Protein AF-A0A955XPM6-F1 (afdb_monomer)

Radius of gyration: 33.9 Å; Cα contacts (8 Å, |Δi|>4): 886; chains: 1; bounding box: 72×64×111 Å

Foldseek 3Di:
DDDDDDDPPPPPPPFPKDWDKDKFFADPVDDQDADPLLRGTLLVQQLVQQQQFLLVQPPPQFRFPVSSQVRSQVRQQVVCVVDPDGGGMDMDIDMDGDDTHTPHGLQPFLQWEKEFAAFQFWKFKAAPPPRHTPHTGRHPGGRTIGTDGQHWIWIWTDDLFWIWTATDGTGRNYYHYPVPGDTDTPGDLVQQLVVHHPDQKWKKWWKKWKWKCDPDPQWHIFIKIKIKIWIDGNFKIKMKIKIWGWDWGQDPPPRWIKIKIKIKIKIWIWRWDDDDFKIKIKTKMKMKMKMWIDTPDPDDIDIWIKIKIWMKIKMWGDDDQQKIKMKMKGKMKIKTWDFDDDPNDGDDIDIDIDIIMMMMITMMGID

Solvent-accessible surface area (backbone atoms only — not comparable to full-atom values): 19295 Å² total; per-residue (Å²): 137,81,84,76,80,80,78,84,82,77,76,77,77,68,59,61,62,50,72,50,76,50,76,41,61,27,41,100,90,41,66,76,58,71,34,84,88,72,70,40,42,47,35,62,51,32,31,55,34,8,54,27,24,38,19,34,80,86,69,81,51,46,19,34,52,64,38,22,47,53,43,12,37,56,52,22,34,59,58,25,60,77,52,99,52,65,27,52,46,42,78,49,76,54,71,48,64,56,81,76,60,69,76,30,57,64,80,74,52,64,61,29,11,35,41,27,39,63,51,61,42,54,34,43,35,18,34,60,88,79,65,47,74,74,44,69,40,60,29,89,40,54,65,32,52,30,45,40,72,50,44,52,30,36,40,33,38,58,55,84,71,37,38,38,39,32,84,44,78,39,44,57,60,37,76,48,53,54,66,88,53,82,58,53,67,54,61,52,86,58,31,24,47,71,70,38,76,78,52,69,64,38,46,29,44,32,44,29,49,29,40,34,52,44,83,50,94,74,47,68,62,44,65,29,46,34,44,36,46,33,42,41,27,48,74,45,31,47,26,46,35,40,36,41,33,73,50,79,38,58,35,90,76,83,65,44,54,25,43,38,39,40,43,34,46,31,45,34,46,30,39,78,50,82,51,97,78,39,33,39,32,41,36,40,38,42,34,43,34,43,39,38,41,42,50,82,56,104,54,82,70,45,74,50,62,36,43,33,42,33,46,36,41,35,43,34,32,75,74,56,90,52,29,24,45,37,40,36,33,37,51,33,42,39,37,36,76,44,72,46,67,57,97,90,40,83,74,47,79,49,77,47,75,39,80,35,41,38,42,36,39,37,42,36,38,46,102

Sequence (367 aa):
VQMTASFEMRFVEAADVEGMAVITSSTARESSLESDRLRGSFFTHYFVAGLRGAADADSDARVTLDEAYDYAYHETVRASGRTESLQHPTFAVDMKGKGAMVLSRLDADARLAQLVLDEPALYLVSDANDGRLVAELKPPRAEAHVALPARRYTVQHRRPDAYFTYDVNLRPGSTVALKGLKAEATRYDRLVRKGGGERVAIHGLGVMAAYRDAVVDGEPAAPHLILEYGVDTRWLTPTLRVRGARYEADGEDQGLARTHTELGVGLTLQRFVDLDWISLSFGILGEAAWHQHEYAADRPTRTSWTGSFGALLAVERILYGGLSLRAEGGPLATVLETSRVEAGAEVETGVSTVANAWLAAGLRWRL

pLDDT: mean 85.22, std 13.4, range [38.09, 98.5]

Structure (mmCIF, N/CA/C/O backbone):
data_AF-A0A955XPM6-F1
#
_entry.id   AF-A0A955XPM6-F1
#
loop_
_atom_site.group_PDB
_atom_site.id
_atom_site.type_symbol
_atom_site.label_atom_id
_atom_site.label_alt_id
_atom_site.label_comp_id
_atom_site.label_asym_id
_atom_site.label_entity_id
_atom_site.label_seq_id
_atom_site.pdbx_PDB_ins_code
_atom_site.Cartn_x
_atom_site.Cartn_y
_atom_site.Cartn_z
_atom_site.occupancy
_atom_site.B_iso_or_equiv
_atom_site.auth_seq_id
_atom_site.auth_comp_id
_atom_site.auth_asym_id
_atom_site.auth_atom_id
_atom_site.pdbx_PDB_model_num
ATOM 1 N N . VAL A 1 1 ? -20.412 -40.701 59.138 1.00 43.84 1 VAL A N 1
ATOM 2 C CA . VAL A 1 1 ? -20.515 -39.230 59.003 1.00 43.84 1 VAL A CA 1
ATOM 3 C C . VAL A 1 1 ? -20.049 -38.888 57.602 1.00 43.84 1 VAL A C 1
ATOM 5 O O . VAL A 1 1 ? -18.865 -39.003 57.322 1.00 43.84 1 VAL A O 1
ATOM 8 N N . GLN A 1 2 ? -20.989 -38.653 56.691 1.00 40.66 2 GLN A N 1
ATOM 9 C CA . GLN A 1 2 ? -20.703 -38.392 55.282 1.00 40.66 2 GLN A CA 1
ATOM 10 C C . GLN A 1 2 ? -20.579 -36.873 55.128 1.00 40.66 2 GLN A C 1
ATOM 12 O O . GLN A 1 2 ? -21.518 -36.151 55.452 1.00 40.66 2 GLN A O 1
ATOM 17 N N . MET A 1 3 ? -19.388 -36.405 54.747 1.00 39.69 3 MET A N 1
ATOM 18 C CA . MET A 1 3 ? -19.087 -34.990 54.523 1.00 39.69 3 MET A CA 1
ATOM 19 C C . MET A 1 3 ? -20.009 -34.453 53.423 1.00 39.69 3 MET A C 1
ATOM 21 O O . MET A 1 3 ? -19.982 -34.933 52.291 1.00 39.69 3 MET A O 1
ATOM 25 N N . THR A 1 4 ? -20.848 -33.485 53.776 1.00 41.62 4 THR A N 1
ATOM 26 C CA . THR A 1 4 ? -21.686 -32.724 52.848 1.00 41.62 4 THR A CA 1
ATOM 27 C C . THR A 1 4 ? -20.808 -31.983 51.847 1.00 41.62 4 THR A C 1
ATOM 29 O O . THR A 1 4 ? -19.883 -31.276 52.246 1.00 41.62 4 THR A O 1
ATOM 32 N N . ALA A 1 5 ? -21.116 -32.134 50.558 1.00 47.97 5 ALA A N 1
ATOM 33 C CA . ALA A 1 5 ? -20.529 -31.337 49.491 1.00 47.97 5 ALA A CA 1
ATOM 34 C C . ALA A 1 5 ? -20.713 -29.845 49.805 1.00 47.97 5 ALA A C 1
ATOM 36 O O . ALA A 1 5 ? -21.831 -29.383 50.042 1.00 47.97 5 ALA A O 1
ATOM 37 N N . SER A 1 6 ? -19.605 -29.108 49.839 1.00 51.69 6 SER A N 1
ATOM 38 C CA . SER A 1 6 ? -19.596 -27.655 49.942 1.00 51.69 6 SER A CA 1
ATOM 39 C C . SER A 1 6 ? -20.320 -27.076 48.732 1.00 51.69 6 SER A C 1
ATOM 41 O O . SER A 1 6 ? -19.898 -27.274 47.593 1.00 51.69 6 SER A O 1
ATOM 43 N N . PHE A 1 7 ? -21.424 -26.378 48.977 1.00 54.34 7 PHE A N 1
ATOM 44 C CA . PHE A 1 7 ? -22.051 -25.547 47.965 1.00 54.34 7 PHE A CA 1
ATOM 45 C C . PHE A 1 7 ? -21.101 -24.365 47.685 1.00 54.34 7 PHE A C 1
ATOM 47 O O . PHE A 1 7 ? -20.705 -23.644 48.599 1.00 54.34 7 PHE A O 1
ATOM 54 N N . GLU A 1 8 ? -20.685 -24.167 46.434 1.00 46.53 8 GLU A N 1
ATOM 55 C CA . GLU A 1 8 ? -20.067 -22.901 46.029 1.00 46.53 8 GLU A CA 1
ATOM 56 C C . GLU A 1 8 ? -21.193 -21.884 45.811 1.00 46.53 8 GLU A C 1
ATOM 58 O O . GLU A 1 8 ? -21.876 -21.902 44.786 1.00 46.53 8 GLU A O 1
ATOM 63 N N . MET A 1 9 ? -21.405 -20.988 46.778 1.00 39.84 9 MET A N 1
ATOM 64 C CA . MET A 1 9 ? -22.163 -19.761 46.527 1.00 39.84 9 MET A CA 1
ATOM 65 C C . MET A 1 9 ? -21.296 -18.832 45.673 1.00 39.84 9 MET A C 1
ATOM 67 O O . MET A 1 9 ? -20.424 -18.135 46.188 1.00 39.84 9 MET A O 1
ATOM 71 N N . ARG A 1 10 ? -21.542 -18.799 44.359 1.00 38.09 10 ARG A N 1
ATOM 72 C CA . ARG A 1 10 ? -21.085 -17.691 43.515 1.00 38.09 10 ARG A CA 1
ATOM 73 C C . ARG A 1 10 ? -22.013 -16.508 43.753 1.00 38.09 10 ARG A C 1
ATOM 75 O O . ARG A 1 10 ? -23.074 -16.415 43.139 1.00 38.09 10 ARG A O 1
ATOM 82 N N . PHE A 1 11 ? -21.622 -15.619 44.660 1.00 43.16 11 PHE A N 1
ATOM 83 C CA . PHE A 1 11 ? -22.215 -14.290 44.724 1.00 43.16 11 PHE A CA 1
ATOM 84 C C . PHE A 1 11 ? -21.867 -13.578 43.418 1.00 43.16 11 PHE A C 1
ATOM 86 O O . PHE A 1 11 ? -20.714 -13.233 43.168 1.00 43.16 11 PHE A O 1
ATOM 93 N N . VAL A 1 12 ? -22.859 -13.403 42.548 1.00 47.12 12 VAL A N 1
ATOM 94 C CA . VAL A 1 12 ? -22.789 -12.338 41.554 1.00 47.12 12 VAL A CA 1
ATOM 95 C C . VAL A 1 12 ? -23.005 -11.071 42.369 1.00 47.12 12 VAL A C 1
ATOM 97 O O . VAL A 1 12 ? -24.142 -10.747 42.699 1.00 47.12 12 VAL A O 1
ATOM 100 N N . GLU A 1 13 ? -21.923 -10.418 42.793 1.00 49.16 13 GLU A N 1
ATOM 101 C CA . GLU A 1 13 ? -21.997 -9.027 43.239 1.00 49.16 13 GLU A CA 1
ATOM 102 C C . GLU A 1 13 ? -22.549 -8.237 42.049 1.00 49.16 13 GLU A C 1
ATOM 104 O O . GLU A 1 13 ? -21.829 -7.889 41.113 1.00 49.16 13 GLU A O 1
ATOM 109 N N . ALA A 1 14 ? -23.867 -8.031 42.028 1.00 51.09 14 ALA A N 1
ATOM 110 C CA . ALA A 1 14 ? -24.414 -6.899 41.315 1.00 51.09 14 ALA A CA 1
ATOM 111 C C . ALA A 1 14 ? -23.750 -5.686 41.964 1.00 51.09 14 ALA A C 1
ATOM 113 O O . ALA A 1 14 ? -23.827 -5.537 43.184 1.00 51.09 14 ALA A O 1
ATOM 114 N N . ALA A 1 15 ? -23.017 -4.900 41.177 1.00 56.81 15 ALA A N 1
ATOM 115 C CA . ALA A 1 15 ? -22.467 -3.649 41.664 1.00 56.81 15 ALA A CA 1
ATOM 116 C C . ALA A 1 15 ? -23.630 -2.871 42.296 1.00 56.81 15 ALA A C 1
ATOM 118 O O . ALA A 1 15 ? -24.629 -2.611 41.625 1.00 56.81 15 ALA A O 1
ATOM 119 N N . ASP A 1 16 ? -23.531 -2.592 43.595 1.00 64.56 16 ASP A N 1
ATOM 120 C CA . ASP A 1 16 ? -24.546 -1.872 44.366 1.00 64.56 16 ASP A CA 1
ATOM 121 C C . ASP A 1 16 ? -24.400 -0.383 44.027 1.00 64.56 16 ASP A C 1
ATOM 123 O O . ASP A 1 16 ? -23.892 0.412 44.817 1.00 64.56 16 ASP A O 1
ATOM 127 N N . VAL A 1 17 ? -24.661 -0.061 42.756 1.00 68.56 17 VAL A N 1
ATOM 128 C CA . VAL A 1 17 ? -24.489 1.250 42.134 1.00 68.56 17 VAL A CA 1
ATOM 129 C C . VAL A 1 17 ? -25.870 1.754 41.750 1.00 68.56 17 VAL A C 1
ATOM 131 O O . VAL A 1 17 ? -26.516 1.229 40.846 1.00 68.56 17 VAL A O 1
ATOM 134 N N . GLU A 1 18 ? -26.311 2.796 42.442 1.00 79.00 18 GLU A N 1
ATOM 135 C CA . GLU A 1 18 ? -27.569 3.486 42.187 1.00 79.00 18 GLU A CA 1
ATOM 136 C C . GLU A 1 18 ? -27.283 4.912 41.714 1.00 79.00 18 GLU A C 1
ATOM 138 O O . GLU A 1 18 ? -26.430 5.611 42.270 1.00 79.00 18 GLU A O 1
ATOM 143 N N . GLY A 1 19 ? -27.998 5.370 40.687 1.00 85.12 19 GLY A N 1
ATOM 144 C CA . GLY A 1 19 ? -27.846 6.731 40.185 1.00 85.12 19 GLY A CA 1
ATOM 145 C C . GLY A 1 19 ? -28.234 6.910 38.725 1.00 85.12 19 GLY A C 1
ATOM 146 O O . GLY A 1 19 ? -28.953 6.095 38.147 1.00 85.12 19 GLY A O 1
ATOM 147 N N . MET A 1 20 ? -27.751 8.002 38.134 1.00 88.50 20 MET A N 1
ATOM 148 C CA . MET A 1 20 ? -27.995 8.379 36.746 1.00 88.50 20 MET A CA 1
ATOM 149 C C . MET A 1 20 ? -26.684 8.744 36.051 1.00 88.50 20 MET A C 1
ATOM 151 O O . MET A 1 20 ? -25.892 9.536 36.556 1.00 88.50 20 MET A O 1
ATOM 155 N N . ALA A 1 21 ? -26.489 8.200 34.854 1.00 87.94 21 ALA A N 1
ATOM 156 C CA . ALA A 1 21 ? -25.442 8.620 33.934 1.00 87.94 21 ALA A CA 1
ATOM 157 C C . ALA A 1 21 ? -26.088 9.173 32.660 1.00 87.94 21 ALA A C 1
ATOM 159 O O . ALA A 1 21 ? -26.983 8.551 32.084 1.00 87.94 21 ALA A O 1
ATOM 160 N N . VAL A 1 22 ? -25.639 10.347 32.222 1.00 91.06 22 VAL A N 1
ATOM 161 C CA . VAL A 1 22 ? -26.062 10.993 30.978 1.00 91.06 22 VAL A CA 1
ATOM 162 C C . VAL A 1 22 ? -24.855 11.105 30.065 1.00 91.06 22 VAL A C 1
ATOM 164 O O . VAL A 1 22 ? -23.840 11.690 30.440 1.00 91.06 22 VAL A O 1
ATOM 167 N N . ILE A 1 23 ? -24.985 10.562 28.856 1.00 92.19 23 ILE A N 1
ATOM 168 C CA . ILE A 1 23 ? -23.967 10.650 27.812 1.00 92.19 23 ILE A CA 1
ATOM 169 C C . ILE A 1 23 ? -24.586 11.337 26.600 1.00 92.19 23 ILE A C 1
ATOM 171 O O . ILE A 1 23 ? -25.666 10.948 26.150 1.00 92.19 23 ILE A O 1
ATOM 175 N N . THR A 1 24 ? -23.913 12.351 26.064 1.00 91.69 24 THR A N 1
ATOM 176 C CA . THR A 1 24 ? -24.337 13.045 24.844 1.00 91.69 24 THR A CA 1
ATOM 177 C C . THR A 1 24 ? -23.292 12.882 23.754 1.00 91.69 24 THR A C 1
ATOM 179 O O . THR A 1 24 ? -22.092 12.864 24.017 1.00 91.69 24 THR A O 1
ATOM 182 N N . SER A 1 25 ? -23.743 12.796 22.504 1.00 89.62 25 SER A N 1
ATOM 183 C CA . SER A 1 25 ? -22.860 12.646 21.346 1.00 89.62 25 SER A CA 1
ATOM 184 C C . SER A 1 25 ? -22.077 13.914 21.006 1.00 89.62 25 SER A C 1
ATOM 186 O O . SER A 1 25 ? -21.060 13.818 20.331 1.00 89.62 25 SER A O 1
ATOM 188 N N . SER A 1 26 ? -22.524 15.094 21.436 1.00 89.12 26 SER A N 1
ATOM 189 C CA . SER A 1 26 ? -21.838 16.374 21.223 1.00 89.12 26 SER A CA 1
ATOM 190 C C . SER A 1 26 ? -22.099 17.345 22.376 1.00 89.12 26 SER A C 1
ATOM 192 O O . SER A 1 26 ? -22.995 17.123 23.203 1.00 89.12 26 SER A O 1
ATOM 194 N N . THR A 1 27 ? -21.333 18.437 22.429 1.00 88.50 27 THR A N 1
ATOM 195 C CA . THR A 1 27 ? -21.628 19.561 23.327 1.00 88.50 27 THR A CA 1
ATOM 196 C C . THR A 1 27 ? -22.857 20.348 22.857 1.00 88.50 27 THR A C 1
ATOM 198 O O . THR A 1 27 ? -23.278 20.259 21.705 1.00 88.50 27 THR A O 1
ATOM 201 N N . ALA A 1 28 ? -23.400 21.206 23.726 1.00 81.75 28 ALA A N 1
ATOM 202 C CA . ALA A 1 28 ? -24.553 22.056 23.403 1.00 81.75 28 ALA A CA 1
ATOM 203 C C . ALA A 1 28 ? -24.312 23.065 22.259 1.00 81.75 28 ALA A C 1
ATOM 205 O O . ALA A 1 28 ? -25.264 23.661 21.762 1.00 81.75 28 ALA A O 1
ATOM 206 N N . ARG A 1 29 ? -23.052 23.304 21.869 1.00 84.31 29 ARG A N 1
ATOM 207 C CA . ARG A 1 29 ? -22.672 24.240 20.796 1.00 84.31 29 ARG A CA 1
ATOM 208 C C . ARG A 1 29 ? -22.178 23.532 19.533 1.00 84.31 29 ARG A C 1
ATOM 210 O O . ARG A 1 29 ? -21.784 24.207 18.588 1.00 84.31 29 ARG A O 1
ATOM 217 N N . GLU A 1 30 ? -22.189 22.203 19.518 1.00 86.88 30 GLU A N 1
ATOM 218 C CA . GLU A 1 30 ? -21.674 21.386 18.423 1.00 86.88 30 GLU A CA 1
ATOM 219 C C . GLU A 1 30 ? -22.769 20.513 17.823 1.00 86.88 30 GLU A C 1
ATOM 221 O O . GLU A 1 30 ? -23.647 19.998 18.519 1.00 86.88 30 GLU A O 1
ATOM 226 N N . SER A 1 31 ? -22.678 20.305 16.512 1.00 86.06 31 SER A N 1
ATOM 227 C CA . SER A 1 31 ? -23.558 19.374 15.814 1.00 86.06 31 SER A CA 1
ATOM 228 C C . SER A 1 31 ? -23.107 17.936 16.052 1.00 86.06 31 SER A C 1
ATOM 230 O O . SER A 1 31 ? -21.913 17.640 16.084 1.00 86.06 31 SER A O 1
ATOM 232 N N . SER A 1 32 ? -24.071 17.028 16.189 1.00 89.12 32 SER A N 1
ATOM 233 C CA . SER A 1 32 ? -23.792 15.596 16.134 1.00 89.12 32 SER A CA 1
ATOM 234 C C . SER A 1 32 ? -23.674 15.162 14.677 1.00 89.12 32 SER A C 1
ATOM 236 O O . SER A 1 32 ? -24.603 15.368 13.901 1.00 89.12 32 SER A O 1
ATOM 238 N N . LEU A 1 33 ? -22.523 14.602 14.306 1.00 87.69 33 LEU A N 1
ATOM 239 C CA . LEU A 1 33 ? -22.195 14.294 12.917 1.00 87.69 33 LEU A CA 1
ATOM 240 C C . LEU A 1 33 ? -22.491 12.834 12.570 1.00 87.69 33 LEU A C 1
ATOM 242 O O . LEU A 1 33 ? -22.339 11.926 13.394 1.00 87.69 33 LEU A O 1
ATOM 246 N N . GLU A 1 34 ? -22.837 12.614 11.305 1.00 88.25 34 GLU A N 1
ATOM 247 C CA . GLU A 1 34 ? -23.035 11.294 10.715 1.00 88.25 34 GLU A CA 1
ATOM 248 C C . GLU A 1 34 ? -22.015 11.035 9.606 1.00 88.25 34 GLU A C 1
ATOM 250 O O . GLU A 1 34 ? -21.467 11.953 8.994 1.00 88.25 34 GLU A O 1
ATOM 255 N N . SER A 1 35 ? -21.745 9.757 9.353 1.00 83.94 35 SER A N 1
ATOM 256 C CA . SER A 1 35 ? -20.849 9.320 8.292 1.00 83.94 35 SER A CA 1
ATOM 257 C C . SER A 1 35 ? -21.560 8.353 7.361 1.00 83.94 35 SER A C 1
ATOM 259 O O . SER A 1 35 ? -21.975 7.279 7.794 1.00 83.94 35 SER A O 1
ATOM 261 N N . ASP A 1 36 ? -21.585 8.666 6.065 1.00 82.62 36 ASP A N 1
ATOM 262 C CA . ASP A 1 36 ? -22.072 7.748 5.024 1.00 82.62 36 ASP A CA 1
ATOM 263 C C . ASP A 1 36 ? -21.305 6.422 5.033 1.00 82.62 36 ASP A C 1
ATOM 265 O O . ASP A 1 36 ? -21.874 5.344 4.855 1.00 82.62 36 ASP A O 1
A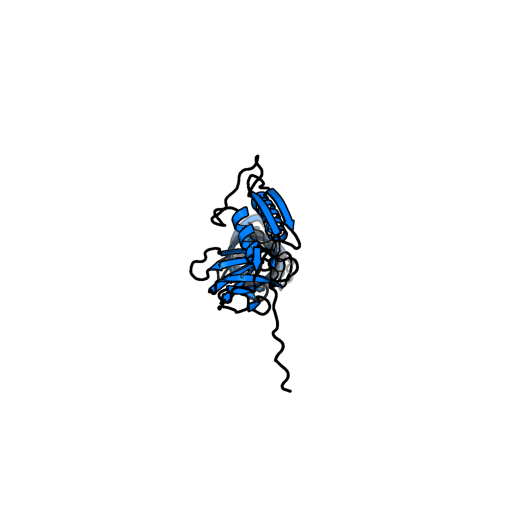TOM 269 N N . ARG A 1 37 ? -19.994 6.494 5.297 1.00 79.19 37 ARG A N 1
ATOM 270 C CA . ARG A 1 37 ? -19.108 5.329 5.367 1.00 79.19 37 ARG A CA 1
ATOM 271 C C . ARG A 1 37 ? -19.460 4.410 6.538 1.00 79.19 37 ARG A C 1
ATOM 273 O O . ARG A 1 37 ? -19.391 3.194 6.384 1.00 79.19 37 ARG A O 1
ATOM 280 N N . LEU A 1 38 ? -19.825 4.980 7.689 1.00 81.62 38 LEU A N 1
ATOM 281 C CA . LEU A 1 38 ? -20.273 4.217 8.862 1.00 81.62 38 LEU A CA 1
ATOM 282 C C . LEU A 1 38 ? -21.778 3.908 8.824 1.00 81.62 38 LEU A C 1
ATOM 284 O O . LEU A 1 38 ? -22.243 3.080 9.606 1.00 81.62 38 LEU A O 1
ATOM 288 N N . ARG A 1 39 ? -22.525 4.559 7.921 1.00 84.00 39 ARG A N 1
ATOM 289 C CA . ARG A 1 39 ? -23.994 4.573 7.849 1.00 84.00 39 ARG A CA 1
ATOM 290 C C . ARG A 1 39 ? -24.645 4.923 9.192 1.00 84.00 39 ARG A C 1
ATOM 292 O O . ARG A 1 39 ? -25.601 4.272 9.607 1.00 84.00 39 ARG A O 1
ATOM 299 N N . GLY A 1 40 ? -24.097 5.922 9.884 1.00 88.06 40 GLY A N 1
ATOM 300 C CA . GLY A 1 40 ? -24.620 6.384 11.170 1.00 88.06 40 GLY A CA 1
ATOM 301 C C . GLY A 1 40 ? -23.734 7.411 11.874 1.00 88.06 40 GLY A C 1
ATOM 302 O O . GLY A 1 40 ? -22.726 7.866 11.329 1.00 88.06 40 GLY A O 1
ATOM 303 N N . SER A 1 41 ? -24.124 7.756 13.104 1.00 91.56 41 SER A N 1
ATOM 304 C CA . SER A 1 41 ? -23.404 8.686 13.985 1.00 91.56 41 SER A CA 1
ATOM 305 C C . SER A 1 41 ? -22.035 8.146 14.400 1.00 91.56 41 SER A C 1
ATOM 307 O O . SER A 1 41 ? -21.920 6.978 14.786 1.00 91.56 41 SER A O 1
ATOM 309 N N . PHE A 1 42 ? -21.010 9.008 14.386 1.00 90.88 42 PHE A N 1
ATOM 310 C CA . PHE A 1 42 ? -19.670 8.655 14.873 1.00 90.88 42 PHE A CA 1
ATOM 311 C C . PHE A 1 42 ? -19.706 8.174 16.326 1.00 90.88 42 PHE A C 1
ATOM 313 O O . PHE A 1 42 ? -19.198 7.095 16.629 1.00 90.88 42 PHE A O 1
ATOM 320 N N . PHE A 1 43 ? -20.363 8.936 17.205 1.00 94.06 43 PHE A N 1
ATOM 321 C CA . PHE A 1 43 ? -20.436 8.613 18.628 1.00 94.06 43 PHE A CA 1
ATOM 322 C C . PHE A 1 43 ? -21.104 7.260 18.867 1.00 94.06 43 PHE A C 1
ATOM 324 O O . PHE A 1 43 ? -20.531 6.391 19.519 1.00 94.06 43 PHE A O 1
ATOM 331 N N . THR A 1 44 ? -22.294 7.046 18.299 1.00 94.06 44 THR A N 1
ATOM 332 C CA . THR A 1 44 ? -23.027 5.787 18.481 1.00 94.06 44 THR A CA 1
ATOM 333 C C . THR A 1 44 ? -22.234 4.603 17.939 1.00 94.06 44 THR A C 1
ATOM 335 O O . THR A 1 44 ? -22.210 3.544 18.564 1.00 94.06 44 THR A O 1
ATOM 338 N N . HIS A 1 45 ? -21.556 4.781 16.804 1.00 94.06 45 HIS A N 1
ATOM 339 C CA . HIS A 1 45 ? -20.710 3.747 16.229 1.00 94.06 45 HIS A CA 1
ATOM 340 C C . HIS A 1 45 ? -19.583 3.338 17.186 1.00 94.06 45 HIS A C 1
ATOM 342 O O . HIS A 1 45 ? -19.459 2.154 17.508 1.00 94.06 45 HIS A O 1
ATOM 348 N N . TYR A 1 46 ? -18.788 4.300 17.666 1.00 95.06 46 TYR A N 1
ATOM 349 C CA . TYR A 1 46 ? -17.650 3.999 18.536 1.00 95.06 46 TYR A CA 1
ATOM 350 C C . TYR A 1 46 ? -18.075 3.566 19.941 1.00 95.06 46 TYR A C 1
ATOM 352 O O . TYR A 1 46 ? -17.424 2.700 20.514 1.00 95.06 46 TYR A O 1
ATOM 360 N N . PHE A 1 47 ? -19.204 4.051 20.461 1.00 96.00 47 PHE A N 1
ATOM 361 C CA . PHE A 1 47 ? -19.761 3.559 21.722 1.00 96.00 47 PHE A CA 1
ATOM 362 C C . PHE A 1 47 ? -20.164 2.080 21.622 1.00 96.00 47 PHE A C 1
ATOM 364 O O . PHE A 1 47 ? -19.766 1.265 22.451 1.00 96.00 47 PHE A O 1
ATOM 371 N N . VAL A 1 48 ? -20.867 1.683 20.552 1.00 95.12 48 VAL A N 1
ATOM 372 C CA . VAL A 1 48 ? -21.225 0.271 20.314 1.00 95.12 48 VAL A CA 1
ATOM 373 C C . VAL A 1 48 ? -19.987 -0.593 20.052 1.00 95.12 48 VAL A C 1
ATOM 375 O O . VAL A 1 48 ? -19.931 -1.732 20.513 1.00 95.12 48 VAL A O 1
ATOM 378 N N . ALA A 1 49 ? -18.987 -0.077 19.332 1.00 94.75 49 ALA A N 1
ATOM 379 C CA . ALA A 1 49 ? -17.703 -0.756 19.157 1.00 94.75 49 ALA A CA 1
ATOM 380 C C . ALA A 1 49 ? -16.980 -0.970 20.499 1.00 94.75 49 ALA A C 1
ATOM 382 O O . ALA A 1 49 ? -16.474 -2.064 20.751 1.00 94.75 49 ALA A O 1
ATOM 383 N N . GLY A 1 50 ? -16.993 0.040 21.374 1.00 95.69 50 GLY A N 1
ATOM 384 C CA . GLY A 1 50 ? -16.453 -0.026 22.729 1.00 95.69 50 GLY A CA 1
ATOM 385 C C . GLY A 1 50 ? -17.115 -1.127 23.553 1.00 95.69 50 GLY A C 1
ATOM 386 O O . GLY A 1 50 ? -16.424 -2.008 24.054 1.00 95.69 50 GLY A O 1
ATOM 387 N N . LEU A 1 51 ? -18.452 -1.167 23.576 1.00 95.44 51 LEU A N 1
ATOM 388 C CA . LEU A 1 51 ? -19.236 -2.203 24.269 1.00 95.44 51 LEU A CA 1
ATOM 389 C C . LEU A 1 51 ? -19.016 -3.623 23.728 1.00 95.44 51 LEU A C 1
ATOM 391 O O . LEU A 1 51 ? -19.269 -4.599 24.434 1.00 95.44 51 LEU A O 1
ATOM 395 N N . ARG A 1 52 ? -18.552 -3.760 22.482 1.00 94.75 52 ARG A N 1
ATOM 396 C CA . ARG A 1 52 ? -18.136 -5.051 21.914 1.00 94.75 52 ARG A CA 1
ATOM 397 C C . ARG A 1 52 ? -16.744 -5.484 22.366 1.00 94.75 52 ARG A C 1
ATOM 399 O O . ARG A 1 52 ? -16.341 -6.575 21.993 1.00 94.75 52 ARG A O 1
ATOM 406 N N . GLY A 1 53 ? -16.023 -4.674 23.136 1.00 94.62 53 GLY A N 1
ATOM 407 C CA . GLY A 1 53 ? -14.710 -5.005 23.690 1.00 94.62 53 GLY A CA 1
ATOM 408 C C . GLY A 1 53 ? -13.563 -4.152 23.160 1.00 94.62 53 GLY A C 1
ATOM 409 O O . GLY A 1 53 ? -12.453 -4.256 23.661 1.00 94.62 53 GLY A O 1
ATOM 410 N N . ALA A 1 54 ? -13.800 -3.242 22.205 1.00 95.06 54 ALA A N 1
ATOM 411 C CA . ALA A 1 54 ? -12.745 -2.319 21.774 1.00 95.06 54 ALA A CA 1
ATOM 412 C C . ALA A 1 54 ? -12.316 -1.337 22.881 1.00 95.06 54 ALA A C 1
ATOM 414 O O . ALA A 1 54 ? -11.223 -0.783 22.802 1.00 95.06 54 ALA A O 1
ATOM 415 N N . ALA A 1 55 ? -13.175 -1.143 23.887 1.00 95.81 55 ALA A N 1
ATOM 416 C CA . ALA A 1 55 ? -12.924 -0.301 25.049 1.00 95.81 55 ALA A CA 1
ATOM 417 C C . ALA A 1 55 ? -12.327 -1.055 26.253 1.00 95.81 55 ALA A C 1
ATOM 419 O O . ALA A 1 55 ? -11.907 -0.386 27.184 1.00 95.81 55 ALA A O 1
ATOM 420 N N . ASP A 1 56 ? -12.270 -2.396 26.232 1.00 94.81 56 ASP A N 1
ATOM 421 C CA . ASP A 1 56 ? -11.718 -3.235 27.316 1.00 94.81 56 ASP A CA 1
ATOM 422 C C . ASP A 1 56 ? -10.195 -3.020 27.423 1.00 94.81 56 ASP A C 1
ATOM 424 O O . ASP A 1 56 ? -9.378 -3.683 26.758 1.00 94.81 56 ASP A O 1
ATOM 428 N N . ALA A 1 57 ? -9.809 -2.013 28.204 1.00 91.06 57 ALA A N 1
ATOM 429 C CA . ALA A 1 57 ? -8.443 -1.522 28.265 1.00 91.06 57 ALA A CA 1
ATOM 430 C C . ALA A 1 57 ? -7.573 -2.403 29.168 1.00 91.06 57 ALA A C 1
ATOM 432 O O . ALA A 1 57 ? -6.388 -2.586 28.871 1.00 91.06 57 ALA A O 1
ATOM 433 N N . ASP A 1 58 ? -8.153 -2.983 30.221 1.00 92.44 58 ASP A N 1
ATOM 434 C CA . ASP A 1 58 ? -7.448 -3.794 31.216 1.00 92.44 58 ASP A CA 1
ATOM 435 C C . ASP A 1 58 ? -7.479 -5.312 30.943 1.00 92.44 58 ASP A C 1
ATOM 437 O O . ASP A 1 58 ? -6.685 -6.055 31.523 1.00 92.44 58 ASP A O 1
ATOM 441 N N . SER A 1 59 ? -8.240 -5.763 29.942 1.00 92.00 59 SER A N 1
ATOM 442 C 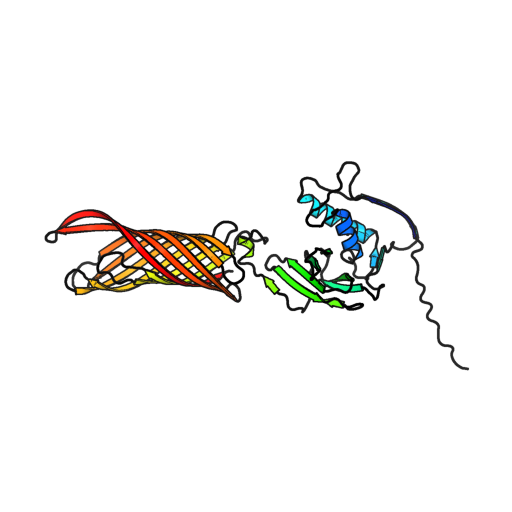CA . SER A 1 59 ? -8.380 -7.169 29.522 1.00 92.00 59 SER A CA 1
ATOM 443 C C . SER A 1 59 ? -9.151 -8.058 30.493 1.00 92.00 59 SER A C 1
ATOM 445 O O . SER A 1 59 ? -8.949 -9.277 30.482 1.00 92.00 59 SER A O 1
ATOM 447 N N . ASP A 1 60 ? -10.026 -7.498 31.324 1.00 92.88 60 ASP A N 1
ATOM 448 C CA . ASP A 1 60 ? -10.822 -8.277 32.275 1.00 92.88 60 ASP A CA 1
ATOM 449 C C . ASP A 1 60 ? -12.112 -8.880 31.664 1.00 92.88 60 ASP A C 1
ATOM 451 O O . ASP A 1 60 ? -12.880 -9.563 32.357 1.00 92.88 60 ASP A O 1
ATOM 455 N N . ALA A 1 61 ? -12.319 -8.687 30.351 1.00 92.50 61 ALA A N 1
ATOM 456 C CA . ALA A 1 61 ? -13.495 -9.086 29.573 1.00 92.50 61 ALA A CA 1
ATOM 457 C C . ALA A 1 61 ? -14.801 -8.385 29.989 1.00 92.50 61 ALA A C 1
ATOM 459 O O . ALA A 1 61 ? -15.904 -8.827 29.627 1.00 92.50 61 ALA A O 1
ATOM 460 N N . ARG A 1 62 ? -14.695 -7.279 30.723 1.00 94.38 62 ARG A N 1
ATOM 461 C CA . ARG A 1 62 ? -15.782 -6.382 31.098 1.00 94.38 62 ARG A CA 1
ATOM 462 C C . ARG A 1 62 ? -15.494 -5.026 30.471 1.00 94.38 62 ARG A C 1
ATOM 464 O O . ARG A 1 62 ? -14.362 -4.629 30.270 1.00 94.38 62 ARG A O 1
ATOM 471 N N . VAL A 1 63 ? -16.557 -4.331 30.094 1.00 95.19 63 VAL A N 1
ATOM 472 C CA . VAL A 1 63 ? -16.454 -2.953 29.615 1.00 95.19 63 VAL A CA 1
ATOM 473 C C . VAL A 1 63 ? -17.247 -2.092 30.572 1.00 95.19 63 VAL A C 1
ATOM 475 O O . VAL A 1 63 ? -18.476 -2.218 30.667 1.00 95.19 63 VAL A O 1
ATOM 478 N N . THR A 1 64 ? -16.540 -1.244 31.303 1.00 94.94 64 THR A N 1
ATOM 479 C CA . THR A 1 64 ? -17.127 -0.273 32.223 1.00 94.94 64 THR A CA 1
ATOM 480 C C . THR A 1 64 ? -17.695 0.936 31.477 1.00 94.94 64 THR A C 1
ATOM 482 O O . THR A 1 64 ? -17.414 1.165 30.298 1.00 94.94 64 THR A O 1
ATOM 485 N N . LEU A 1 65 ? -18.542 1.713 32.153 1.00 93.56 65 LEU A N 1
ATOM 486 C CA . LEU A 1 65 ? -19.068 2.968 31.616 1.00 93.56 65 LEU A CA 1
ATOM 487 C C . LEU A 1 65 ? -17.941 3.948 31.263 1.00 93.56 65 LEU A C 1
ATOM 489 O O . LEU A 1 65 ? -18.000 4.552 30.193 1.00 93.56 65 LEU A O 1
ATOM 493 N N . ASP A 1 66 ? -16.936 4.071 32.131 1.00 93.38 66 ASP A N 1
ATOM 494 C CA . ASP A 1 66 ? -15.808 4.982 31.929 1.00 93.38 66 ASP A CA 1
ATOM 495 C C . ASP A 1 66 ? -14.989 4.563 30.701 1.00 93.38 66 ASP A C 1
ATOM 497 O O . ASP A 1 66 ? -14.777 5.369 29.802 1.00 93.38 66 ASP A O 1
ATOM 501 N N . GLU A 1 67 ? -14.656 3.275 30.572 1.00 95.56 67 GLU A N 1
ATOM 502 C CA . GLU A 1 67 ? -13.963 2.746 29.391 1.00 95.56 67 GLU A CA 1
ATOM 503 C C . GLU A 1 67 ? -14.753 2.955 28.094 1.00 95.56 67 GLU A C 1
ATOM 505 O O . GLU A 1 67 ? -14.206 3.410 27.084 1.00 95.56 67 GLU A O 1
ATOM 510 N N . ALA A 1 68 ? -16.051 2.630 28.101 1.00 96.19 68 ALA A N 1
ATOM 511 C CA . ALA A 1 68 ? -16.906 2.797 26.930 1.00 96.19 68 ALA A CA 1
ATOM 512 C C . ALA A 1 68 ? -16.993 4.268 26.503 1.00 96.19 68 ALA A C 1
ATOM 514 O O . ALA A 1 68 ? -16.965 4.562 25.303 1.00 96.19 68 ALA A O 1
ATOM 515 N N . TYR A 1 69 ? -17.103 5.182 27.472 1.00 95.44 69 TYR A N 1
ATOM 516 C CA . TYR A 1 69 ? -17.131 6.615 27.215 1.00 95.44 69 TYR A CA 1
ATOM 517 C C . TYR A 1 69 ? -15.784 7.127 26.704 1.00 95.44 69 TYR A C 1
ATOM 519 O O . TYR A 1 69 ? -15.761 7.766 25.653 1.00 95.44 69 TYR A O 1
ATOM 527 N N . ASP A 1 70 ? -14.678 6.814 27.380 1.00 95.38 70 ASP A N 1
ATOM 528 C CA . ASP A 1 70 ? -13.339 7.277 27.010 1.00 95.38 70 ASP A CA 1
ATOM 529 C C . ASP A 1 70 ? -12.976 6.826 25.591 1.00 95.38 70 ASP A C 1
ATOM 531 O O . ASP A 1 70 ? -12.552 7.633 24.755 1.00 95.38 70 ASP A O 1
ATOM 535 N N . TYR A 1 71 ? -13.236 5.555 25.267 1.00 95.94 71 TYR A N 1
ATOM 536 C CA . TYR A 1 71 ? -13.051 5.028 23.916 1.00 95.94 71 TYR A CA 1
ATOM 537 C C . TYR A 1 71 ? -13.907 5.781 22.886 1.00 95.94 71 TYR A C 1
ATOM 539 O O . TYR A 1 71 ? -13.401 6.238 21.853 1.00 95.94 71 TYR A O 1
ATOM 547 N N . ALA A 1 72 ? -15.207 5.937 23.162 1.00 95.81 72 ALA A N 1
ATOM 548 C CA . ALA A 1 72 ? -16.126 6.613 22.253 1.00 95.81 72 ALA A CA 1
ATOM 549 C C . ALA A 1 72 ? -15.755 8.087 22.051 1.00 95.81 72 ALA A C 1
ATOM 551 O O . ALA A 1 72 ? -15.820 8.579 20.923 1.00 95.81 72 ALA A O 1
ATOM 552 N N . TYR A 1 73 ? -15.336 8.782 23.109 1.00 94.94 73 TYR A N 1
ATOM 553 C CA . TYR A 1 73 ? -14.884 10.168 23.068 1.00 94.94 73 TYR A CA 1
ATOM 554 C C . TYR A 1 73 ? -13.660 10.316 22.161 1.00 94.94 73 TYR A C 1
ATOM 556 O O . TYR A 1 73 ? -13.701 11.073 21.186 1.00 94.94 73 TYR A O 1
ATOM 564 N N . HIS A 1 74 ? -12.597 9.548 22.420 1.00 94.75 74 HIS A N 1
ATOM 565 C CA . HIS A 1 74 ? -11.344 9.657 21.675 1.00 94.75 74 HIS A CA 1
ATOM 566 C C . HIS A 1 74 ? -11.508 9.357 20.183 1.00 94.75 74 HIS A C 1
ATOM 568 O O . HIS A 1 74 ? -10.999 10.108 19.342 1.00 94.75 74 HIS A O 1
ATOM 574 N N . GLU A 1 75 ? -12.239 8.298 19.827 1.00 93.75 75 GLU A N 1
ATOM 575 C CA . GLU A 1 75 ? -12.429 7.957 18.417 1.00 93.75 75 GLU A CA 1
ATOM 576 C C . GLU A 1 75 ? -13.431 8.884 17.713 1.00 93.75 75 GLU A C 1
ATOM 578 O O . GLU A 1 75 ? -13.223 9.208 16.543 1.00 93.75 75 GLU A O 1
ATOM 583 N N . THR A 1 76 ? -14.437 9.424 18.414 1.00 93.56 76 THR A N 1
ATOM 584 C CA . THR A 1 76 ? -15.340 10.445 17.844 1.00 93.56 76 THR A CA 1
ATOM 585 C C . THR A 1 76 ? -14.593 11.735 17.519 1.00 93.56 76 THR A C 1
ATOM 587 O O . THR A 1 76 ? -14.712 12.242 16.401 1.00 93.56 76 THR A O 1
ATOM 590 N N . VAL A 1 77 ? -13.768 12.245 18.439 1.00 92.44 77 VAL A N 1
ATOM 591 C CA . VAL A 1 77 ? -12.948 13.448 18.206 1.00 92.44 77 VAL A CA 1
ATOM 592 C C . VAL A 1 77 ? -11.978 13.214 17.043 1.00 92.44 77 VAL A C 1
ATOM 594 O O . VAL A 1 77 ? -11.865 14.038 16.134 1.00 92.44 77 VAL A O 1
ATOM 597 N N . ARG A 1 78 ? -11.320 12.049 17.005 1.00 89.88 78 ARG A N 1
ATOM 598 C CA . ARG A 1 78 ? -10.394 11.685 15.924 1.00 89.88 78 ARG A CA 1
ATOM 599 C C . ARG A 1 78 ? -11.084 11.577 14.564 1.00 89.88 78 ARG A C 1
ATOM 601 O O . ARG A 1 78 ? -10.519 12.012 13.559 1.00 89.88 78 ARG A O 1
ATOM 608 N N . ALA A 1 79 ? -12.256 10.951 14.507 1.00 87.12 79 ALA A N 1
ATOM 609 C CA . ALA A 1 79 ? -12.981 10.740 13.260 1.00 87.12 79 ALA A CA 1
ATOM 610 C C . ALA A 1 79 ? -13.604 12.042 12.737 1.00 87.12 79 ALA A C 1
ATOM 612 O O . ALA A 1 79 ? -13.461 12.346 11.552 1.00 87.12 79 ALA A O 1
ATOM 613 N N . SER A 1 80 ? -14.214 12.837 13.622 1.00 87.25 80 SER A N 1
ATOM 614 C CA . SER A 1 80 ? -14.785 14.149 13.285 1.00 87.25 80 SER A CA 1
ATOM 615 C C . SER A 1 80 ? -13.721 15.169 12.874 1.00 87.25 80 SER A C 1
ATOM 617 O O . SER A 1 80 ? -13.969 15.963 11.974 1.00 87.25 80 SER A O 1
ATOM 619 N N . GLY A 1 81 ? -12.492 15.089 13.399 1.00 85.50 81 GLY A N 1
ATOM 620 C CA . GLY A 1 81 ? -11.380 15.961 12.990 1.00 85.50 81 GLY A CA 1
ATOM 621 C C . GLY A 1 81 ? -10.944 15.832 11.524 1.00 85.50 81 GLY A C 1
ATOM 622 O O . GLY A 1 81 ? -10.129 16.619 11.052 1.00 85.50 81 GLY A O 1
ATOM 623 N N . ARG A 1 82 ? -11.475 14.849 10.787 1.00 81.44 82 ARG A N 1
ATOM 624 C CA . ARG A 1 82 ? -11.307 14.705 9.328 1.00 81.44 82 ARG A CA 1
ATOM 625 C C . ARG A 1 82 ? -12.476 15.283 8.526 1.00 81.44 82 ARG A C 1
ATOM 627 O O . ARG A 1 82 ? -12.513 15.123 7.308 1.00 81.44 82 ARG A O 1
ATOM 634 N N . THR A 1 83 ? -13.435 15.893 9.207 1.00 83.75 83 THR A N 1
ATOM 635 C CA . THR A 1 83 ? -14.602 16.568 8.637 1.00 83.75 83 THR A CA 1
ATOM 636 C C . THR A 1 83 ? -14.484 18.079 8.856 1.00 83.75 83 THR A C 1
ATOM 638 O O . THR A 1 83 ? -13.461 18.562 9.339 1.00 83.75 83 THR A O 1
ATOM 641 N N . GLU A 1 84 ? -15.515 18.840 8.492 1.00 82.44 84 GLU A N 1
ATOM 642 C CA . GLU A 1 84 ? -15.515 20.305 8.612 1.00 82.44 84 GLU A CA 1
ATOM 643 C C . GLU A 1 84 ? -15.636 20.809 10.061 1.00 82.44 84 GLU A C 1
ATOM 645 O O . GLU A 1 84 ? -15.370 21.980 10.330 1.00 82.44 84 GLU A O 1
ATOM 650 N N . SER A 1 85 ? -16.009 19.943 11.009 1.00 83.81 85 SER A N 1
ATOM 651 C CA . SER A 1 85 ? -16.176 20.308 12.417 1.00 83.81 85 SER A CA 1
ATOM 652 C C . SER A 1 85 ? -15.775 19.175 13.355 1.00 83.81 85 SER A C 1
ATOM 654 O O . SER A 1 85 ? -16.000 18.004 13.063 1.00 83.81 85 SER A O 1
ATOM 656 N N . LEU A 1 86 ? -15.230 19.534 14.515 1.00 88.44 86 LEU A N 1
ATOM 657 C CA . LEU A 1 86 ? -14.987 18.593 15.603 1.00 88.44 86 LEU A CA 1
ATOM 658 C C . LEU A 1 86 ? -16.280 18.311 16.373 1.00 88.44 86 LEU A C 1
ATOM 660 O O . LEU A 1 86 ? -17.169 19.157 16.457 1.00 88.44 86 LEU A O 1
ATOM 664 N N . GLN A 1 87 ? -16.351 17.117 16.951 1.00 89.00 87 GLN A N 1
ATOM 665 C CA . GLN A 1 87 ? -17.441 16.686 17.812 1.00 89.00 87 GLN A CA 1
ATOM 666 C C . GLN A 1 87 ? -16.865 16.173 19.132 1.00 89.00 87 GLN A C 1
ATOM 668 O O . GLN A 1 87 ? -16.094 15.211 19.127 1.00 89.00 87 GLN A O 1
ATOM 673 N N . HIS A 1 88 ? -17.271 16.782 20.248 1.00 93.25 88 HIS A N 1
ATOM 674 C CA . HIS A 1 88 ? -16.862 16.376 21.591 1.00 93.25 88 HIS A CA 1
ATOM 675 C C . HIS A 1 88 ? -18.061 15.800 22.356 1.00 93.25 88 HIS A C 1
ATOM 677 O O . HIS A 1 88 ? -18.930 16.558 22.802 1.00 93.25 88 HIS A O 1
ATOM 683 N N . PRO A 1 89 ? -18.143 14.466 22.514 1.00 93.38 89 PRO A N 1
ATOM 684 C CA . PRO A 1 89 ? -19.116 13.850 23.408 1.00 93.38 89 PRO A CA 1
ATOM 685 C C . PRO A 1 89 ? -18.982 14.390 24.835 1.00 93.38 89 PRO A C 1
ATOM 687 O O . PRO A 1 89 ? -17.891 14.779 25.249 1.00 93.38 89 PRO A O 1
ATOM 690 N N . THR A 1 90 ? -20.083 14.423 25.587 1.00 90.38 90 THR A N 1
ATOM 691 C CA . THR A 1 90 ? -20.053 14.840 26.997 1.00 90.38 90 THR A CA 1
ATOM 692 C C . THR A 1 90 ? -20.650 13.782 27.900 1.00 90.38 90 THR A C 1
ATOM 694 O O . THR A 1 90 ? -21.480 12.975 27.475 1.00 90.38 90 THR A O 1
ATOM 697 N N . PHE A 1 91 ? -20.213 13.795 29.154 1.00 90.38 91 PHE A N 1
ATOM 698 C CA . PHE A 1 91 ? -20.561 12.796 30.144 1.00 90.38 91 PHE A CA 1
ATOM 699 C C . PHE A 1 91 ? -20.792 13.445 31.500 1.00 90.38 91 PHE A C 1
ATOM 701 O O . PHE A 1 91 ? -19.977 14.243 31.964 1.00 90.38 91 PHE A O 1
ATOM 708 N N . ALA A 1 92 ? -21.922 13.111 32.114 1.00 88.19 92 ALA A N 1
ATOM 709 C CA . ALA A 1 92 ? -22.287 13.534 33.453 1.00 88.19 92 ALA A CA 1
ATOM 710 C C . ALA A 1 92 ? -22.782 12.325 34.246 1.00 88.19 92 ALA A C 1
ATOM 712 O O . ALA A 1 92 ? -23.684 11.610 33.809 1.00 88.19 92 ALA A O 1
ATOM 713 N N . VAL A 1 93 ? -22.196 12.116 35.421 1.00 85.75 93 VAL A N 1
ATOM 714 C CA . VAL A 1 93 ? -22.489 10.986 36.303 1.00 85.75 93 VAL A CA 1
ATOM 715 C C . VAL A 1 93 ? -22.901 11.501 37.666 1.00 85.75 93 VAL A C 1
ATOM 717 O O . VAL A 1 93 ? -22.165 12.259 38.291 1.00 85.75 93 VAL A O 1
ATOM 720 N N . ASP A 1 94 ? -24.042 11.023 38.142 1.00 87.06 94 ASP A N 1
ATOM 721 C CA . ASP A 1 94 ? -24.461 11.106 39.536 1.00 87.06 94 ASP A CA 1
ATOM 722 C C . ASP A 1 94 ? -24.777 9.686 40.015 1.00 87.06 94 ASP A C 1
ATOM 724 O O . ASP A 1 94 ? -25.913 9.221 39.933 1.00 87.06 94 ASP A O 1
ATOM 728 N N . MET A 1 95 ? -23.734 8.954 40.417 1.00 82.81 95 MET A N 1
ATOM 729 C CA . MET A 1 95 ? -23.820 7.564 40.873 1.00 82.81 95 MET A CA 1
ATOM 730 C C . MET A 1 95 ? -23.245 7.417 42.281 1.00 82.81 95 MET A C 1
ATOM 732 O O . MET A 1 95 ? -22.224 8.016 42.622 1.00 82.81 95 MET A O 1
ATOM 736 N N . LYS A 1 96 ? -23.897 6.588 43.098 1.00 82.94 96 LYS A N 1
ATOM 737 C CA . LYS A 1 96 ? -23.476 6.227 44.455 1.00 82.94 96 LYS A CA 1
ATOM 738 C C . LYS A 1 96 ? -23.410 4.714 44.560 1.00 82.94 96 LYS A C 1
ATOM 740 O O . LYS A 1 96 ? -24.321 4.030 44.113 1.00 82.94 96 LYS A O 1
ATOM 745 N N . GLY A 1 97 ? -22.345 4.196 45.159 1.00 79.81 97 GLY A N 1
ATOM 746 C CA . GLY A 1 97 ? -22.164 2.756 45.270 1.00 79.81 97 GLY A CA 1
ATOM 747 C C . GLY A 1 97 ? -20.717 2.335 45.435 1.00 79.81 97 GLY A C 1
ATOM 748 O O . GLY A 1 97 ? -19.825 3.171 45.595 1.00 79.81 97 GLY A O 1
ATOM 749 N N . LYS A 1 98 ? -20.489 1.021 45.391 1.00 73.94 98 LYS A N 1
ATOM 750 C CA . LYS A 1 98 ? -19.148 0.427 45.358 1.00 73.94 98 LYS A CA 1
ATOM 751 C C . LYS A 1 98 ? -18.927 -0.304 44.036 1.00 73.94 98 LYS A C 1
ATOM 753 O O . LYS A 1 98 ? -19.746 -1.126 43.640 1.00 73.94 98 LYS A O 1
ATOM 758 N N . GLY A 1 99 ? -17.772 -0.049 43.423 1.00 78.62 99 GLY A N 1
ATOM 759 C CA . GLY A 1 99 ? -17.357 -0.667 42.164 1.00 78.62 99 GLY A CA 1
ATOM 760 C C . GLY A 1 99 ? -17.681 0.180 40.933 1.00 78.62 99 GLY A C 1
ATOM 761 O O . GLY A 1 99 ? -18.425 1.156 41.007 1.00 78.62 99 GLY A O 1
ATOM 762 N N . ALA A 1 100 ? -17.080 -0.190 39.802 1.00 84.56 100 ALA A N 1
ATOM 763 C CA . ALA A 1 100 ? -17.352 0.428 38.510 1.00 84.56 100 ALA A CA 1
ATOM 764 C C . ALA A 1 100 ? -18.664 -0.108 37.913 1.00 84.56 100 ALA A C 1
ATOM 766 O O . ALA A 1 100 ? -19.012 -1.278 38.099 1.00 84.56 100 ALA A O 1
ATOM 767 N N . MET A 1 101 ? -19.382 0.727 37.156 1.00 89.44 101 MET A N 1
ATOM 768 C CA . MET A 1 101 ? -20.575 0.281 36.436 1.00 89.44 101 MET A CA 1
ATOM 769 C C . MET A 1 101 ? -20.169 -0.462 35.160 1.00 89.44 101 MET A C 1
ATOM 771 O O . MET A 1 101 ? -19.731 0.154 34.191 1.00 89.44 101 MET A O 1
ATOM 775 N N . VAL A 1 102 ? -20.342 -1.783 35.154 1.00 92.19 102 VAL A N 1
ATOM 776 C CA . VAL A 1 102 ? -20.098 -2.635 33.981 1.00 92.19 102 VAL A CA 1
ATOM 777 C C . VAL A 1 102 ? -21.299 -2.575 33.038 1.00 92.19 102 VAL A C 1
ATOM 779 O O . VAL A 1 102 ? -22.411 -2.924 33.428 1.00 92.19 102 VAL A O 1
ATOM 782 N N . LEU A 1 103 ? -21.075 -2.165 31.789 1.00 92.44 103 LEU A N 1
ATOM 783 C CA . LEU A 1 103 ? -22.113 -2.072 30.756 1.00 92.44 103 LEU A CA 1
ATOM 784 C C . LEU A 1 103 ? -22.194 -3.320 29.875 1.00 92.44 103 LEU A C 1
ATOM 786 O O . LEU A 1 103 ? -23.267 -3.662 29.381 1.00 92.44 103 LEU A O 1
ATOM 790 N N . SER A 1 104 ? -21.061 -3.982 29.645 1.00 93.44 104 SER A N 1
ATOM 791 C CA . SER A 1 104 ? -20.975 -5.155 28.776 1.00 93.44 104 SER A CA 1
ATOM 792 C C . SER A 1 104 ? -20.000 -6.181 29.338 1.00 93.44 104 SER A C 1
ATOM 794 O O . SER A 1 104 ? -19.020 -5.836 29.994 1.00 93.44 104 SER A O 1
ATOM 796 N N . ARG A 1 105 ? -20.285 -7.456 29.073 1.00 92.19 105 ARG A N 1
ATOM 797 C CA . ARG A 1 105 ? -19.444 -8.600 29.425 1.00 92.19 105 ARG A CA 1
ATOM 798 C C . ARG A 1 105 ? -19.223 -9.446 28.182 1.00 92.19 105 ARG A C 1
ATOM 800 O O . ARG A 1 105 ? -20.180 -9.979 27.620 1.00 92.19 105 ARG A O 1
ATOM 807 N N . LEU A 1 106 ? -17.970 -9.579 27.764 1.00 89.06 106 LEU A N 1
ATOM 808 C CA . LEU A 1 106 ? -17.590 -10.256 26.520 1.00 89.06 106 LEU A CA 1
ATOM 809 C C . LEU A 1 106 ? -17.643 -11.789 26.638 1.00 89.06 106 LEU A C 1
ATOM 811 O O . LEU A 1 106 ? -17.601 -12.498 25.632 1.00 89.06 106 LEU A O 1
ATOM 815 N N . ASP A 1 107 ? -17.724 -12.298 27.868 1.00 84.56 107 ASP A N 1
ATOM 816 C CA . ASP A 1 107 ? -17.721 -13.715 28.239 1.00 84.56 107 ASP A CA 1
ATOM 817 C C . ASP A 1 107 ? -19.119 -14.278 28.563 1.00 84.56 107 ASP A C 1
ATOM 819 O O . ASP A 1 107 ? -19.269 -15.482 28.769 1.00 84.56 107 ASP A O 1
ATOM 823 N N . ALA A 1 108 ? -20.148 -13.427 28.626 1.00 78.94 108 ALA A N 1
ATOM 824 C CA . ALA A 1 108 ? -21.440 -13.793 29.206 1.00 78.94 108 ALA A CA 1
ATOM 825 C C . ALA A 1 108 ? -22.411 -14.492 28.236 1.00 78.94 108 ALA A C 1
ATOM 827 O O . ALA A 1 108 ? -23.246 -15.283 28.678 1.00 78.94 108 ALA A O 1
ATOM 828 N N . ASP A 1 109 ? -22.335 -14.214 26.929 1.00 81.94 109 ASP A N 1
ATOM 829 C CA . ASP A 1 109 ? -23.261 -14.768 25.932 1.00 81.94 109 ASP A CA 1
ATOM 830 C C . ASP A 1 109 ? -22.584 -15.834 25.058 1.00 81.94 109 ASP A C 1
ATOM 832 O O . ASP A 1 109 ? -21.805 -15.529 24.156 1.00 81.94 109 ASP A O 1
ATOM 836 N N . ALA A 1 110 ? -22.957 -17.099 25.271 1.00 79.44 110 ALA A N 1
ATOM 837 C CA . ALA A 1 110 ? -22.468 -18.241 24.495 1.00 79.44 110 ALA A CA 1
ATOM 838 C C . ALA A 1 110 ? -22.843 -18.194 22.996 1.00 79.44 110 ALA A C 1
ATOM 840 O O . ALA A 1 110 ? -22.324 -18.982 22.202 1.00 79.44 110 ALA A O 1
ATOM 841 N N . ARG A 1 111 ? -23.758 -17.305 22.582 1.00 84.88 111 ARG A N 1
ATOM 842 C CA . ARG A 1 111 ? -24.113 -17.088 21.168 1.00 84.88 111 ARG A CA 1
ATOM 843 C C . ARG A 1 111 ? -23.118 -16.181 20.453 1.00 84.88 111 ARG A C 1
ATOM 845 O O . ARG A 1 111 ? -23.047 -16.221 19.221 1.00 84.88 111 ARG A O 1
ATOM 852 N N . LEU A 1 112 ? -22.382 -15.365 21.203 1.00 89.81 112 LEU A N 1
ATOM 853 C CA . LEU A 1 112 ? -21.321 -14.530 20.666 1.00 89.81 112 LEU A CA 1
ATOM 854 C C . LEU A 1 112 ? -20.047 -15.353 20.482 1.00 89.81 112 LEU A C 1
ATOM 856 O O . LEU A 1 112 ? -19.860 -16.423 21.061 1.00 89.81 112 LEU A O 1
ATOM 860 N N . ALA A 1 113 ? -19.188 -14.847 19.616 1.00 93.69 113 ALA A N 1
ATOM 861 C CA . ALA A 1 113 ? -17.856 -15.354 19.368 1.00 93.69 113 ALA A CA 1
ATOM 862 C C . ALA A 1 113 ? -16.853 -14.234 19.633 1.00 93.69 113 ALA A C 1
ATOM 864 O O . ALA A 1 113 ? -17.173 -13.059 19.441 1.00 93.69 113 ALA A O 1
ATOM 865 N N . GLN A 1 114 ? -15.640 -14.595 20.030 1.00 94.25 114 GLN A N 1
ATOM 866 C CA . GLN A 1 114 ? -14.574 -13.636 20.277 1.00 94.25 114 GLN A CA 1
ATOM 867 C C . GLN A 1 114 ? -13.597 -13.605 19.103 1.00 94.25 114 GLN A C 1
ATOM 869 O O . GLN A 1 114 ? -13.024 -14.623 18.718 1.00 94.25 114 GLN A O 1
ATOM 874 N N . LEU A 1 115 ? -13.393 -12.420 18.543 1.00 95.62 115 LEU A N 1
ATOM 875 C CA . LEU A 1 115 ? -12.309 -12.117 17.621 1.00 95.62 115 LEU A CA 1
ATOM 876 C C . LEU A 1 115 ? -11.164 -11.486 18.418 1.00 95.62 115 LEU A C 1
ATOM 878 O O . LEU A 1 115 ? -11.373 -10.456 19.054 1.00 95.62 115 LEU A O 1
ATOM 882 N N . VAL A 1 116 ? -9.972 -12.080 18.374 1.00 96.06 116 VAL A N 1
ATOM 883 C CA . VAL A 1 116 ? -8.774 -11.527 19.027 1.00 96.06 116 VAL A CA 1
ATOM 884 C C . VAL A 1 116 ? -7.926 -10.804 17.987 1.00 96.06 116 VAL A C 1
ATOM 886 O O . VAL A 1 116 ? -7.396 -11.425 17.057 1.00 96.06 116 VAL A O 1
ATOM 889 N N . LEU A 1 117 ? -7.831 -9.485 18.136 1.00 94.81 117 LEU A N 1
ATOM 890 C CA . LEU A 1 117 ? -7.057 -8.593 17.274 1.00 94.81 117 LEU A CA 1
ATOM 891 C C . LEU A 1 117 ? -5.578 -8.653 17.663 1.00 94.81 117 LEU A C 1
ATOM 893 O O . LEU A 1 117 ? -5.255 -8.715 18.840 1.00 94.81 117 LEU A O 1
ATOM 897 N N . ASP A 1 118 ? -4.667 -8.659 16.696 1.00 91.62 118 ASP A N 1
ATOM 898 C CA . ASP A 1 118 ? -3.244 -8.908 16.942 1.00 91.62 118 ASP A CA 1
ATOM 899 C C . ASP A 1 118 ? -2.452 -7.667 17.388 1.00 91.62 118 ASP A C 1
ATOM 901 O O . ASP A 1 118 ? -1.472 -7.813 18.115 1.00 91.62 118 ASP A O 1
ATOM 905 N N . GLU A 1 119 ? -2.865 -6.457 17.006 1.00 90.31 119 GLU A N 1
ATOM 906 C CA . GLU A 1 119 ? -2.101 -5.215 17.198 1.00 90.31 119 GLU A CA 1
ATOM 907 C C . GLU A 1 119 ? -3.018 -4.014 17.525 1.00 90.31 119 GLU A C 1
ATOM 909 O O . GLU A 1 119 ? -4.209 -4.042 17.214 1.00 90.31 119 GLU A O 1
ATOM 914 N N . PRO A 1 120 ? -2.494 -2.920 18.116 1.00 89.44 120 PRO A N 1
ATOM 915 C CA . PRO A 1 120 ? -3.238 -1.672 18.317 1.00 89.44 120 PRO A CA 1
ATOM 916 C C . PRO A 1 120 ? -3.347 -0.867 17.006 1.00 89.44 120 PRO A C 1
ATOM 918 O O . PRO A 1 120 ? -2.737 0.191 16.837 1.00 89.44 120 PRO A O 1
ATOM 921 N N . ALA A 1 121 ? -4.101 -1.394 16.042 1.00 88.25 121 ALA A N 1
ATOM 922 C CA . ALA A 1 121 ? -4.283 -0.822 14.706 1.00 88.25 121 ALA A CA 1
ATOM 923 C C . ALA A 1 121 ? -5.759 -0.526 14.395 1.00 88.25 121 ALA A C 1
ATOM 925 O O . ALA A 1 121 ? -6.655 -0.858 15.163 1.00 88.25 121 ALA A O 1
ATOM 926 N N . LEU A 1 122 ? -6.032 0.120 13.257 1.00 89.56 122 LEU A N 1
ATOM 927 C CA . LEU A 1 122 ? -7.403 0.292 12.772 1.00 89.56 122 LEU A CA 1
ATOM 928 C C . LEU A 1 122 ? -7.857 -0.965 12.019 1.00 89.56 122 LEU A C 1
ATOM 930 O O . LEU A 1 122 ? -7.299 -1.283 10.965 1.00 89.56 122 LEU A O 1
ATOM 934 N N . TYR A 1 123 ? -8.909 -1.608 12.518 1.00 93.31 123 TYR A N 1
ATOM 935 C CA . TYR A 1 123 ? -9.569 -2.753 11.903 1.00 93.31 123 TYR A CA 1
ATOM 936 C C . TYR A 1 123 ? -10.935 -2.352 11.349 1.00 93.31 123 TYR A C 1
ATOM 938 O O . TYR A 1 123 ? -11.731 -1.688 12.013 1.00 93.31 123 TYR A O 1
ATOM 946 N N . LEU A 1 124 ? -11.228 -2.804 10.136 1.00 93.12 124 LEU A N 1
ATOM 947 C CA . LEU A 1 124 ? -12.550 -2.767 9.530 1.00 93.12 124 LEU A CA 1
ATOM 948 C C . LEU A 1 124 ? -13.088 -4.193 9.501 1.00 93.12 124 LEU A C 1
ATOM 950 O O . LEU A 1 124 ? -12.481 -5.083 8.909 1.00 93.12 124 LEU A O 1
ATOM 954 N N . VAL A 1 125 ? -14.221 -4.408 10.155 1.00 94.44 125 VAL A N 1
ATOM 955 C CA . VAL A 1 125 ? -14.911 -5.695 10.178 1.00 94.44 125 VAL A CA 1
ATOM 956 C C . VAL A 1 125 ? -16.163 -5.559 9.335 1.00 94.44 125 VAL A C 1
ATOM 958 O O . VAL A 1 125 ? -17.065 -4.806 9.700 1.00 94.44 125 VAL A O 1
ATOM 961 N N . SER A 1 126 ? -16.232 -6.299 8.235 1.00 93.75 126 SER A N 1
ATOM 962 C CA . SER A 1 126 ? -17.370 -6.297 7.313 1.00 93.75 126 SER A CA 1
ATOM 963 C C . SER A 1 126 ? -18.006 -7.680 7.239 1.00 93.75 126 SER A C 1
ATOM 965 O O . SER A 1 126 ? -17.320 -8.692 7.386 1.00 93.75 126 SER A O 1
ATOM 967 N N . ASP A 1 127 ? -19.321 -7.745 7.034 1.00 92.25 127 ASP A N 1
ATOM 968 C CA . ASP A 1 127 ? -20.009 -9.017 6.788 1.00 92.25 127 ASP A CA 1
ATOM 969 C C . ASP A 1 127 ? -19.542 -9.582 5.440 1.00 92.25 127 ASP A C 1
ATOM 971 O O . ASP A 1 127 ? -19.514 -8.871 4.433 1.00 92.25 127 ASP A O 1
ATOM 975 N N . ALA A 1 128 ? -19.137 -10.852 5.420 1.00 91.00 128 ALA A N 1
ATOM 976 C CA . ALA A 1 128 ? -18.549 -11.452 4.225 1.00 91.00 128 ALA A CA 1
ATOM 977 C C . ALA A 1 128 ? -19.566 -11.675 3.089 1.00 91.00 128 ALA A C 1
ATOM 979 O O . ALA A 1 128 ? -19.158 -11.917 1.956 1.00 91.00 128 ALA A O 1
ATOM 980 N N . ASN A 1 129 ? -20.876 -11.632 3.368 1.00 88.88 129 ASN A N 1
ATOM 981 C CA . ASN A 1 129 ? -21.901 -11.904 2.354 1.00 88.88 129 ASN A CA 1
ATOM 982 C C . ASN A 1 129 ? -22.279 -10.662 1.542 1.00 88.88 129 ASN A C 1
ATOM 984 O O . ASN A 1 129 ? -22.488 -10.761 0.337 1.00 88.88 129 ASN A O 1
ATOM 988 N N . ASP A 1 130 ? -22.410 -9.509 2.204 1.00 86.94 130 ASP A N 1
ATOM 989 C CA . ASP A 1 130 ? -22.901 -8.266 1.594 1.00 86.94 130 ASP A CA 1
ATOM 990 C C . ASP A 1 130 ? -21.878 -7.115 1.637 1.00 86.94 130 ASP A C 1
ATOM 992 O O . ASP A 1 130 ? -22.141 -6.031 1.114 1.00 86.94 130 ASP A O 1
ATOM 996 N N . GLY A 1 131 ? -20.706 -7.333 2.247 1.00 82.81 131 GLY A N 1
ATOM 997 C CA . GLY A 1 131 ? -19.638 -6.341 2.367 1.00 82.81 131 GLY A CA 1
ATOM 998 C C . GLY A 1 131 ? -19.976 -5.166 3.287 1.00 82.81 131 GLY A C 1
ATOM 999 O O . GLY A 1 131 ? -19.227 -4.188 3.336 1.00 82.81 131 GLY A O 1
ATOM 1000 N N . ARG A 1 132 ? -21.096 -5.216 4.018 1.00 87.81 132 ARG A N 1
ATOM 1001 C CA . ARG A 1 132 ? -21.513 -4.133 4.908 1.00 87.81 132 ARG A CA 1
ATOM 1002 C C . ARG A 1 132 ? -20.551 -4.025 6.085 1.00 87.81 132 ARG A C 1
ATOM 1004 O O . ARG A 1 132 ? -20.315 -5.008 6.785 1.00 87.81 132 ARG A O 1
ATOM 1011 N N . LEU A 1 133 ? -20.074 -2.811 6.360 1.00 88.25 133 LEU A N 1
ATOM 1012 C CA . LEU A 1 133 ? -19.259 -2.529 7.540 1.00 88.25 133 LEU A CA 1
ATOM 1013 C C . LEU A 1 133 ? -20.076 -2.794 8.817 1.00 88.25 133 LEU A C 1
ATOM 1015 O O . LEU A 1 133 ? -21.151 -2.230 9.026 1.00 88.25 133 LEU A O 1
ATOM 1019 N N . VAL A 1 134 ? -19.568 -3.685 9.661 1.00 91.38 134 VAL A N 1
ATOM 1020 C CA . VAL A 1 134 ? -20.178 -4.113 10.927 1.00 91.38 134 VAL A CA 1
ATOM 1021 C C . VAL A 1 134 ? -19.563 -3.383 12.111 1.00 91.38 134 VAL A C 1
ATOM 1023 O O . VAL A 1 134 ? -20.278 -3.095 13.076 1.00 91.38 134 VAL A O 1
ATOM 1026 N N . ALA A 1 135 ? -18.259 -3.117 12.056 1.00 90.94 135 ALA A N 1
ATOM 1027 C CA . ALA A 1 135 ? -17.553 -2.321 13.048 1.00 90.94 135 ALA A CA 1
ATOM 1028 C C . ALA A 1 135 ? -16.253 -1.745 12.480 1.00 90.94 135 ALA A C 1
ATOM 1030 O O . ALA A 1 135 ? -15.542 -2.413 11.730 1.00 90.94 135 ALA A O 1
ATOM 1031 N N . GLU A 1 136 ? -15.929 -0.528 12.897 1.00 92.69 136 GLU A N 1
ATOM 1032 C CA . GLU A 1 136 ? -14.581 0.015 12.859 1.00 92.69 136 GLU A CA 1
ATOM 1033 C C . GLU A 1 136 ? -14.016 -0.014 14.277 1.00 92.69 136 GLU A C 1
ATOM 1035 O O . GLU A 1 136 ? -14.584 0.562 15.206 1.00 92.69 136 GLU A O 1
ATOM 1040 N N . LEU A 1 137 ? -12.916 -0.735 14.448 1.00 93.50 137 LEU A N 1
ATOM 1041 C CA . LEU A 1 137 ? -12.344 -1.046 15.750 1.00 93.50 137 LEU A CA 1
ATOM 1042 C C . LEU A 1 137 ? -10.920 -0.518 15.785 1.00 93.50 137 LEU A C 1
ATOM 1044 O O . LEU A 1 137 ? -10.147 -0.761 14.859 1.00 93.50 137 LEU A O 1
ATOM 1048 N N . LYS A 1 138 ? -10.561 0.183 16.852 1.00 91.56 138 LYS A N 1
ATOM 1049 C CA . LYS A 1 138 ? -9.188 0.624 17.071 1.00 91.56 138 LYS A CA 1
ATOM 1050 C C . LYS A 1 138 ? -8.798 0.330 18.515 1.00 91.56 138 LYS A C 1
ATOM 1052 O O . LYS A 1 138 ? -8.860 1.232 19.344 1.00 91.56 138 LYS A O 1
ATOM 1057 N N . PRO A 1 139 ? -8.476 -0.933 18.836 1.00 89.88 139 PRO A N 1
ATOM 1058 C CA . PRO A 1 139 ? -8.195 -1.309 20.209 1.00 89.88 139 PRO A CA 1
ATOM 1059 C C . PRO A 1 139 ? -6.995 -0.523 20.763 1.00 89.88 139 PRO A C 1
ATOM 1061 O O . PRO A 1 139 ? -6.048 -0.243 20.019 1.00 89.88 139 PRO A O 1
ATOM 1064 N N . PRO A 1 140 ? -6.990 -0.200 22.068 1.00 85.81 140 PRO A N 1
ATOM 1065 C CA . PRO A 1 140 ? -5.889 0.527 22.699 1.00 85.81 140 PRO A CA 1
ATOM 1066 C C . PRO A 1 140 ? -4.612 -0.320 22.832 1.00 85.81 140 PRO A C 1
ATOM 1068 O O . PRO A 1 140 ? -3.538 0.216 23.100 1.00 85.81 140 PRO A O 1
ATOM 1071 N N . ARG A 1 141 ? -4.714 -1.643 22.645 1.00 89.44 141 ARG A N 1
ATOM 1072 C CA . ARG A 1 141 ? -3.651 -2.626 22.883 1.00 89.44 141 ARG A CA 1
ATOM 1073 C C . ARG A 1 141 ? -3.696 -3.780 21.879 1.00 89.44 141 ARG A C 1
ATOM 1075 O O . ARG A 1 141 ? -4.688 -3.980 21.181 1.00 89.44 141 ARG A O 1
ATOM 1082 N N . ALA A 1 142 ? -2.609 -4.545 21.841 1.00 91.50 142 ALA A N 1
ATOM 1083 C CA . ALA A 1 142 ? -2.556 -5.837 21.163 1.00 91.50 142 ALA A CA 1
ATOM 1084 C C . ALA A 1 142 ? -3.399 -6.891 21.903 1.00 91.50 142 ALA A C 1
ATOM 1086 O O . ALA A 1 142 ? -3.691 -6.742 23.091 1.00 91.50 142 ALA A O 1
ATOM 1087 N N . GLU A 1 143 ? -3.758 -7.964 21.197 1.00 92.75 143 GLU A N 1
ATOM 1088 C CA . GLU A 1 143 ? -4.535 -9.093 21.735 1.00 92.75 143 GLU A CA 1
ATOM 1089 C C . GLU A 1 143 ? -5.877 -8.644 22.349 1.00 92.75 143 GLU A C 1
ATOM 1091 O O . GLU A 1 143 ? -6.346 -9.171 23.354 1.00 92.75 143 GLU A O 1
ATOM 1096 N N . ALA A 1 144 ? -6.505 -7.629 21.746 1.00 93.88 144 ALA A N 1
ATOM 1097 C CA . ALA A 1 144 ? -7.801 -7.124 22.183 1.00 93.88 144 ALA A CA 1
ATOM 1098 C C . ALA A 1 144 ? -8.931 -8.071 21.766 1.00 93.88 144 ALA A C 1
ATOM 1100 O O . ALA A 1 144 ? -8.982 -8.529 20.621 1.00 93.88 144 ALA A O 1
ATOM 1101 N N . HIS A 1 145 ? -9.848 -8.340 22.695 1.00 94.69 145 HIS A N 1
ATOM 1102 C CA . HIS A 1 145 ? -10.974 -9.243 22.491 1.00 94.69 145 HIS A CA 1
ATOM 1103 C C . HIS A 1 145 ? -12.202 -8.463 22.038 1.00 94.69 145 HIS A C 1
ATOM 1105 O O . HIS A 1 145 ? -12.591 -7.478 22.656 1.00 94.69 145 HIS A O 1
ATOM 1111 N N . VAL A 1 146 ? -12.837 -8.925 20.963 1.00 94.88 146 VAL A N 1
ATOM 1112 C CA . VAL A 1 146 ? -14.045 -8.299 20.427 1.00 94.88 146 VAL A CA 1
ATOM 1113 C C . VAL A 1 146 ? -15.142 -9.339 20.273 1.00 94.88 146 VAL A C 1
ATOM 1115 O O . VAL A 1 146 ? -14.997 -10.306 19.527 1.00 94.88 146 VAL A O 1
ATOM 1118 N N . ALA A 1 147 ? -16.259 -9.127 20.959 1.00 95.25 147 ALA A N 1
ATOM 1119 C CA . ALA A 1 147 ? -17.443 -9.960 20.878 1.00 95.25 147 ALA A CA 1
ATOM 1120 C C . ALA A 1 147 ? -18.282 -9.595 19.643 1.00 95.25 147 ALA A C 1
ATOM 1122 O O . ALA A 1 147 ? -18.763 -8.468 19.482 1.00 95.25 147 ALA A O 1
ATOM 1123 N N . LEU A 1 148 ? -18.476 -10.572 18.761 1.00 94.38 148 LEU A N 1
ATOM 1124 C CA . LEU A 1 148 ? -19.254 -10.442 17.533 1.00 94.38 148 LEU A CA 1
ATOM 1125 C C . LEU A 1 148 ? -20.257 -11.598 17.411 1.00 94.38 148 LEU A C 1
ATOM 1127 O O . LEU A 1 148 ? -20.007 -12.695 17.914 1.00 94.38 148 LEU A O 1
ATOM 1131 N N . PRO A 1 149 ? -21.397 -11.393 16.729 1.00 93.25 149 PRO A N 1
ATOM 1132 C CA . PRO A 1 149 ? -22.299 -12.487 16.391 1.00 93.25 149 PRO A CA 1
ATOM 1133 C C . PRO A 1 149 ? -21.591 -13.598 15.605 1.00 93.25 149 PRO A C 1
ATOM 1135 O O . PRO A 1 149 ? -20.698 -13.337 14.804 1.00 93.25 149 PRO A O 1
ATOM 1138 N N . ALA A 1 150 ? -22.034 -14.842 15.774 1.00 93.25 150 ALA A N 1
ATOM 1139 C CA . ALA A 1 150 ? -21.500 -15.969 15.015 1.00 93.25 150 ALA A CA 1
ATOM 1140 C C . ALA A 1 150 ? -21.866 -15.882 13.521 1.00 93.25 150 ALA A C 1
ATOM 1142 O O . ALA A 1 150 ? -22.988 -16.219 13.129 1.00 93.25 150 ALA A O 1
ATOM 1143 N N . ARG A 1 151 ? -20.932 -15.395 12.695 1.00 94.69 151 ARG A N 1
ATOM 1144 C CA . ARG A 1 151 ? -21.049 -15.226 11.236 1.00 94.69 151 ARG A CA 1
ATOM 1145 C C . ARG A 1 151 ? -19.674 -15.263 10.565 1.00 94.69 151 ARG A C 1
ATOM 1147 O O . ARG A 1 151 ? -18.638 -15.334 11.224 1.00 94.69 151 ARG A O 1
ATOM 1154 N N . ARG A 1 152 ? -19.669 -15.188 9.232 1.00 95.94 152 ARG A N 1
ATOM 1155 C CA . ARG A 1 152 ? -18.453 -14.980 8.444 1.00 95.94 152 ARG A CA 1
ATOM 1156 C C . ARG A 1 152 ? -18.202 -13.487 8.246 1.00 95.94 152 ARG A C 1
ATOM 1158 O O . ARG A 1 152 ? -19.107 -12.756 7.849 1.00 95.94 152 ARG A O 1
ATOM 1165 N N . TYR A 1 153 ? -16.970 -13.073 8.488 1.00 95.88 153 TYR A N 1
ATOM 1166 C CA . TYR A 1 153 ? -16.516 -11.699 8.378 1.00 95.88 153 TYR A CA 1
ATOM 1167 C C . TYR A 1 153 ? -15.280 -11.614 7.501 1.00 95.88 153 TYR A C 1
ATOM 1169 O O . TYR A 1 153 ? -14.431 -12.505 7.522 1.00 95.88 153 TYR A O 1
ATOM 1177 N N . THR A 1 154 ? -15.164 -10.498 6.799 1.00 95.12 154 THR A N 1
ATOM 1178 C CA . THR A 1 154 ? -13.906 -10.046 6.222 1.00 95.12 154 THR A CA 1
ATOM 1179 C C . THR A 1 154 ? -13.334 -9.002 7.173 1.00 95.12 154 THR A C 1
ATOM 1181 O O . THR A 1 154 ? -13.953 -7.964 7.417 1.00 95.12 154 THR A O 1
ATOM 1184 N N . VAL A 1 155 ? -12.178 -9.304 7.759 1.00 95.00 155 VAL A N 1
ATOM 1185 C CA . VAL A 1 155 ? -11.476 -8.420 8.692 1.00 95.00 155 VAL A CA 1
ATOM 1186 C C . VAL A 1 155 ? -10.284 -7.826 7.976 1.00 95.00 155 VAL A C 1
ATOM 1188 O O . VAL A 1 155 ? -9.406 -8.540 7.501 1.00 95.00 155 VAL A O 1
ATOM 1191 N N . GLN A 1 156 ? -10.257 -6.508 7.900 1.00 91.88 156 GLN A N 1
ATOM 1192 C CA . GLN A 1 156 ? -9.219 -5.767 7.212 1.00 91.88 156 GLN A CA 1
ATOM 1193 C C . GLN A 1 156 ? -8.480 -4.909 8.219 1.00 91.88 156 GLN A C 1
ATOM 1195 O O . GLN A 1 156 ? -9.113 -4.203 8.998 1.00 91.88 156 GLN A O 1
ATOM 1200 N N . HIS A 1 157 ? -7.155 -4.915 8.190 1.00 88.56 157 HIS A N 1
ATOM 1201 C CA . HIS A 1 157 ? -6.375 -3.931 8.937 1.00 88.56 157 HIS A CA 1
ATOM 1202 C C . HIS A 1 157 ? -5.240 -3.385 8.106 1.00 88.56 157 HIS A C 1
ATOM 1204 O O . HIS A 1 157 ? -4.717 -4.023 7.187 1.00 88.56 157 HIS A O 1
ATOM 1210 N N . ARG A 1 158 ? -4.904 -2.141 8.420 1.00 75.38 158 ARG A N 1
ATOM 1211 C CA . ARG A 1 158 ? -3.913 -1.375 7.687 1.00 75.38 158 ARG A CA 1
ATOM 1212 C C . ARG A 1 158 ? -2.707 -1.133 8.577 1.00 75.38 158 ARG A C 1
ATOM 1214 O O . ARG A 1 158 ? -2.810 -0.405 9.561 1.00 75.38 158 ARG A O 1
ATOM 1221 N N . ARG A 1 159 ? -1.561 -1.661 8.153 1.00 71.25 159 ARG A N 1
ATOM 1222 C CA . ARG A 1 159 ? -0.241 -1.255 8.642 1.00 71.25 159 ARG A CA 1
ATOM 1223 C C . ARG A 1 159 ? 0.355 -0.167 7.740 1.00 71.25 159 ARG A C 1
ATOM 1225 O O . ARG A 1 159 ? -0.132 0.003 6.617 1.00 71.25 159 ARG A O 1
ATOM 1232 N N . PRO A 1 160 ? 1.412 0.543 8.178 1.00 61.22 160 PRO A N 1
ATOM 1233 C CA . PRO A 1 160 ? 2.181 1.475 7.347 1.00 61.22 160 PRO A CA 1
ATOM 1234 C C . PRO A 1 160 ? 2.959 0.837 6.189 1.00 61.22 160 PRO A C 1
ATOM 1236 O O . PRO A 1 160 ? 3.541 1.578 5.401 1.00 61.22 160 PRO A O 1
ATOM 1239 N N . ASP A 1 161 ? 2.969 -0.497 6.066 1.00 58.41 161 ASP A N 1
ATOM 1240 C CA . ASP A 1 161 ? 3.711 -1.270 5.053 1.00 58.41 161 ASP A CA 1
ATOM 1241 C C . ASP A 1 161 ? 2.963 -2.487 4.446 1.00 58.41 161 ASP A C 1
ATOM 1243 O O . ASP A 1 161 ? 3.447 -3.085 3.480 1.00 58.41 161 ASP A O 1
ATOM 1247 N N . ALA A 1 162 ? 1.755 -2.823 4.926 1.00 66.06 162 ALA A N 1
ATOM 1248 C CA . ALA A 1 162 ? 0.831 -3.719 4.218 1.00 66.06 162 ALA A CA 1
ATOM 1249 C C . ALA A 1 162 ? -0.655 -3.459 4.540 1.00 66.06 162 ALA A C 1
ATOM 1251 O O . ALA A 1 162 ? -1.008 -2.892 5.576 1.00 66.06 162 ALA A O 1
ATOM 1252 N N . TYR A 1 163 ? -1.533 -3.877 3.627 1.00 74.88 163 TYR A N 1
ATOM 1253 C CA . TYR A 1 163 ? -2.959 -4.034 3.896 1.00 74.88 163 TYR A CA 1
ATOM 1254 C C . TYR A 1 163 ? -3.272 -5.522 3.986 1.00 74.88 163 TYR A C 1
ATOM 1256 O O . TYR A 1 163 ? -3.006 -6.266 3.038 1.00 74.88 163 TYR A O 1
ATOM 1264 N N . PHE A 1 164 ? -3.807 -5.953 5.121 1.00 85.50 164 PHE A N 1
ATOM 1265 C CA . PHE A 1 164 ? -4.106 -7.353 5.384 1.00 85.50 164 PHE A CA 1
ATOM 1266 C C . PHE A 1 164 ? -5.609 -7.566 5.374 1.00 85.50 164 PHE A C 1
ATOM 1268 O O . PHE A 1 164 ? -6.348 -6.819 6.013 1.00 85.50 164 PHE A O 1
ATOM 1275 N N . THR A 1 165 ? -6.040 -8.605 4.667 1.00 90.69 165 THR A N 1
ATOM 1276 C CA . THR A 1 165 ? -7.421 -9.084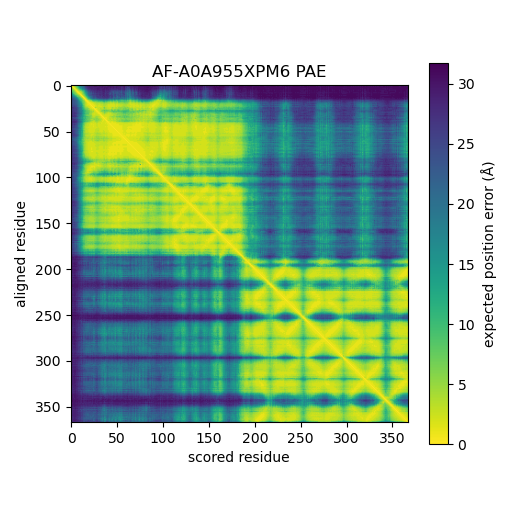 4.674 1.00 90.69 165 THR A CA 1
ATOM 1277 C C . THR A 1 165 ? -7.453 -10.511 5.214 1.00 90.69 165 THR A C 1
ATOM 1279 O O . THR A 1 165 ? -6.681 -11.362 4.771 1.00 90.69 165 THR A O 1
ATOM 1282 N N . TYR A 1 166 ? -8.331 -10.765 6.181 1.00 93.50 166 TYR A N 1
ATOM 1283 C CA . TYR A 1 166 ? -8.600 -12.086 6.739 1.00 93.50 166 TYR A CA 1
ATOM 1284 C C . TYR A 1 166 ? -10.055 -12.462 6.503 1.00 93.50 166 TYR A C 1
ATOM 1286 O O . TYR A 1 166 ? -10.957 -11.691 6.833 1.00 93.50 166 TYR A O 1
ATOM 1294 N N . ASP A 1 167 ? -10.277 -13.689 6.047 1.00 93.81 167 ASP A N 1
ATOM 1295 C CA . ASP A 1 167 ? -11.595 -14.307 6.085 1.00 93.81 167 ASP A CA 1
ATOM 1296 C C . ASP A 1 167 ? -11.753 -15.075 7.394 1.00 93.81 167 ASP A C 1
ATOM 1298 O O . ASP A 1 167 ? -11.111 -16.101 7.636 1.00 93.81 167 ASP A O 1
ATOM 1302 N N . VAL A 1 168 ? -12.618 -14.562 8.261 1.00 95.50 168 VAL A N 1
ATOM 1303 C CA . VAL A 1 168 ? -12.836 -15.086 9.606 1.00 95.50 168 VAL A CA 1
ATOM 1304 C C . VAL A 1 168 ? -14.219 -15.712 9.681 1.00 95.50 168 VAL A C 1
ATOM 1306 O O . VAL A 1 168 ? -15.228 -15.072 9.398 1.00 95.50 168 VAL A O 1
ATOM 1309 N N . ASN A 1 169 ? -14.291 -16.974 10.097 1.00 95.69 169 ASN A N 1
ATOM 1310 C CA . ASN A 1 169 ? -15.558 -17.654 10.351 1.00 95.69 169 ASN A CA 1
ATOM 1311 C C . ASN A 1 169 ? -15.770 -17.826 11.857 1.00 95.69 169 ASN A C 1
ATOM 1313 O O . ASN A 1 169 ? -15.170 -18.710 12.468 1.00 95.69 169 ASN A O 1
ATOM 1317 N N . LEU A 1 170 ? -16.627 -16.991 12.438 1.00 94.94 170 LEU A N 1
ATOM 1318 C CA . LEU A 1 170 ? -16.944 -17.015 13.858 1.00 94.94 170 LEU A CA 1
ATOM 1319 C C . LEU A 1 170 ? -18.113 -17.966 14.135 1.00 94.94 170 LEU A C 1
ATOM 1321 O O . LEU A 1 170 ? -19.211 -17.803 13.603 1.00 94.94 170 LEU A O 1
ATOM 1325 N N . ARG A 1 171 ? -17.883 -18.962 14.994 1.00 94.75 171 ARG A N 1
ATOM 1326 C CA . ARG A 1 171 ? -18.908 -19.903 15.478 1.00 94.75 171 ARG A CA 1
ATOM 1327 C C . ARG A 1 171 ? -19.344 -19.528 16.902 1.00 94.75 171 ARG A C 1
ATOM 1329 O O . ARG A 1 171 ? -18.533 -18.947 17.623 1.00 94.75 171 ARG A O 1
ATOM 1336 N N . PRO A 1 172 ? -20.566 -19.873 17.342 1.00 93.56 172 PRO A N 1
ATOM 1337 C CA . PRO A 1 172 ? -21.010 -19.579 18.707 1.00 93.56 172 PRO A CA 1
ATOM 1338 C C . PRO A 1 172 ? -20.023 -20.118 19.751 1.00 93.56 172 PRO A C 1
ATOM 1340 O O . PRO A 1 172 ? -19.576 -21.261 19.632 1.00 93.56 172 PRO A O 1
ATOM 1343 N N . GLY A 1 173 ? -19.641 -19.283 20.719 1.00 90.19 173 GLY A N 1
ATOM 1344 C CA . GLY A 1 173 ? -18.701 -19.618 21.792 1.00 90.19 173 GLY A CA 1
ATOM 1345 C C . GLY A 1 173 ? -17.251 -19.840 21.350 1.00 90.19 173 GLY A C 1
ATOM 1346 O O . GLY A 1 173 ? -16.425 -20.242 22.164 1.00 90.19 173 GLY A O 1
ATOM 1347 N N . SER A 1 174 ? -16.922 -19.621 20.072 1.00 93.31 174 SER A N 1
ATOM 1348 C CA . SER A 1 174 ? -15.547 -19.762 19.584 1.00 93.31 174 SER A CA 1
ATOM 1349 C C . SER A 1 174 ? -14.730 -18.497 19.819 1.00 93.31 174 SER A C 1
ATOM 1351 O O . SER A 1 174 ? -15.255 -17.386 19.741 1.00 93.31 174 SER A O 1
ATOM 1353 N N . THR A 1 175 ? -13.429 -18.685 20.023 1.00 94.06 175 THR A N 1
ATOM 1354 C CA . THR A 1 175 ? -12.434 -17.613 20.019 1.00 94.06 175 THR A CA 1
ATOM 1355 C C . THR A 1 175 ? -11.512 -17.815 18.827 1.00 94.06 175 THR A C 1
ATOM 1357 O O . THR A 1 175 ? -10.925 -18.886 18.667 1.00 94.06 175 THR A O 1
ATOM 1360 N N . VAL A 1 176 ? -11.394 -16.800 17.975 1.00 95.38 176 VAL A N 1
ATOM 1361 C CA . VAL A 1 176 ? -10.543 -16.820 16.784 1.00 95.38 176 VAL A CA 1
ATOM 1362 C C . VAL A 1 176 ? -9.560 -15.663 16.864 1.00 95.38 176 VAL A C 1
ATOM 1364 O O . VAL A 1 176 ? -9.961 -14.502 16.847 1.00 95.38 176 VAL A O 1
ATOM 1367 N N . ALA A 1 177 ? -8.269 -15.976 16.933 1.00 95.62 177 ALA A N 1
ATOM 1368 C CA . ALA A 1 177 ? -7.212 -14.977 16.895 1.00 95.62 177 ALA A CA 1
ATOM 1369 C C . ALA A 1 177 ? -6.759 -14.715 15.461 1.00 95.62 177 ALA A C 1
ATOM 1371 O O . ALA A 1 177 ? -6.547 -15.656 14.700 1.00 95.62 177 ALA A O 1
ATOM 1372 N N . LEU A 1 178 ? -6.566 -13.443 15.103 1.00 93.88 178 LEU A N 1
ATOM 1373 C CA . LEU A 1 178 ? -5.958 -13.073 13.818 1.00 93.88 178 LEU A CA 1
ATOM 1374 C C . LEU A 1 178 ? -4.495 -13.519 13.735 1.00 93.88 178 LEU A C 1
ATOM 1376 O O . LEU A 1 178 ? -3.995 -13.872 12.665 1.00 93.88 178 LEU A O 1
ATOM 1380 N N . LYS A 1 179 ? -3.822 -13.558 14.888 1.00 91.75 179 LYS A N 1
ATOM 1381 C CA . LYS A 1 179 ? -2.463 -14.070 15.033 1.00 91.75 179 LYS A CA 1
ATOM 1382 C C . LYS A 1 179 ? -2.406 -15.531 14.579 1.00 91.75 179 LYS A C 1
ATOM 1384 O O . LYS A 1 179 ? -3.025 -16.406 15.176 1.00 91.75 179 LYS A O 1
ATOM 1389 N N . GLY A 1 180 ? -1.644 -15.791 13.519 1.00 84.69 180 GLY A N 1
ATOM 1390 C CA . GLY A 1 180 ? -1.484 -17.128 12.940 1.00 84.69 180 GLY A CA 1
ATOM 1391 C C . GLY A 1 180 ? -2.505 -17.496 11.858 1.00 84.69 180 GLY A C 1
ATOM 1392 O O . GLY A 1 180 ? -2.336 -18.532 11.215 1.00 84.69 180 GLY A O 1
ATOM 1393 N N . LEU A 1 181 ? -3.514 -16.658 11.589 1.00 89.50 181 LEU A N 1
ATOM 1394 C CA . LEU A 1 181 ? -4.343 -16.823 10.395 1.00 89.50 181 LEU A CA 1
ATOM 1395 C C . LEU A 1 181 ? -3.568 -16.405 9.146 1.00 89.50 181 LEU A C 1
ATOM 1397 O O . LEU A 1 181 ? -2.803 -15.438 9.142 1.00 89.50 181 LEU A O 1
ATOM 1401 N N . LYS A 1 182 ? -3.799 -17.130 8.050 1.00 85.19 182 LYS A N 1
ATOM 1402 C CA . LYS A 1 182 ? -3.261 -16.757 6.745 1.00 85.19 182 LYS A CA 1
ATOM 1403 C C . LYS A 1 182 ? -3.984 -15.501 6.260 1.00 85.19 182 LYS A C 1
ATOM 1405 O O . LYS A 1 182 ? -5.173 -15.553 5.965 1.00 85.19 182 LYS A O 1
ATOM 1410 N N . ALA A 1 183 ? -3.255 -14.396 6.180 1.00 83.19 183 ALA A N 1
ATOM 1411 C CA . ALA A 1 183 ? -3.754 -13.145 5.632 1.00 83.19 183 ALA A CA 1
ATOM 1412 C C . ALA A 1 183 ? -3.495 -13.063 4.125 1.00 83.19 183 ALA A C 1
ATOM 1414 O O . ALA A 1 183 ? -2.410 -13.422 3.654 1.00 83.19 183 ALA A O 1
ATOM 1415 N N . GLU A 1 184 ? -4.440 -12.496 3.385 1.00 77.56 184 GLU A N 1
ATOM 1416 C CA . GLU A 1 184 ? -4.164 -11.949 2.063 1.00 77.56 184 GLU A CA 1
ATOM 1417 C C . GLU A 1 184 ? -3.542 -10.561 2.238 1.00 77.56 184 GLU A C 1
ATOM 1419 O O . GLU A 1 184 ? -4.207 -9.590 2.605 1.00 77.56 184 GLU A O 1
ATOM 1424 N N . ALA A 1 185 ? -2.228 -10.477 2.034 1.00 68.69 185 ALA A N 1
ATOM 1425 C CA . ALA A 1 185 ? -1.495 -9.222 2.108 1.00 68.69 185 ALA A CA 1
ATOM 1426 C C . ALA A 1 185 ? -1.458 -8.561 0.726 1.00 68.69 185 ALA A C 1
ATOM 1428 O O . ALA A 1 185 ? -0.734 -9.010 -0.166 1.00 68.69 185 ALA A O 1
ATOM 1429 N N . THR A 1 186 ? -2.185 -7.457 0.557 1.00 62.25 186 THR A N 1
ATOM 1430 C CA . THR A 1 186 ? -1.974 -6.569 -0.592 1.00 62.25 186 THR A CA 1
ATOM 1431 C C . THR A 1 186 ? -0.777 -5.675 -0.269 1.00 62.25 186 THR A C 1
ATOM 1433 O O . THR A 1 186 ? -0.861 -4.780 0.577 1.00 62.25 186 THR A O 1
ATOM 1436 N N . ARG A 1 187 ? 0.378 -5.980 -0.875 1.00 60.44 187 ARG A N 1
ATOM 1437 C CA . ARG A 1 187 ? 1.641 -5.259 -0.643 1.00 60.44 187 ARG A CA 1
ATOM 1438 C C . ARG A 1 187 ? 1.691 -3.909 -1.381 1.00 60.44 187 ARG A C 1
ATOM 1440 O O . ARG A 1 187 ? 0.864 -3.601 -2.232 1.00 60.44 187 ARG A O 1
ATOM 1447 N N . TYR A 1 188 ? 2.640 -3.080 -0.954 1.00 55.66 188 TYR A N 1
ATOM 1448 C CA . TYR A 1 188 ? 2.621 -1.615 -1.013 1.00 55.66 188 TYR A CA 1
ATOM 1449 C C . TYR A 1 188 ? 2.819 -0.929 -2.358 1.00 55.66 188 TYR A C 1
ATOM 1451 O O . TYR A 1 188 ? 2.433 0.233 -2.492 1.00 55.66 188 TYR A O 1
ATOM 1459 N N . ASP A 1 189 ? 3.391 -1.606 -3.347 1.00 57.69 189 ASP A N 1
ATOM 1460 C CA . ASP A 1 189 ? 3.760 -0.995 -4.626 1.00 57.69 189 ASP A CA 1
ATOM 1461 C C . ASP A 1 189 ? 2.591 -0.338 -5.370 1.00 57.69 189 ASP A C 1
ATOM 1463 O O . ASP A 1 189 ? 2.766 0.689 -6.026 1.00 57.69 189 ASP A O 1
ATOM 1467 N N . ARG A 1 190 ? 1.378 -0.870 -5.205 1.00 68.75 190 ARG A N 1
ATOM 1468 C CA . ARG A 1 190 ? 0.150 -0.296 -5.779 1.00 68.75 190 ARG A CA 1
ATOM 1469 C C . ARG A 1 190 ? -0.535 0.731 -4.880 1.00 68.75 190 ARG A C 1
ATOM 1471 O O . ARG A 1 190 ? -1.348 1.522 -5.354 1.00 68.75 190 ARG A O 1
ATOM 1478 N N . LEU A 1 191 ? -0.249 0.726 -3.579 1.00 68.56 191 LEU A N 1
ATOM 1479 C CA . LEU A 1 191 ? -1.000 1.514 -2.603 1.00 68.56 191 LEU A CA 1
ATOM 1480 C C . LEU A 1 191 ? -0.735 3.016 -2.788 1.00 68.56 191 LEU A C 1
ATOM 1482 O O . LEU A 1 191 ? -1.690 3.785 -2.895 1.00 68.56 191 LEU A O 1
ATOM 1486 N N . VAL A 1 192 ? 0.539 3.407 -2.946 1.00 75.81 192 VAL A N 1
ATOM 1487 C CA . VAL A 1 192 ? 0.935 4.811 -3.175 1.00 75.81 192 VAL A CA 1
ATOM 1488 C C . VAL A 1 192 ? 0.277 5.365 -4.440 1.00 75.81 192 VAL A C 1
ATOM 1490 O O . VAL A 1 192 ? -0.328 6.437 -4.406 1.00 75.81 192 VAL A O 1
ATOM 1493 N N . ARG A 1 193 ? 0.298 4.600 -5.539 1.00 79.12 193 ARG A N 1
ATOM 1494 C CA . ARG A 1 193 ? -0.334 4.965 -6.822 1.00 79.12 193 ARG A CA 1
ATOM 1495 C C . ARG A 1 193 ? -1.856 5.087 -6.728 1.00 79.12 193 ARG A C 1
ATOM 1497 O O . ARG A 1 193 ? -2.445 5.951 -7.376 1.00 79.12 193 ARG A O 1
ATOM 1504 N N . LYS A 1 194 ? -2.497 4.278 -5.880 1.00 71.81 194 LYS A N 1
ATOM 1505 C CA . LYS A 1 194 ? -3.937 4.358 -5.575 1.00 71.81 194 LYS A CA 1
ATOM 1506 C C . LYS A 1 194 ? -4.284 5.428 -4.528 1.00 71.81 194 LYS A C 1
ATOM 1508 O O . LYS A 1 194 ? -5.455 5.600 -4.204 1.00 71.81 194 LYS A O 1
ATOM 1513 N N . GLY A 1 195 ? -3.300 6.174 -4.018 1.00 60.19 195 GLY A N 1
ATOM 1514 C CA . GLY A 1 195 ? -3.506 7.208 -2.999 1.00 60.19 195 GLY A CA 1
ATOM 1515 C C . GLY A 1 195 ? -3.805 6.657 -1.600 1.00 60.19 195 GLY A C 1
ATOM 1516 O O . GLY A 1 195 ? -4.326 7.386 -0.759 1.00 60.19 195 GLY A O 1
ATOM 1517 N N . GLY A 1 196 ? -3.499 5.383 -1.355 1.00 57.59 196 GLY A N 1
ATOM 1518 C CA . GLY A 1 196 ? -3.497 4.778 -0.027 1.00 57.59 196 GLY A CA 1
ATOM 1519 C C . GLY A 1 196 ? -2.080 4.706 0.554 1.00 57.59 196 GLY A C 1
ATOM 1520 O O . GLY A 1 196 ? -1.090 4.865 -0.152 1.00 57.59 196 GLY A O 1
ATOM 1521 N N . GLY A 1 197 ? -1.976 4.389 1.842 1.00 61.34 197 GLY A N 1
ATOM 1522 C CA . GLY A 1 197 ? -0.689 4.300 2.550 1.00 61.34 197 GLY A CA 1
ATOM 1523 C C . GLY A 1 197 ? -0.284 5.602 3.235 1.00 61.34 197 GLY A C 1
ATOM 1524 O O . GLY A 1 197 ? -0.903 6.642 3.026 1.00 61.34 197 GLY A O 1
ATOM 1525 N N . GLU A 1 198 ? 0.681 5.513 4.147 1.00 59.72 198 GLU A N 1
ATOM 1526 C CA . GLU A 1 198 ? 1.344 6.693 4.733 1.00 59.72 198 GLU A CA 1
ATOM 1527 C C . GLU A 1 198 ? 2.566 7.119 3.907 1.00 59.72 198 GLU A C 1
ATOM 1529 O O . GLU A 1 198 ? 2.994 8.270 3.963 1.00 59.72 198 GLU A O 1
ATOM 1534 N N . ARG A 1 199 ? 3.114 6.201 3.098 1.00 66.88 199 ARG A N 1
ATOM 1535 C CA . ARG A 1 199 ? 4.230 6.485 2.196 1.00 66.88 199 ARG A CA 1
ATOM 1536 C C . ARG A 1 199 ? 3.764 7.356 1.029 1.00 66.88 199 ARG A C 1
ATOM 1538 O O . ARG A 1 199 ? 2.756 7.070 0.391 1.00 66.88 199 ARG A O 1
ATOM 1545 N N . VAL A 1 200 ? 4.545 8.388 0.725 1.00 81.88 200 VAL A N 1
ATOM 1546 C CA . VAL A 1 200 ? 4.299 9.303 -0.406 1.00 81.88 200 VAL A CA 1
ATOM 1547 C C . VAL A 1 200 ? 5.042 8.848 -1.670 1.00 81.88 200 VAL A C 1
ATOM 1549 O O . VAL A 1 200 ? 4.647 9.206 -2.781 1.00 81.88 200 VAL A O 1
ATOM 1552 N N . ALA A 1 201 ? 6.088 8.030 -1.504 1.00 87.75 201 ALA A N 1
ATOM 1553 C CA . ALA A 1 201 ? 6.907 7.499 -2.585 1.00 87.75 201 ALA A CA 1
ATOM 1554 C C . ALA A 1 201 ? 7.412 6.072 -2.293 1.00 87.75 201 ALA A C 1
ATOM 1556 O O . ALA A 1 201 ? 7.620 5.711 -1.132 1.00 87.75 201 ALA A O 1
ATOM 1557 N N . ILE A 1 202 ? 7.624 5.280 -3.348 1.00 89.50 202 ILE A N 1
ATOM 1558 C CA . ILE A 1 202 ? 8.296 3.969 -3.315 1.00 89.50 202 ILE A CA 1
ATOM 1559 C C . ILE A 1 202 ? 9.443 3.983 -4.321 1.00 89.50 202 ILE A C 1
ATOM 1561 O O . ILE A 1 202 ? 9.272 4.434 -5.450 1.00 89.50 202 ILE A O 1
ATOM 1565 N N . HIS A 1 203 ? 10.606 3.477 -3.928 1.00 93.38 203 HIS A N 1
ATOM 1566 C CA . HIS A 1 203 ? 11.782 3.447 -4.792 1.00 93.38 203 HIS A CA 1
ATOM 1567 C C . HIS A 1 203 ? 11.895 2.084 -5.469 1.00 93.38 203 HIS A C 1
ATOM 1569 O O . HIS A 1 203 ? 11.619 1.054 -4.857 1.00 93.38 203 HIS A O 1
ATOM 1575 N N . GLY A 1 204 ? 12.292 2.067 -6.737 1.00 93.88 204 GLY A N 1
ATOM 1576 C CA . GLY A 1 204 ? 12.473 0.840 -7.495 1.00 93.88 204 GLY A CA 1
ATOM 1577 C C . GLY A 1 204 ? 13.778 0.835 -8.268 1.00 93.88 204 GLY A C 1
ATOM 1578 O O . GLY A 1 204 ? 14.157 1.848 -8.847 1.00 93.88 204 GLY A O 1
ATOM 1579 N N . LEU A 1 205 ? 14.436 -0.317 -8.292 1.00 97.31 205 LEU A N 1
ATOM 1580 C CA . LEU A 1 205 ? 15.602 -0.591 -9.124 1.00 97.31 205 LEU A CA 1
ATOM 1581 C C . LEU A 1 205 ? 15.223 -1.623 -10.178 1.00 97.31 205 LEU A C 1
ATOM 1583 O O . LEU A 1 205 ? 14.481 -2.557 -9.880 1.00 97.31 205 LEU A O 1
ATOM 1587 N N . GLY A 1 206 ? 15.737 -1.487 -11.391 1.00 97.00 206 GLY A N 1
ATOM 1588 C CA . GLY A 1 206 ? 15.461 -2.444 -12.453 1.00 97.00 206 GLY A CA 1
ATOM 1589 C C . GLY A 1 206 ? 16.644 -2.676 -13.373 1.00 97.00 206 GLY A C 1
ATOM 1590 O O . GLY A 1 206 ? 17.552 -1.8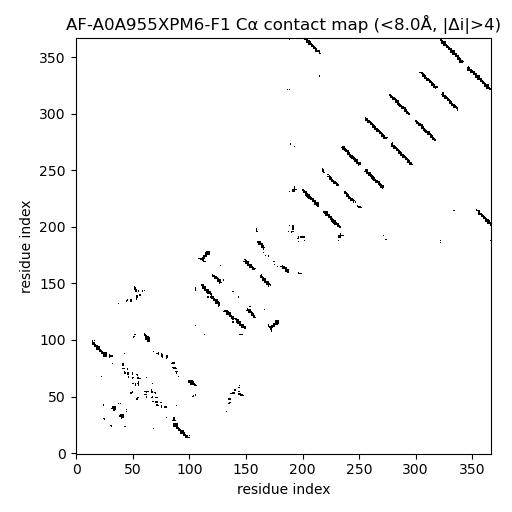53 -13.485 1.00 97.00 206 GLY A O 1
ATOM 1591 N N . VAL A 1 207 ? 16.612 -3.836 -14.019 1.00 97.88 207 VAL A N 1
ATOM 1592 C CA . VAL A 1 207 ? 17.558 -4.247 -15.049 1.00 97.88 207 VAL A CA 1
ATOM 1593 C C . VAL A 1 207 ? 16.786 -4.865 -16.205 1.00 97.88 207 VAL A C 1
ATOM 1595 O O . VAL A 1 207 ? 15.942 -5.741 -16.000 1.00 97.88 207 VAL A O 1
ATOM 1598 N N . MET A 1 208 ? 17.052 -4.399 -17.422 1.00 97.38 208 MET A N 1
ATOM 1599 C CA . MET A 1 208 ? 16.356 -4.852 -18.624 1.00 97.38 208 MET A CA 1
ATOM 1600 C C . MET A 1 208 ? 17.330 -5.082 -19.769 1.00 97.38 208 MET A C 1
ATOM 1602 O O . MET A 1 208 ? 18.279 -4.324 -19.953 1.00 97.38 208 MET A O 1
ATOM 1606 N N . ALA A 1 209 ? 17.057 -6.115 -20.558 1.00 96.00 209 ALA A N 1
ATOM 1607 C CA . ALA A 1 209 ? 17.6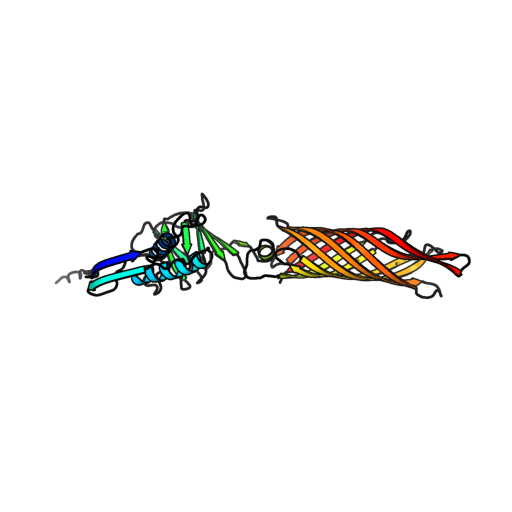20 -6.249 -21.889 1.00 96.00 209 ALA A CA 1
ATOM 1608 C C . ALA A 1 209 ? 16.711 -5.496 -22.860 1.00 96.00 209 ALA A C 1
ATOM 1610 O O . ALA A 1 209 ? 15.486 -5.594 -22.772 1.00 96.00 209 ALA A O 1
ATOM 1611 N N . ALA A 1 210 ? 17.307 -4.737 -23.766 1.00 92.50 210 ALA A N 1
ATOM 1612 C CA . ALA A 1 210 ? 16.603 -3.912 -24.723 1.00 92.50 210 ALA A CA 1
ATOM 1613 C C . ALA A 1 210 ? 17.135 -4.121 -26.132 1.00 92.50 210 ALA A C 1
ATOM 1615 O O . ALA A 1 210 ? 18.273 -4.536 -26.331 1.00 92.50 210 ALA A O 1
ATOM 1616 N N . TYR A 1 211 ? 16.291 -3.792 -27.092 1.00 88.25 211 TYR A N 1
ATOM 1617 C CA . TYR A 1 211 ? 16.576 -3.793 -28.508 1.00 88.25 211 TYR A CA 1
ATOM 1618 C C . TYR A 1 211 ? 16.034 -2.497 -29.101 1.00 88.25 211 TYR A C 1
ATOM 1620 O O . TYR A 1 211 ? 14.881 -2.137 -28.840 1.00 88.25 211 TYR A O 1
ATOM 1628 N N . ARG A 1 212 ? 16.858 -1.785 -29.866 1.00 85.06 212 ARG A N 1
ATOM 1629 C CA . ARG A 1 212 ? 16.458 -0.572 -30.589 1.00 85.06 212 ARG A CA 1
ATOM 1630 C C . ARG A 1 212 ? 16.658 -0.789 -32.078 1.00 85.06 212 ARG A C 1
ATOM 1632 O O . ARG A 1 212 ? 17.664 -1.371 -32.475 1.00 85.06 212 ARG A O 1
ATOM 1639 N N . ASP A 1 213 ? 15.717 -0.285 -32.864 1.00 80.88 213 ASP A N 1
ATOM 1640 C CA . ASP A 1 213 ? 15.823 -0.249 -34.318 1.00 80.88 213 ASP A CA 1
ATOM 1641 C C . ASP A 1 213 ? 17.006 0.620 -34.797 1.00 80.88 213 ASP A C 1
ATOM 1643 O O . ASP A 1 213 ? 17.582 1.398 -34.020 1.00 80.88 213 ASP A O 1
ATOM 1647 N N . ALA A 1 214 ? 17.364 0.475 -36.071 1.00 73.50 214 ALA A N 1
ATOM 1648 C CA . ALA A 1 214 ? 18.441 1.221 -36.711 1.00 73.50 214 ALA A CA 1
ATOM 1649 C C . ALA A 1 214 ? 18.229 2.742 -36.572 1.00 73.50 214 ALA A C 1
ATOM 1651 O O . ALA A 1 214 ? 17.117 3.249 -36.736 1.00 73.50 214 ALA A O 1
ATOM 1652 N N . VAL A 1 215 ? 19.293 3.480 -36.240 1.00 66.94 215 VAL A N 1
ATOM 1653 C CA . VAL A 1 215 ? 19.265 4.956 -36.166 1.00 66.94 215 VAL A CA 1
ATOM 1654 C C . VAL A 1 215 ? 19.725 5.584 -37.480 1.00 66.94 215 VAL A C 1
ATOM 1656 O O . VAL A 1 215 ? 19.350 6.714 -37.782 1.00 66.94 215 VAL A O 1
ATOM 1659 N N . VAL A 1 216 ? 20.502 4.846 -38.270 1.00 67.69 216 VAL A N 1
ATOM 1660 C CA . VAL A 1 216 ? 20.983 5.225 -39.601 1.00 67.69 216 VAL A CA 1
ATOM 1661 C C . VAL A 1 216 ? 20.803 4.028 -40.536 1.00 67.69 216 VAL A C 1
ATOM 1663 O O . VAL A 1 216 ? 20.921 2.881 -40.097 1.00 67.69 216 VAL A O 1
ATOM 1666 N N . ASP A 1 217 ? 20.519 4.282 -41.813 1.00 57.56 217 ASP A N 1
ATOM 1667 C CA . ASP A 1 217 ? 20.421 3.231 -42.829 1.00 57.56 217 ASP A CA 1
ATOM 1668 C C . ASP A 1 217 ? 21.706 2.380 -42.863 1.00 57.56 217 ASP A C 1
ATOM 1670 O O . ASP A 1 217 ? 22.822 2.896 -42.831 1.00 57.56 217 ASP A O 1
ATOM 1674 N N . GLY A 1 218 ? 21.545 1.053 -42.867 1.00 56.50 218 GLY A N 1
ATOM 1675 C CA . GLY A 1 218 ? 22.655 0.092 -42.845 1.00 56.50 218 GLY A CA 1
ATOM 1676 C C . GLY A 1 218 ? 23.159 -0.313 -41.453 1.00 56.50 218 GLY A C 1
ATOM 1677 O O . GLY A 1 218 ? 23.948 -1.250 -41.350 1.00 56.50 218 GLY A O 1
ATOM 1678 N N . GLU A 1 219 ? 22.691 0.316 -40.371 1.00 66.25 219 GLU A N 1
ATOM 1679 C CA . GLU A 1 219 ? 23.060 -0.074 -39.007 1.00 66.25 219 GLU A CA 1
ATOM 1680 C C . GLU A 1 219 ? 22.191 -1.239 -38.490 1.00 66.25 219 GLU A C 1
ATOM 1682 O O . GLU A 1 219 ? 20.964 -1.177 -38.590 1.00 66.25 219 GLU A O 1
ATOM 1687 N N . PRO A 1 220 ? 22.774 -2.315 -37.922 1.00 67.00 220 PRO A N 1
ATOM 1688 C CA . PRO A 1 220 ? 21.980 -3.381 -37.335 1.00 67.00 220 PRO A CA 1
ATOM 1689 C C . PRO A 1 220 ? 21.292 -2.876 -36.070 1.00 67.00 220 PRO A C 1
ATOM 1691 O O . PRO A 1 220 ? 21.856 -2.122 -35.275 1.00 67.00 220 PRO A O 1
ATOM 1694 N N . ALA A 1 221 ? 20.074 -3.349 -35.846 1.00 72.44 221 ALA A N 1
ATOM 1695 C CA . ALA A 1 221 ? 19.382 -3.062 -34.610 1.00 72.44 221 ALA A CA 1
ATOM 1696 C C . ALA A 1 221 ? 20.128 -3.691 -33.413 1.00 72.44 221 ALA A C 1
ATOM 1698 O O . ALA A 1 221 ? 20.636 -4.818 -33.471 1.00 72.44 221 ALA A O 1
ATOM 1699 N N . ALA A 1 222 ? 20.254 -2.905 -32.345 1.00 76.50 222 ALA A N 1
ATOM 1700 C CA . ALA A 1 222 ? 21.309 -3.067 -31.353 1.00 76.50 222 ALA A CA 1
ATOM 1701 C C . ALA A 1 222 ? 20.766 -3.583 -30.011 1.00 76.50 222 ALA A C 1
ATOM 1703 O O . ALA A 1 222 ? 19.770 -3.055 -29.504 1.00 76.50 222 ALA A O 1
ATOM 1704 N N . PRO A 1 223 ? 21.407 -4.595 -29.394 1.00 85.69 223 PRO A N 1
ATOM 1705 C CA . PRO A 1 223 ? 21.074 -5.010 -28.042 1.00 85.69 223 PRO A CA 1
ATOM 1706 C C . PRO A 1 223 ? 21.710 -4.060 -27.022 1.00 85.69 223 PRO A C 1
ATOM 1708 O O . PRO A 1 223 ? 22.906 -3.779 -27.086 1.00 85.69 223 PRO A O 1
ATOM 1711 N N . HIS A 1 224 ? 20.941 -3.619 -26.029 1.00 89.19 224 HIS A N 1
ATOM 1712 C CA . HIS A 1 224 ? 21.435 -2.792 -24.928 1.00 89.19 224 HIS A CA 1
ATOM 1713 C C . HIS A 1 224 ? 21.035 -3.384 -23.577 1.00 89.19 224 HIS A C 1
ATOM 1715 O O . HIS A 1 224 ? 19.966 -3.979 -23.434 1.00 89.19 224 HIS A O 1
ATOM 1721 N N . LEU A 1 225 ? 21.865 -3.164 -22.560 1.00 95.62 225 LEU A N 1
ATOM 1722 C CA . LEU A 1 225 ? 21.476 -3.362 -21.166 1.00 95.62 225 LEU A CA 1
ATOM 1723 C C . LEU A 1 225 ? 21.009 -2.025 -20.594 1.00 95.62 225 LEU A C 1
ATOM 1725 O O . LEU A 1 225 ? 21.664 -1.009 -20.815 1.00 95.62 225 LEU A O 1
ATOM 1729 N N . ILE A 1 226 ? 19.911 -2.032 -19.845 1.00 96.75 226 ILE A N 1
ATOM 1730 C CA . ILE A 1 226 ? 19.352 -0.854 -19.183 1.00 96.75 226 ILE A CA 1
ATOM 1731 C C . ILE A 1 226 ? 19.342 -1.086 -17.678 1.00 96.75 226 ILE A C 1
ATOM 1733 O O . ILE A 1 226 ? 18.799 -2.085 -17.210 1.00 96.75 226 ILE A O 1
ATOM 1737 N N . LEU A 1 227 ? 19.907 -0.142 -16.933 1.00 98.12 227 LEU A N 1
ATOM 1738 C CA . LEU A 1 227 ? 19.751 -0.017 -15.488 1.00 98.12 227 LEU A CA 1
ATOM 1739 C C . LEU A 1 227 ? 18.807 1.145 -15.201 1.00 98.12 227 LEU A C 1
ATOM 1741 O O . LEU A 1 227 ? 18.974 2.230 -15.761 1.00 98.12 227 LEU A O 1
ATOM 1745 N N . GLU A 1 228 ? 17.825 0.931 -14.333 1.00 97.19 228 GLU A N 1
ATOM 1746 C CA . GLU A 1 228 ? 16.828 1.945 -13.999 1.00 97.19 228 GLU A CA 1
ATOM 1747 C C . GLU A 1 228 ? 16.681 2.166 -12.493 1.00 97.19 228 GLU A C 1
ATOM 1749 O O . GLU A 1 228 ? 16.772 1.236 -11.689 1.00 97.19 228 GLU A O 1
ATOM 1754 N N . TYR A 1 229 ? 16.414 3.418 -12.128 1.00 98.12 229 TYR A N 1
ATOM 1755 C CA . TYR A 1 229 ? 16.016 3.836 -10.793 1.00 98.12 229 TYR A CA 1
ATOM 1756 C C . TYR A 1 229 ? 14.759 4.698 -10.892 1.00 98.12 229 TYR A C 1
ATOM 1758 O O . TYR A 1 229 ? 14.784 5.797 -11.450 1.00 98.12 229 TYR A O 1
ATOM 1766 N N . GLY A 1 230 ? 13.649 4.185 -10.371 1.00 96.62 230 GLY A N 1
ATOM 1767 C CA . GLY A 1 230 ? 12.336 4.818 -10.431 1.00 96.62 230 GLY A CA 1
ATOM 1768 C C . GLY A 1 230 ? 11.809 5.208 -9.061 1.00 96.62 230 GLY A C 1
ATOM 1769 O O . GLY A 1 230 ? 12.078 4.535 -8.066 1.00 96.62 230 GLY A O 1
ATOM 1770 N N . VAL A 1 231 ? 11.008 6.268 -9.021 1.00 96.25 231 VAL A N 1
ATOM 1771 C CA . VAL A 1 231 ? 10.302 6.705 -7.812 1.00 96.25 231 VAL A CA 1
ATOM 1772 C C . VAL A 1 231 ? 8.809 6.722 -8.101 1.00 96.25 231 VAL A C 1
ATOM 1774 O O . VAL A 1 231 ? 8.320 7.561 -8.845 1.00 96.25 231 VAL A O 1
ATOM 1777 N N . ASP A 1 232 ? 8.070 5.784 -7.526 1.00 93.00 232 ASP A N 1
ATOM 1778 C CA . ASP A 1 232 ? 6.625 5.685 -7.676 1.00 93.00 232 ASP A CA 1
ATOM 1779 C C . ASP A 1 232 ? 5.922 6.645 -6.726 1.00 93.00 232 ASP A C 1
ATOM 1781 O O . ASP A 1 232 ? 6.006 6.486 -5.511 1.00 93.00 232 ASP A O 1
ATOM 1785 N N . THR A 1 233 ? 5.193 7.615 -7.279 1.00 92.19 233 THR A N 1
ATOM 1786 C CA . THR A 1 233 ? 4.334 8.527 -6.511 1.00 92.19 233 THR A CA 1
ATOM 1787 C C . THR A 1 233 ? 2.855 8.250 -6.793 1.00 92.19 233 THR A C 1
ATOM 1789 O O . THR A 1 233 ? 2.500 7.406 -7.620 1.00 92.19 233 THR A O 1
ATOM 1792 N N . ARG A 1 234 ? 1.958 8.994 -6.134 1.00 87.62 234 ARG A N 1
ATOM 1793 C CA . ARG A 1 234 ? 0.508 8.918 -6.384 1.00 87.62 234 ARG A CA 1
ATOM 1794 C C . ARG A 1 234 ? 0.126 9.228 -7.832 1.00 87.62 234 ARG A C 1
ATOM 1796 O O 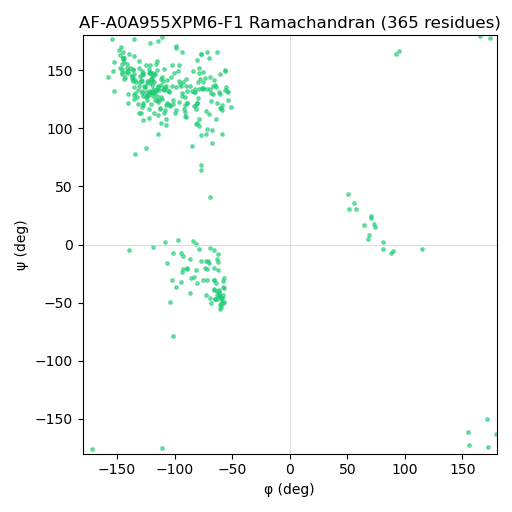. ARG A 1 234 ? -0.830 8.658 -8.360 1.00 87.62 234 ARG A O 1
ATOM 1803 N N . TRP A 1 235 ? 0.827 10.170 -8.458 1.00 87.31 235 TRP A N 1
ATOM 1804 C CA . TRP A 1 235 ? 0.437 10.714 -9.758 1.00 87.31 235 TRP A CA 1
ATOM 1805 C C . TRP A 1 235 ? 1.306 10.166 -10.881 1.00 87.31 235 TRP A C 1
ATOM 1807 O O . TRP A 1 235 ? 0.773 9.682 -11.878 1.00 87.31 235 TRP A O 1
ATOM 1817 N N . LEU A 1 236 ? 2.623 10.204 -10.714 1.00 95.06 236 LEU A N 1
ATOM 1818 C CA . LEU A 1 236 ? 3.577 9.870 -11.765 1.00 95.06 236 LEU A CA 1
ATOM 1819 C C . LEU A 1 236 ? 4.772 9.094 -11.207 1.00 95.06 236 LEU A C 1
ATOM 1821 O O . LEU A 1 236 ? 5.122 9.224 -10.035 1.00 95.06 236 LEU A O 1
ATOM 1825 N N . THR A 1 237 ? 5.421 8.327 -12.070 1.00 96.44 237 THR A N 1
ATOM 1826 C CA . THR A 1 237 ? 6.662 7.616 -11.777 1.00 96.44 237 THR A CA 1
ATOM 1827 C C . THR A 1 237 ? 7.774 8.195 -12.649 1.00 96.44 237 THR A C 1
ATOM 1829 O O . THR A 1 237 ? 7.890 7.790 -13.811 1.00 96.44 237 THR A O 1
ATOM 1832 N N . PRO A 1 238 ? 8.570 9.161 -12.154 1.00 97.94 238 PRO A N 1
ATOM 1833 C CA . PRO A 1 238 ? 9.841 9.501 -12.779 1.00 97.94 238 PRO A CA 1
ATOM 1834 C C . PRO A 1 238 ? 10.833 8.339 -12.643 1.00 97.94 238 PRO A C 1
ATOM 1836 O O . PRO A 1 238 ? 10.956 7.748 -11.567 1.00 97.94 238 PRO A O 1
ATOM 1839 N N . THR A 1 239 ? 11.553 8.025 -13.719 1.00 98.25 239 THR A N 1
ATOM 1840 C CA . THR A 1 239 ? 12.594 6.985 -13.722 1.00 98.25 239 THR A CA 1
ATOM 1841 C C . THR A 1 239 ? 13.836 7.484 -14.441 1.00 98.25 239 THR A C 1
ATOM 1843 O O . THR A 1 239 ? 13.761 7.895 -15.596 1.00 98.25 239 THR A O 1
ATOM 1846 N N . LEU A 1 240 ? 14.980 7.429 -13.764 1.00 98.50 240 LEU A N 1
ATOM 1847 C CA . LEU A 1 240 ? 16.292 7.589 -14.378 1.00 98.50 240 LEU A CA 1
ATOM 1848 C C . LEU A 1 240 ? 16.712 6.257 -14.988 1.00 98.50 240 LEU A C 1
ATOM 1850 O O . LEU A 1 240 ? 16.615 5.224 -14.327 1.00 98.50 240 LEU A O 1
ATOM 1854 N N . ARG A 1 241 ? 17.204 6.284 -16.224 1.00 97.00 241 ARG A N 1
ATOM 1855 C CA . ARG A 1 241 ? 17.730 5.103 -16.904 1.00 97.00 241 ARG A CA 1
ATOM 1856 C C . ARG A 1 241 ? 19.114 5.370 -17.471 1.00 97.00 241 ARG A C 1
ATOM 1858 O O . ARG A 1 241 ? 19.371 6.444 -18.010 1.00 97.00 241 ARG A O 1
ATOM 1865 N N . VAL A 1 242 ? 19.978 4.371 -17.380 1.00 97.62 242 VAL A N 1
ATOM 1866 C CA . VAL A 1 242 ? 21.287 4.347 -18.030 1.00 97.62 242 VAL A CA 1
ATOM 1867 C C . VAL A 1 242 ? 21.326 3.111 -18.908 1.00 97.62 242 VAL A C 1
ATOM 1869 O O . VAL A 1 242 ? 21.018 2.018 -18.430 1.00 97.62 242 VAL A O 1
ATOM 1872 N N . ARG A 1 243 ? 21.684 3.272 -20.181 1.00 94.75 243 ARG A N 1
ATOM 1873 C CA . ARG A 1 243 ? 21.838 2.155 -21.112 1.00 94.75 243 ARG A CA 1
ATOM 1874 C C . ARG A 1 243 ? 23.236 2.088 -21.694 1.00 94.75 243 ARG A C 1
ATOM 1876 O O . ARG A 1 243 ? 23.873 3.118 -21.899 1.00 94.75 243 ARG A O 1
ATOM 1883 N N . GLY A 1 244 ? 23.682 0.877 -21.993 1.00 93.44 244 GLY A N 1
ATOM 1884 C CA . GLY A 1 244 ? 24.967 0.637 -22.635 1.00 93.44 244 GLY A CA 1
ATOM 1885 C C . GLY A 1 244 ? 24.899 -0.509 -23.631 1.00 93.44 244 GLY A C 1
ATOM 1886 O O . GLY A 1 244 ? 24.197 -1.497 -23.398 1.00 93.44 244 GLY A O 1
ATOM 1887 N N . ALA A 1 245 ? 25.635 -0.374 -24.729 1.00 90.12 245 ALA A N 1
ATOM 1888 C CA . ALA A 1 245 ? 25.834 -1.433 -25.707 1.00 90.12 245 ALA A CA 1
ATOM 1889 C C . ALA A 1 245 ? 27.215 -1.357 -26.347 1.00 90.12 245 ALA A C 1
ATOM 1891 O O . ALA A 1 245 ? 27.797 -0.281 -26.480 1.00 90.12 245 ALA A O 1
ATOM 1892 N N . ARG A 1 246 ? 27.706 -2.518 -26.776 1.00 89.56 246 ARG A N 1
ATOM 1893 C CA . ARG A 1 246 ? 28.858 -2.648 -27.661 1.00 89.56 246 ARG A CA 1
ATOM 1894 C C . ARG A 1 246 ? 28.562 -3.766 -28.651 1.00 89.56 246 ARG A C 1
ATOM 1896 O O . ARG A 1 246 ? 28.285 -4.883 -28.220 1.00 89.56 246 ARG A O 1
ATOM 1903 N N . TYR A 1 247 ? 28.586 -3.459 -29.939 1.00 84.56 247 TYR A N 1
ATOM 1904 C CA . TYR A 1 247 ? 28.288 -4.414 -31.004 1.00 84.56 247 TYR A CA 1
ATOM 1905 C C . TYR A 1 247 ? 29.158 -4.161 -32.235 1.00 84.56 247 TYR A C 1
ATOM 1907 O O . TYR A 1 247 ? 29.732 -3.084 -32.399 1.00 84.56 247 TYR A O 1
ATOM 1915 N N . GLU A 1 248 ? 29.274 -5.179 -33.081 1.00 83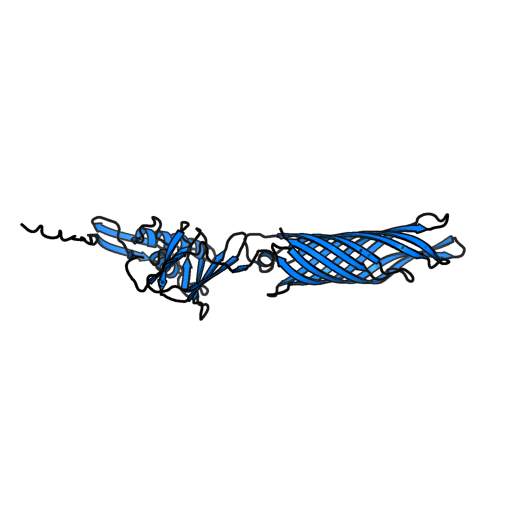.75 248 GLU A N 1
ATOM 1916 C CA . GLU A 1 248 ? 29.940 -5.094 -34.378 1.00 83.75 248 GLU A CA 1
ATOM 1917 C C . GLU A 1 248 ? 28.891 -4.831 -35.464 1.00 83.75 248 GLU A C 1
ATOM 1919 O O . GLU A 1 248 ? 27.796 -5.395 -35.432 1.00 83.75 248 GLU A O 1
ATOM 1924 N N . ALA A 1 249 ? 29.213 -3.941 -36.396 1.00 72.44 249 ALA A N 1
ATOM 1925 C CA . ALA A 1 249 ? 28.373 -3.572 -37.525 1.00 72.44 249 ALA A CA 1
ATOM 1926 C C . ALA A 1 249 ? 29.226 -3.482 -38.794 1.00 72.44 249 ALA A C 1
ATOM 1928 O O . ALA A 1 249 ? 30.378 -3.044 -38.739 1.00 72.44 249 ALA A O 1
ATOM 1929 N N . ASP A 1 250 ? 28.657 -3.853 -39.936 1.00 70.19 250 ASP A N 1
ATOM 1930 C CA . ASP A 1 250 ? 29.309 -3.669 -41.231 1.00 70.19 250 ASP A CA 1
ATOM 1931 C C . ASP A 1 250 ? 29.092 -2.229 -41.713 1.00 70.19 250 ASP A C 1
ATOM 1933 O O . ASP A 1 250 ? 27.982 -1.700 -41.664 1.00 70.19 250 ASP A O 1
ATOM 1937 N N . GLY A 1 251 ? 30.162 -1.552 -42.135 1.00 59.16 251 GLY A N 1
ATOM 1938 C CA . GLY A 1 251 ? 30.068 -0.184 -42.642 1.00 59.16 251 GLY A CA 1
ATOM 1939 C C . GLY A 1 251 ? 29.483 -0.108 -44.057 1.00 59.16 251 GLY A C 1
ATOM 1940 O O . GLY A 1 251 ? 29.870 -0.880 -44.934 1.00 59.16 251 GLY A O 1
ATOM 1941 N N . GLU A 1 252 ? 28.635 0.897 -44.303 1.00 58.22 252 GLU A N 1
ATOM 1942 C CA . GLU A 1 252 ? 28.125 1.272 -45.638 1.00 58.22 252 GLU A CA 1
ATOM 1943 C C . GLU A 1 252 ? 29.277 1.595 -46.625 1.00 58.22 252 GLU A C 1
ATOM 1945 O O . GLU A 1 252 ? 29.206 1.325 -47.824 1.00 58.22 252 GLU A O 1
ATOM 1950 N N . ASP A 1 253 ? 30.405 2.070 -46.085 1.00 53.44 253 ASP A N 1
ATOM 1951 C CA . ASP A 1 253 ? 31.661 2.361 -46.780 1.00 53.44 253 ASP A CA 1
ATOM 1952 C C . ASP A 1 253 ? 32.538 1.091 -46.917 1.00 53.44 253 ASP A C 1
ATOM 1954 O O . ASP A 1 253 ? 33.471 0.858 -46.144 1.00 53.44 253 ASP A O 1
ATOM 1958 N N . GLN A 1 254 ? 32.284 0.284 -47.953 1.00 54.12 254 GLN A N 1
ATOM 1959 C CA . GLN A 1 254 ? 33.146 -0.832 -48.408 1.00 54.12 254 GLN A CA 1
ATOM 1960 C C . GLN A 1 254 ? 33.150 -2.114 -47.545 1.00 54.12 254 GLN A C 1
ATOM 1962 O O . GLN A 1 254 ? 34.025 -2.960 -47.736 1.00 54.12 254 GLN A O 1
ATOM 1967 N N . GLY A 1 255 ? 32.187 -2.308 -46.635 1.00 59.56 255 GLY A N 1
ATOM 1968 C CA . GLY A 1 255 ? 32.034 -3.574 -45.896 1.00 59.56 255 GLY A CA 1
ATOM 1969 C C . GLY A 1 255 ? 33.127 -3.843 -44.854 1.00 59.56 255 GLY A C 1
ATOM 1970 O O . GLY A 1 255 ? 33.392 -4.992 -44.508 1.00 59.56 255 GLY A O 1
ATOM 1971 N N . LEU A 1 256 ? 33.798 -2.795 -44.369 1.00 66.81 256 LEU A N 1
ATOM 1972 C CA . LEU A 1 256 ? 34.739 -2.915 -43.258 1.00 66.81 256 LEU A CA 1
ATOM 1973 C C . LEU A 1 256 ? 33.978 -3.079 -41.939 1.00 66.81 256 LEU A C 1
ATOM 1975 O O . LEU A 1 256 ? 33.067 -2.302 -41.644 1.00 66.81 256 LEU A O 1
ATOM 1979 N N . ALA A 1 257 ? 34.408 -4.043 -41.124 1.00 72.81 257 ALA A N 1
ATOM 1980 C CA . ALA A 1 257 ? 33.882 -4.237 -39.779 1.00 72.81 257 ALA A CA 1
ATOM 1981 C C . ALA A 1 257 ? 34.143 -2.993 -38.908 1.00 72.81 257 ALA A C 1
ATOM 1983 O O . ALA A 1 257 ? 35.264 -2.466 -38.845 1.00 72.81 257 ALA A O 1
ATOM 1984 N N . ARG A 1 258 ? 33.094 -2.529 -38.225 1.00 79.69 258 ARG A N 1
ATOM 1985 C CA . ARG A 1 258 ? 33.092 -1.387 -37.306 1.00 79.69 258 ARG A CA 1
ATOM 1986 C C . ARG A 1 258 ? 32.631 -1.853 -35.932 1.00 79.69 258 ARG A C 1
ATOM 1988 O O . ARG A 1 258 ? 31.589 -2.486 -35.809 1.00 79.69 258 ARG A O 1
ATOM 1995 N N . THR A 1 259 ? 33.365 -1.498 -34.882 1.00 86.12 259 THR A N 1
ATOM 1996 C CA . THR A 1 259 ? 32.873 -1.650 -33.507 1.00 86.12 259 THR A CA 1
ATOM 1997 C C . THR A 1 259 ? 32.159 -0.376 -33.088 1.00 86.12 259 THR A C 1
ATOM 1999 O O . THR A 1 259 ? 32.715 0.721 -33.172 1.00 86.12 259 THR A O 1
ATOM 2002 N N . HIS A 1 260 ? 30.929 -0.519 -32.610 1.00 87.38 260 HIS A N 1
ATOM 2003 C CA . HIS A 1 260 ? 30.108 0.578 -32.126 1.00 87.38 260 HIS A CA 1
ATOM 2004 C C . HIS A 1 260 ? 29.859 0.427 -30.633 1.00 87.38 260 HIS A C 1
ATOM 2006 O O . HIS A 1 260 ? 29.355 -0.595 -30.174 1.00 87.38 260 HIS A O 1
ATOM 2012 N N . THR A 1 261 ? 30.236 1.448 -29.868 1.00 90.00 261 THR A N 1
ATOM 2013 C CA . THR A 1 261 ? 29.891 1.577 -28.449 1.00 90.00 261 THR A CA 1
ATOM 2014 C C . THR A 1 261 ? 28.873 2.692 -28.255 1.00 90.00 261 THR A C 1
ATOM 2016 O O . THR A 1 261 ? 29.057 3.794 -28.771 1.00 90.00 261 THR A O 1
ATOM 2019 N N . GLU A 1 262 ? 27.829 2.419 -27.476 1.00 90.25 262 GLU A N 1
ATOM 2020 C CA . GLU A 1 262 ? 26.798 3.390 -27.121 1.00 90.25 262 GLU A CA 1
ATOM 2021 C C . GLU A 1 262 ? 26.616 3.481 -25.611 1.00 90.25 262 GLU A C 1
ATOM 2023 O O . GLU A 1 262 ? 26.522 2.457 -24.929 1.00 90.25 262 GLU A O 1
ATOM 2028 N N . LEU A 1 263 ? 26.492 4.708 -25.105 1.00 94.62 263 LEU A N 1
ATOM 2029 C CA . LEU A 1 263 ? 26.127 4.998 -23.721 1.00 94.62 263 LEU A CA 1
ATOM 2030 C C . LEU A 1 263 ? 25.021 6.048 -23.700 1.00 94.62 263 LEU A C 1
ATOM 2032 O O . LEU A 1 263 ? 25.205 7.153 -24.201 1.00 94.62 263 LEU A O 1
ATOM 2036 N N . GLY A 1 264 ? 23.876 5.707 -23.116 1.00 94.62 264 GLY A N 1
ATOM 2037 C CA . GLY A 1 264 ? 22.708 6.580 -23.036 1.00 94.62 264 GLY A CA 1
ATOM 2038 C C . GLY A 1 264 ? 22.296 6.866 -21.600 1.00 94.62 264 GLY A C 1
ATOM 2039 O O . GLY A 1 264 ? 22.336 5.979 -20.747 1.00 94.62 264 GLY A O 1
ATOM 2040 N N . VAL A 1 265 ? 21.853 8.095 -21.344 1.00 98.00 265 VAL A N 1
ATOM 2041 C CA . VAL A 1 265 ? 21.192 8.494 -20.098 1.00 98.00 265 VAL A CA 1
ATOM 2042 C C . VAL A 1 265 ? 19.844 9.097 -20.450 1.00 98.00 265 VAL A C 1
ATOM 2044 O O . VAL A 1 265 ? 19.753 9.997 -21.285 1.00 98.00 265 VAL A O 1
ATOM 2047 N N . GLY A 1 266 ? 18.790 8.610 -19.805 1.00 97.06 266 GLY A N 1
ATOM 2048 C CA . GLY A 1 266 ? 17.434 9.059 -20.075 1.00 97.06 266 GLY A CA 1
ATOM 2049 C C . GLY A 1 266 ? 16.581 9.210 -18.829 1.00 97.06 266 GLY A C 1
ATOM 2050 O O . GLY A 1 266 ? 16.883 8.689 -17.755 1.00 97.06 266 GLY A O 1
ATOM 2051 N N . LEU A 1 267 ? 15.477 9.921 -19.006 1.00 98.31 267 LEU A N 1
ATOM 2052 C CA . LEU A 1 267 ? 14.432 10.102 -18.015 1.00 98.31 267 LEU A CA 1
ATOM 2053 C C . LEU A 1 267 ? 13.103 9.673 -18.624 1.00 98.31 267 LEU A C 1
ATOM 2055 O O . LEU A 1 267 ? 12.745 10.101 -19.722 1.00 98.31 267 LEU A O 1
ATOM 2059 N N . THR A 1 268 ? 12.356 8.851 -17.893 1.00 98.06 268 THR A N 1
ATOM 2060 C CA . THR A 1 268 ? 10.955 8.573 -18.207 1.00 98.06 268 THR A CA 1
ATOM 2061 C C . THR A 1 268 ? 10.044 9.217 -17.184 1.00 98.06 268 THR A C 1
ATOM 2063 O O . THR A 1 268 ? 10.402 9.380 -16.016 1.00 98.06 268 THR A O 1
ATOM 2066 N N . LEU A 1 269 ? 8.841 9.565 -17.627 1.00 98.12 269 LEU A N 1
ATOM 2067 C CA . LEU A 1 269 ? 7.756 9.992 -16.758 1.00 98.12 269 LEU A CA 1
ATOM 2068 C C . LEU A 1 269 ? 6.509 9.202 -17.133 1.00 98.12 269 LEU A C 1
ATOM 2070 O O . LEU A 1 269 ? 5.990 9.348 -18.240 1.00 98.12 269 LEU A O 1
ATOM 2074 N N . GLN A 1 270 ? 6.055 8.337 -16.226 1.00 97.31 270 GLN A N 1
ATOM 2075 C CA . GLN A 1 270 ? 4.989 7.377 -16.509 1.00 97.31 270 GLN A CA 1
ATOM 2076 C C . GLN A 1 270 ? 3.786 7.540 -15.586 1.00 97.31 270 GLN A C 1
ATOM 2078 O O . GLN A 1 270 ? 3.929 7.829 -14.398 1.00 97.31 270 GLN A O 1
ATOM 2083 N N . ARG A 1 271 ? 2.597 7.259 -16.114 1.00 96.06 271 ARG A N 1
ATOM 2084 C CA . ARG A 1 271 ? 1.369 7.043 -15.349 1.00 96.06 271 ARG A CA 1
ATOM 2085 C C . ARG A 1 271 ? 1.055 5.552 -15.333 1.00 96.06 271 ARG A C 1
ATOM 2087 O O . ARG A 1 271 ? 1.046 4.923 -16.387 1.00 96.06 271 ARG A O 1
ATOM 2094 N N . PHE A 1 272 ? 0.778 5.003 -14.154 1.00 93.56 272 PHE A N 1
ATOM 2095 C CA . PHE A 1 272 ? 0.388 3.603 -13.981 1.00 93.56 272 PHE A CA 1
ATOM 2096 C C . PHE A 1 272 ? -1.123 3.445 -13.796 1.00 93.56 272 PHE A C 1
ATOM 2098 O O . PHE A 1 272 ? -1.786 4.290 -13.192 1.00 93.56 272 PHE A O 1
ATOM 2105 N N . VAL A 1 273 ? -1.634 2.323 -14.292 1.00 91.75 273 VAL A N 1
ATOM 2106 C CA . VAL A 1 273 ? -2.992 1.817 -14.115 1.00 91.75 273 VAL A CA 1
ATOM 2107 C C . VAL A 1 273 ? -2.872 0.382 -13.605 1.00 91.75 273 VAL A C 1
ATOM 2109 O O . VAL A 1 273 ? -2.477 -0.525 -14.338 1.00 91.75 273 VAL A O 1
ATOM 2112 N N . ASP A 1 274 ? -3.171 0.186 -12.322 1.00 87.81 274 ASP A N 1
ATOM 2113 C CA . ASP A 1 274 ? -3.011 -1.101 -11.646 1.00 87.81 274 ASP A CA 1
ATOM 2114 C C . ASP A 1 274 ? -4.297 -1.939 -11.729 1.00 87.81 274 ASP A C 1
ATOM 2116 O O . ASP A 1 274 ? -5.312 -1.587 -11.119 1.00 87.81 274 ASP A O 1
ATOM 2120 N N . LEU A 1 275 ? -4.225 -3.069 -12.437 1.00 84.88 275 LEU A N 1
ATOM 2121 C CA . LEU A 1 275 ? -5.249 -4.118 -12.491 1.00 84.88 275 LEU A CA 1
ATOM 2122 C C . LEU A 1 275 ? -4.871 -5.260 -11.530 1.00 84.88 275 LEU A C 1
ATOM 2124 O O . LEU A 1 275 ? -3.763 -5.294 -10.995 1.00 84.88 275 LEU A O 1
ATOM 2128 N N . ASP A 1 276 ? -5.764 -6.224 -11.304 1.00 74.25 276 ASP A N 1
ATOM 2129 C CA . ASP A 1 276 ? -5.550 -7.256 -10.275 1.00 74.25 276 ASP A CA 1
ATOM 2130 C C . ASP A 1 276 ? -4.288 -8.101 -10.521 1.00 74.25 276 ASP A C 1
ATOM 2132 O O . ASP A 1 276 ? -3.476 -8.292 -9.615 1.00 74.25 276 ASP A O 1
ATOM 2136 N N . TRP A 1 277 ? -4.049 -8.522 -11.765 1.00 78.38 277 TRP A N 1
ATOM 2137 C CA . TRP A 1 277 ? -2.973 -9.451 -12.139 1.00 78.38 277 TRP A CA 1
ATOM 2138 C C . TRP A 1 277 ? -1.794 -8.795 -12.875 1.00 78.38 277 TRP A C 1
ATOM 2140 O O . TRP A 1 277 ? -0.714 -9.382 -12.938 1.00 78.38 277 TRP A O 1
ATOM 2150 N N . ILE A 1 278 ? -1.973 -7.575 -13.391 1.00 90.06 278 ILE A N 1
ATOM 2151 C CA . ILE A 1 278 ? -0.959 -6.806 -14.130 1.00 90.06 278 ILE A CA 1
ATOM 2152 C C . ILE A 1 278 ? -1.089 -5.311 -13.843 1.00 90.06 278 ILE A C 1
ATOM 2154 O O . ILE A 1 278 ? -2.147 -4.831 -13.450 1.00 90.06 278 ILE A O 1
ATOM 2158 N N . SER A 1 279 ? -0.024 -4.567 -14.086 1.00 92.31 279 SER A N 1
ATOM 2159 C CA . SER A 1 279 ? -0.018 -3.109 -14.084 1.00 92.31 279 SER A CA 1
ATOM 2160 C C . SER A 1 279 ? 0.369 -2.622 -15.475 1.00 92.31 279 SER A C 1
ATOM 2162 O O . SER A 1 279 ? 1.342 -3.098 -16.056 1.00 92.31 279 SER A O 1
ATOM 2164 N N . LEU A 1 280 ? -0.402 -1.688 -16.021 1.00 96.19 280 LEU A N 1
ATOM 2165 C CA . LEU A 1 280 ? -0.112 -1.041 -17.298 1.00 96.19 280 LEU A CA 1
ATOM 2166 C C . LEU A 1 280 ? 0.443 0.351 -17.026 1.00 96.19 280 LEU A C 1
ATOM 2168 O O . LEU A 1 280 ? -0.010 1.020 -16.099 1.00 96.19 280 LEU A O 1
ATOM 2172 N N . SER A 1 281 ? 1.391 0.819 -17.828 1.00 96.81 281 SER A N 1
ATOM 2173 C CA . SER A 1 281 ? 1.809 2.214 -17.776 1.00 96.81 281 SER A CA 1
ATOM 2174 C C . SER A 1 281 ? 2.044 2.808 -19.148 1.00 96.81 281 SER A C 1
ATOM 2176 O O . SER A 1 281 ? 2.385 2.123 -20.108 1.00 96.81 281 SER A O 1
ATOM 2178 N N . PHE A 1 282 ? 1.850 4.116 -19.222 1.00 97.94 282 PHE A N 1
ATOM 2179 C CA . PHE A 1 282 ? 2.090 4.915 -20.412 1.00 97.94 282 PHE A CA 1
ATOM 2180 C C . PHE A 1 282 ? 2.809 6.198 -20.016 1.00 97.94 282 PHE A C 1
ATOM 2182 O O . PHE A 1 282 ? 2.670 6.673 -18.885 1.00 97.94 282 PHE A O 1
ATOM 2189 N N 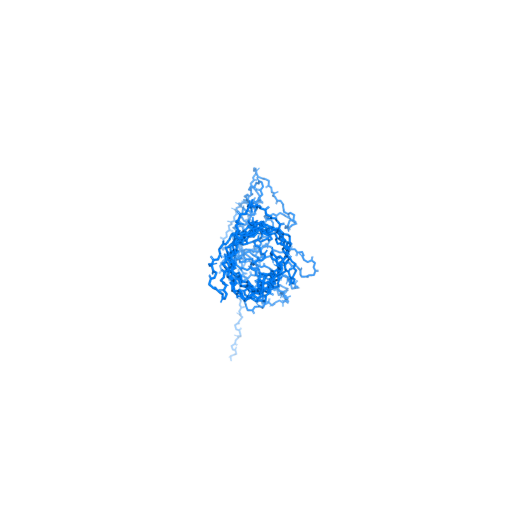. GLY A 1 283 ? 3.613 6.749 -20.913 1.00 97.69 283 GLY A N 1
ATOM 2190 C CA . GLY A 1 283 ? 4.409 7.919 -20.585 1.00 97.69 283 GLY A CA 1
ATOM 2191 C C . GLY A 1 283 ? 5.278 8.408 -21.722 1.00 97.69 283 GLY A C 1
ATOM 2192 O O . GLY A 1 283 ? 5.082 8.049 -22.881 1.00 97.69 283 GLY A O 1
ATOM 2193 N N . ILE A 1 284 ? 6.249 9.227 -21.343 1.00 98.06 284 ILE A N 1
ATOM 2194 C CA . ILE A 1 284 ? 7.240 9.808 -22.243 1.00 98.06 284 ILE A CA 1
ATOM 2195 C C . ILE A 1 284 ? 8.647 9.414 -21.810 1.00 98.06 284 ILE A C 1
ATOM 2197 O O . ILE A 1 284 ? 8.891 9.142 -20.631 1.00 98.06 284 ILE A O 1
ATOM 2201 N N . LEU A 1 285 ? 9.556 9.402 -22.776 1.00 96.88 285 LEU A N 1
ATOM 2202 C CA . LEU A 1 285 ? 10.981 9.147 -22.617 1.00 96.88 285 LEU A CA 1
ATOM 2203 C C . LEU A 1 285 ? 11.749 10.277 -23.302 1.00 96.88 285 LEU A C 1
ATOM 2205 O O . LEU A 1 285 ? 11.475 10.584 -24.457 1.00 96.88 285 LEU A O 1
ATOM 2209 N N . GLY A 1 286 ? 12.713 10.861 -22.596 1.00 97.31 286 GLY A N 1
ATOM 2210 C CA . GLY A 1 286 ? 13.771 11.687 -23.175 1.00 97.31 286 GLY A CA 1
ATOM 2211 C C . GLY A 1 286 ? 15.130 11.066 -22.869 1.00 97.31 286 GLY A C 1
ATOM 2212 O O . GLY A 1 286 ? 15.349 10.601 -21.751 1.00 97.31 286 GLY A O 1
ATOM 2213 N N . GLU A 1 287 ? 16.035 11.037 -23.838 1.00 95.44 287 GLU A N 1
ATOM 2214 C CA . GLU A 1 287 ? 17.349 10.407 -23.714 1.00 95.44 287 GLU A CA 1
ATOM 2215 C C . GLU A 1 287 ? 18.415 11.203 -24.469 1.00 95.44 287 GLU A C 1
ATOM 2217 O O . GLU A 1 287 ? 18.160 11.712 -25.556 1.00 95.44 287 GLU A O 1
ATOM 2222 N N . ALA A 1 288 ? 19.617 11.279 -23.908 1.00 95.56 288 ALA A N 1
ATOM 2223 C CA . ALA A 1 288 ? 20.823 11.676 -24.621 1.00 95.56 288 ALA A CA 1
ATOM 2224 C C . ALA A 1 288 ? 21.774 10.481 -24.678 1.00 95.56 288 ALA A C 1
ATOM 2226 O O . ALA A 1 288 ? 21.974 9.802 -23.666 1.00 95.56 288 ALA A O 1
ATOM 2227 N N . ALA A 1 289 ? 22.365 10.231 -25.842 1.00 92.69 289 ALA A N 1
ATOM 2228 C CA . ALA A 1 289 ? 23.303 9.139 -26.031 1.00 92.69 289 ALA A CA 1
ATOM 2229 C C . ALA A 1 289 ? 24.586 9.602 -26.712 1.00 92.69 289 ALA A C 1
ATOM 2231 O O . ALA A 1 289 ? 24.577 10.418 -27.631 1.00 92.69 289 ALA A O 1
ATOM 2232 N N . TRP A 1 290 ? 25.692 9.055 -26.229 1.00 92.88 290 TRP A N 1
ATOM 2233 C CA . TRP A 1 290 ? 27.009 9.180 -26.816 1.00 92.88 290 TRP A CA 1
ATOM 2234 C C . TRP A 1 290 ? 27.346 7.900 -27.574 1.00 92.88 290 TRP A C 1
ATOM 2236 O O . TRP A 1 290 ? 27.114 6.792 -27.081 1.00 92.88 290 TRP A O 1
ATOM 2246 N N . HIS A 1 291 ? 27.909 8.070 -28.764 1.00 89.69 291 HIS A N 1
ATOM 2247 C CA . HIS A 1 291 ? 28.262 6.992 -29.677 1.00 89.69 291 HIS A CA 1
ATOM 2248 C C . HIS A 1 291 ? 29.747 7.085 -30.028 1.00 89.69 291 HIS A C 1
ATOM 2250 O O . HIS A 1 291 ? 30.252 8.175 -30.304 1.00 89.69 291 HIS A O 1
ATOM 2256 N N . GLN A 1 292 ? 30.428 5.942 -30.078 1.00 89.81 292 GLN A N 1
ATOM 2257 C CA . GLN A 1 292 ? 31.809 5.811 -30.540 1.00 89.81 292 GLN A CA 1
ATOM 2258 C C . GLN A 1 292 ? 31.913 4.725 -31.610 1.00 89.81 292 GLN A C 1
ATOM 2260 O O . GLN A 1 292 ? 31.490 3.590 -31.390 1.00 89.81 292 GLN A O 1
ATOM 2265 N N . HIS A 1 293 ? 32.513 5.079 -32.746 1.00 86.69 293 HIS A N 1
ATOM 2266 C CA . HIS A 1 293 ? 32.759 4.197 -33.884 1.00 86.69 293 HIS A CA 1
ATOM 2267 C C . HIS A 1 293 ? 34.261 3.957 -34.063 1.00 86.69 293 HIS A C 1
ATOM 2269 O O . HIS A 1 293 ? 35.006 4.892 -34.368 1.00 86.69 293 HIS A O 1
ATOM 2275 N N . GLU A 1 294 ? 34.683 2.702 -33.913 1.00 86.38 294 GLU A N 1
ATOM 2276 C CA . GLU A 1 294 ? 36.041 2.210 -34.175 1.00 86.38 294 GLU A CA 1
ATOM 2277 C C . GLU A 1 294 ? 36.039 1.388 -35.469 1.00 86.38 294 GLU A C 1
ATOM 2279 O O . GLU A 1 294 ? 35.175 0.532 -35.657 1.00 86.38 294 GLU A O 1
ATOM 2284 N N . TYR A 1 295 ? 36.991 1.634 -36.366 1.00 81.94 295 TYR A N 1
ATOM 2285 C CA . TYR A 1 295 ? 37.048 1.004 -37.689 1.00 81.94 295 TYR A CA 1
ATOM 2286 C C . TYR A 1 295 ? 38.236 0.038 -37.772 1.00 81.94 295 TYR A C 1
ATOM 2288 O O . TYR A 1 295 ? 39.301 0.333 -37.240 1.00 81.94 295 TYR A O 1
ATOM 2296 N N . ALA A 1 296 ? 38.086 -1.090 -38.475 1.00 74.00 296 ALA A N 1
ATOM 2297 C CA . ALA A 1 296 ? 39.143 -2.102 -38.624 1.00 74.00 296 ALA A CA 1
ATOM 2298 C C . ALA A 1 296 ? 40.362 -1.671 -39.486 1.00 74.00 296 ALA A C 1
ATOM 2300 O O . ALA A 1 296 ? 41.318 -2.431 -39.621 1.00 74.00 296 ALA A O 1
ATOM 2301 N N . ALA A 1 297 ? 40.346 -0.465 -40.067 1.00 69.12 297 ALA A N 1
ATOM 2302 C CA . ALA A 1 297 ? 41.442 0.132 -40.843 1.00 69.12 297 ALA A CA 1
ATOM 2303 C C . ALA A 1 297 ? 42.008 1.377 -40.125 1.00 69.12 297 ALA A C 1
ATOM 2305 O O . ALA A 1 297 ? 41.429 1.812 -39.136 1.00 69.12 297 ALA A O 1
ATOM 2306 N N . ASP A 1 298 ? 43.084 1.992 -40.637 1.00 69.56 298 ASP A N 1
ATOM 2307 C CA . ASP A 1 298 ? 43.737 3.211 -40.091 1.00 69.56 298 ASP A CA 1
ATOM 2308 C C . ASP A 1 298 ? 42.880 4.497 -40.247 1.00 69.56 298 ASP A C 1
ATOM 2310 O O . ASP A 1 298 ? 43.337 5.567 -40.646 1.00 69.56 298 ASP A O 1
ATOM 2314 N N . ARG A 1 299 ? 41.569 4.375 -40.015 1.00 73.25 299 ARG A N 1
ATOM 2315 C CA . ARG A 1 299 ? 40.594 5.464 -40.003 1.00 73.25 299 ARG A CA 1
ATOM 2316 C C . ARG A 1 299 ? 40.464 5.969 -38.561 1.00 73.25 299 ARG A C 1
ATOM 2318 O O . ARG A 1 299 ? 40.397 5.161 -37.636 1.00 73.25 299 ARG A O 1
ATOM 2325 N N . PRO A 1 300 ? 40.362 7.290 -38.348 1.00 80.06 300 PRO A N 1
ATOM 2326 C CA . PRO A 1 300 ? 40.214 7.839 -37.009 1.00 80.06 300 PRO A CA 1
ATOM 2327 C C . PRO A 1 300 ? 38.881 7.418 -36.378 1.00 80.06 300 PRO A C 1
ATOM 2329 O O . PRO A 1 300 ? 37.839 7.403 -37.042 1.00 80.06 300 PRO A O 1
ATOM 2332 N N . THR A 1 301 ? 38.913 7.132 -35.076 1.00 85.12 301 THR A N 1
ATOM 2333 C CA . THR A 1 301 ? 37.715 6.926 -34.255 1.00 85.12 301 THR A CA 1
ATOM 2334 C C . THR A 1 301 ? 36.809 8.149 -34.343 1.00 85.12 301 THR A C 1
ATOM 2336 O O . THR A 1 301 ? 37.268 9.284 -34.199 1.00 85.12 301 THR A O 1
ATOM 2339 N N . ARG A 1 302 ? 35.509 7.927 -34.558 1.00 84.31 302 ARG A N 1
ATOM 2340 C CA . ARG A 1 302 ? 34.508 9.003 -34.600 1.00 84.31 302 ARG A CA 1
ATOM 2341 C C . ARG A 1 302 ? 33.607 8.928 -33.381 1.00 84.31 302 ARG A C 1
ATOM 2343 O O . ARG A 1 302 ? 33.219 7.837 -32.972 1.00 84.31 302 ARG A O 1
ATOM 2350 N N 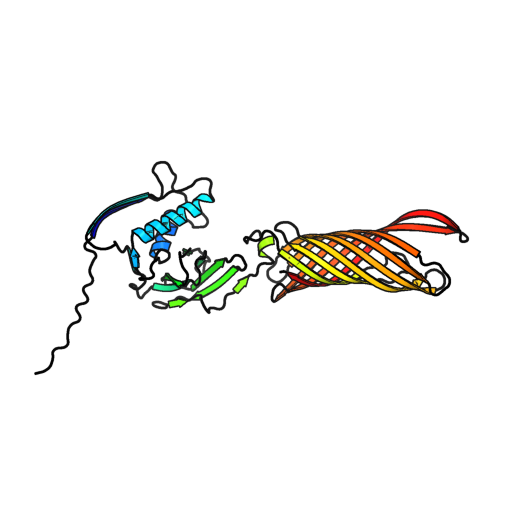. THR A 1 303 ? 33.259 10.086 -32.832 1.00 88.50 303 THR A N 1
ATOM 2351 C CA . THR A 1 303 ? 32.274 10.191 -31.752 1.00 88.50 303 THR A CA 1
ATOM 2352 C C . THR A 1 303 ? 31.136 11.100 -32.174 1.00 88.50 303 THR A C 1
ATOM 2354 O O . THR A 1 303 ? 31.349 12.028 -32.952 1.00 88.50 303 THR A O 1
ATOM 2357 N N . SER A 1 304 ? 29.930 10.812 -31.697 1.00 88.06 304 SER A N 1
ATOM 2358 C CA . SER A 1 304 ? 28.748 11.630 -31.963 1.00 88.06 304 SER A CA 1
ATOM 2359 C C . SER A 1 304 ? 27.788 11.605 -30.779 1.00 88.06 304 SER A C 1
ATOM 2361 O O . SER A 1 304 ? 27.886 10.750 -29.892 1.00 88.06 304 SER A O 1
ATOM 2363 N N . TRP A 1 305 ? 26.870 12.567 -30.772 1.00 90.31 305 TRP A N 1
ATOM 2364 C CA . TRP A 1 305 ? 25.806 12.678 -29.786 1.00 90.31 305 TRP A CA 1
ATOM 2365 C C . TRP A 1 305 ? 24.451 12.606 -30.471 1.00 90.31 305 TRP A C 1
ATOM 2367 O O . TRP A 1 305 ? 24.257 13.183 -31.540 1.00 90.31 305 TRP A O 1
ATOM 2377 N N . THR A 1 306 ? 23.506 11.936 -29.822 1.00 91.19 306 THR A N 1
ATOM 2378 C CA . THR A 1 306 ? 22.109 11.924 -30.244 1.00 91.19 306 THR A CA 1
ATOM 2379 C C . THR A 1 306 ? 21.195 12.310 -29.092 1.00 91.19 306 THR A C 1
ATOM 2381 O O . THR A 1 306 ? 21.473 12.032 -27.922 1.00 91.19 306 THR A O 1
ATOM 2384 N N . GLY A 1 307 ? 20.096 12.977 -29.431 1.00 93.25 307 GLY A N 1
ATOM 2385 C CA . GLY A 1 307 ? 18.998 13.264 -28.514 1.00 93.25 307 GLY A CA 1
ATOM 2386 C C . GLY A 1 307 ? 17.753 12.533 -28.984 1.00 93.25 307 GLY A C 1
ATOM 2387 O O . GLY A 1 307 ? 17.377 12.662 -30.141 1.00 93.25 307 GLY A O 1
ATOM 2388 N N . SER A 1 308 ? 17.106 11.763 -28.117 1.00 93.81 308 SER A N 1
ATOM 2389 C CA . SER A 1 308 ? 15.892 11.020 -28.452 1.00 93.81 308 SER A CA 1
ATOM 2390 C C . SER A 1 308 ? 14.731 11.427 -27.558 1.00 93.81 308 SER A C 1
ATOM 2392 O O . SER A 1 308 ? 14.895 11.596 -26.350 1.00 93.81 308 SER A O 1
ATOM 2394 N N . PHE A 1 309 ? 13.543 11.552 -28.139 1.00 96.12 309 PHE A N 1
ATOM 2395 C CA . PHE A 1 309 ? 12.303 11.764 -27.398 1.00 96.12 309 PHE A CA 1
ATOM 2396 C C . PHE A 1 309 ? 11.191 10.888 -27.963 1.00 96.12 309 PHE A C 1
ATOM 2398 O O . PHE A 1 309 ? 11.094 10.708 -29.174 1.00 96.12 309 PHE A O 1
ATOM 2405 N N . GLY A 1 310 ? 10.327 10.349 -27.109 1.00 95.75 310 GLY A N 1
ATOM 2406 C CA . GLY A 1 310 ? 9.220 9.533 -27.584 1.00 95.75 310 GLY A CA 1
ATOM 2407 C C . GLY A 1 310 ? 8.214 9.140 -26.522 1.00 95.75 310 GLY A C 1
ATOM 2408 O O . GLY A 1 310 ? 8.285 9.557 -25.363 1.00 95.75 310 GLY A O 1
ATOM 2409 N N . ALA A 1 311 ? 7.257 8.328 -26.953 1.00 96.62 311 ALA A N 1
ATOM 2410 C CA . ALA A 1 311 ? 6.237 7.758 -26.092 1.00 96.62 311 ALA A CA 1
ATOM 2411 C C . ALA A 1 311 ? 6.649 6.353 -25.653 1.00 96.62 311 ALA A C 1
ATOM 2413 O O . ALA A 1 311 ? 7.388 5.650 -26.340 1.00 96.62 311 ALA A O 1
ATOM 2414 N N . LEU A 1 312 ? 6.134 5.931 -24.507 1.00 96.44 312 LEU A N 1
ATOM 2415 C CA . LEU A 1 312 ? 6.374 4.606 -23.967 1.00 96.44 312 LEU A CA 1
ATOM 2416 C C . LEU A 1 312 ? 5.067 3.989 -23.481 1.00 96.44 312 LEU A C 1
ATOM 2418 O O . LEU A 1 312 ? 4.248 4.657 -22.846 1.00 96.44 312 LEU A O 1
ATOM 2422 N N . LEU A 1 313 ? 4.933 2.689 -23.723 1.00 98.12 313 LEU A N 1
ATOM 2423 C CA . LEU A 1 313 ? 3.978 1.799 -23.083 1.00 98.12 313 LEU A CA 1
ATOM 2424 C C . LEU A 1 313 ? 4.738 0.697 -22.349 1.00 98.12 313 LEU A C 1
ATOM 2426 O O . LEU A 1 313 ? 5.764 0.219 -22.829 1.00 98.12 313 LEU A O 1
ATOM 2430 N N . ALA A 1 314 ? 4.232 0.280 -21.193 1.00 97.69 314 ALA A N 1
ATOM 2431 C CA . ALA A 1 314 ? 4.768 -0.859 -20.470 1.00 97.69 314 ALA A CA 1
ATOM 2432 C C . ALA A 1 314 ? 3.669 -1.699 -19.825 1.00 97.69 314 ALA A C 1
ATOM 2434 O O . ALA A 1 314 ? 2.605 -1.205 -19.443 1.00 97.69 314 ALA A O 1
ATOM 2435 N N . VAL A 1 315 ? 3.973 -2.980 -19.668 1.00 97.50 315 VAL A N 1
ATOM 2436 C CA . VAL A 1 315 ? 3.205 -3.935 -18.880 1.00 97.50 315 VAL A CA 1
ATOM 2437 C C . VAL A 1 315 ? 4.115 -4.538 -17.826 1.00 97.50 315 VAL A C 1
ATOM 2439 O O . VAL A 1 315 ? 5.287 -4.832 -18.066 1.00 97.50 315 VAL A O 1
ATOM 2442 N N . GLU A 1 316 ? 3.565 -4.720 -16.637 1.00 95.19 316 GLU A N 1
ATOM 2443 C CA . GLU A 1 316 ? 4.285 -5.252 -15.502 1.00 95.19 316 GLU A CA 1
ATOM 2444 C C . GLU A 1 316 ? 3.446 -6.300 -14.777 1.00 95.19 316 GLU A C 1
ATOM 2446 O O . GLU A 1 316 ? 2.255 -6.112 -14.526 1.00 95.19 316 GLU A O 1
ATOM 2451 N N . ARG A 1 317 ? 4.080 -7.413 -14.418 1.00 92.94 317 ARG A N 1
ATOM 2452 C CA . ARG A 1 317 ? 3.486 -8.469 -13.606 1.00 92.94 317 ARG A CA 1
ATOM 2453 C C . ARG A 1 317 ? 4.301 -8.649 -12.337 1.00 92.94 317 ARG A C 1
ATOM 2455 O O . ARG A 1 317 ? 5.479 -8.993 -12.391 1.00 92.94 317 ARG A O 1
ATOM 2462 N N . ILE A 1 318 ? 3.655 -8.462 -11.193 1.00 87.31 318 ILE A N 1
ATOM 2463 C CA . ILE A 1 318 ? 4.270 -8.700 -9.886 1.00 87.31 318 ILE A CA 1
ATOM 2464 C C . ILE A 1 318 ? 4.488 -10.207 -9.711 1.00 87.31 318 ILE A C 1
ATOM 2466 O O . ILE A 1 318 ? 3.602 -11.011 -10.004 1.00 87.31 318 ILE A O 1
ATOM 2470 N N . LEU A 1 319 ? 5.680 -10.577 -9.247 1.00 85.88 319 LEU A N 1
ATOM 2471 C CA . LEU A 1 319 ? 6.065 -11.953 -8.955 1.00 85.88 319 LEU A CA 1
ATOM 2472 C C . LEU A 1 319 ? 5.981 -12.205 -7.446 1.00 85.88 319 LEU A C 1
ATOM 2474 O O . LEU A 1 319 ? 5.010 -12.780 -6.962 1.00 85.88 319 LEU A O 1
ATOM 2478 N N . TYR A 1 320 ? 6.978 -11.752 -6.686 1.00 77.94 320 TYR A N 1
ATOM 2479 C CA . TYR A 1 320 ? 7.050 -11.922 -5.235 1.00 77.94 320 TYR A CA 1
ATOM 2480 C C . TYR A 1 320 ? 7.882 -10.803 -4.606 1.00 77.94 320 TYR A C 1
ATOM 2482 O O . TYR A 1 320 ? 8.810 -10.297 -5.222 1.00 77.94 320 TYR A O 1
ATOM 2490 N N . GLY A 1 321 ? 7.579 -10.411 -3.364 1.00 74.50 321 GLY A N 1
ATOM 2491 C CA . GLY A 1 321 ? 8.461 -9.524 -2.589 1.00 74.50 321 GLY A CA 1
ATOM 2492 C C . GLY A 1 321 ? 8.788 -8.167 -3.236 1.00 74.50 321 GLY A C 1
ATOM 2493 O O . GLY A 1 321 ? 9.881 -7.658 -3.018 1.00 74.50 321 GLY A O 1
ATOM 2494 N N . GLY A 1 322 ? 7.879 -7.608 -4.046 1.00 81.50 322 GLY A N 1
ATOM 2495 C CA . GLY A 1 322 ? 8.098 -6.362 -4.798 1.00 81.50 322 GLY A CA 1
ATOM 2496 C C . GLY A 1 322 ? 8.886 -6.539 -6.102 1.00 81.50 322 GLY A C 1
ATOM 2497 O O . GLY A 1 322 ? 9.070 -5.566 -6.834 1.00 81.50 322 GLY A O 1
ATOM 2498 N N . LEU A 1 323 ? 9.362 -7.754 -6.400 1.00 90.25 323 LEU A N 1
ATOM 2499 C CA . LEU A 1 323 ? 9.964 -8.114 -7.679 1.00 90.25 323 LEU A CA 1
ATOM 2500 C C . LEU A 1 323 ? 8.865 -8.291 -8.724 1.00 90.25 323 LEU A C 1
ATOM 2502 O O . LEU A 1 323 ? 7.858 -8.963 -8.486 1.00 90.25 323 LEU A O 1
ATOM 2506 N N . SER A 1 324 ? 9.080 -7.719 -9.897 1.00 93.25 324 SER A N 1
ATOM 2507 C CA . SER A 1 324 ? 8.143 -7.735 -11.008 1.00 93.25 324 SER A CA 1
ATOM 2508 C C . SER A 1 324 ? 8.858 -8.004 -12.324 1.00 93.25 324 SER A C 1
ATOM 2510 O O . SER A 1 324 ? 9.995 -7.574 -12.523 1.00 93.25 324 SER A O 1
ATOM 2512 N N . LEU A 1 325 ? 8.179 -8.727 -13.211 1.00 96.75 325 LEU A N 1
ATOM 2513 C CA . LEU A 1 325 ? 8.554 -8.851 -14.611 1.00 96.75 325 LEU A CA 1
ATOM 2514 C C . LEU A 1 325 ? 7.974 -7.659 -15.367 1.00 96.75 325 LEU A C 1
ATOM 2516 O O . LEU A 1 325 ? 6.785 -7.368 -15.226 1.00 96.75 325 LEU A O 1
ATOM 2520 N N . ARG A 1 326 ? 8.790 -7.002 -16.184 1.00 96.50 326 ARG A N 1
ATOM 2521 C CA . ARG A 1 326 ? 8.407 -5.815 -16.944 1.00 96.50 326 ARG A CA 1
ATOM 2522 C C . ARG A 1 326 ? 8.757 -5.988 -18.414 1.00 96.50 326 ARG A C 1
ATOM 2524 O O . ARG A 1 326 ? 9.824 -6.506 -18.730 1.00 96.50 326 ARG A O 1
ATOM 2531 N N . ALA A 1 327 ? 7.873 -5.519 -19.286 1.00 97.81 327 ALA A N 1
ATOM 2532 C CA . ALA A 1 327 ? 8.144 -5.313 -20.701 1.00 97.81 327 ALA A CA 1
ATOM 2533 C C . ALA A 1 327 ? 7.676 -3.911 -21.101 1.00 97.81 327 ALA A C 1
ATOM 2535 O O . ALA A 1 327 ? 6.596 -3.481 -20.693 1.00 97.81 327 ALA A O 1
ATOM 2536 N N . GLU A 1 328 ? 8.483 -3.196 -21.874 1.00 97.06 328 GLU A N 1
ATOM 2537 C CA . GLU A 1 328 ? 8.218 -1.825 -22.296 1.00 97.06 328 GLU A CA 1
ATOM 2538 C C . GLU A 1 328 ? 8.719 -1.550 -23.710 1.00 97.06 328 GLU A C 1
ATOM 2540 O O . GLU A 1 328 ? 9.567 -2.264 -24.235 1.00 97.06 328 GLU A O 1
ATOM 2545 N N . GLY A 1 329 ? 8.185 -0.507 -24.332 1.00 96.25 329 GLY A N 1
ATOM 2546 C CA . GLY A 1 329 ? 8.645 -0.050 -25.631 1.00 96.25 329 GLY A CA 1
ATOM 2547 C C . GLY A 1 329 ? 7.784 1.059 -26.200 1.00 96.25 329 GLY A C 1
ATOM 2548 O O . GLY A 1 329 ? 6.782 1.470 -25.606 1.00 96.25 329 GLY A O 1
ATOM 2549 N N . GLY A 1 330 ? 8.184 1.553 -27.363 1.00 95.69 330 GLY A N 1
ATOM 2550 C CA . GLY A 1 330 ? 7.452 2.605 -28.047 1.00 95.69 330 GLY A CA 1
ATOM 2551 C C . GLY A 1 330 ? 8.245 3.275 -29.163 1.00 95.69 330 GLY A C 1
ATOM 2552 O O . GLY A 1 330 ? 9.391 2.900 -29.424 1.00 95.69 330 GLY A O 1
ATOM 2553 N N . PRO A 1 331 ? 7.620 4.253 -29.836 1.00 95.50 331 PRO A N 1
ATOM 2554 C CA . PRO A 1 331 ? 8.273 5.048 -30.861 1.00 95.50 331 PRO A CA 1
ATOM 2555 C C . PRO A 1 331 ? 9.228 6.070 -30.238 1.00 95.50 331 PRO A C 1
ATOM 2557 O O . PRO A 1 331 ? 8.968 6.618 -29.163 1.00 95.50 331 PRO A O 1
ATOM 2560 N N . LEU A 1 332 ? 10.298 6.366 -30.959 1.00 92.56 332 LEU A N 1
ATOM 2561 C CA . LEU A 1 332 ? 11.299 7.374 -30.656 1.00 92.56 332 LEU A CA 1
ATOM 2562 C C . LEU A 1 332 ? 11.519 8.252 -31.893 1.00 92.56 332 LEU A C 1
ATOM 2564 O O . LEU A 1 332 ? 11.445 7.797 -33.031 1.00 92.56 332 LEU A O 1
ATOM 2568 N N . ALA A 1 333 ? 11.768 9.531 -31.647 1.00 93.81 333 ALA A N 1
ATOM 2569 C CA . ALA A 1 333 ? 12.335 10.454 -32.612 1.00 93.81 333 ALA A CA 1
ATOM 2570 C C . ALA A 1 333 ? 13.758 10.766 -32.150 1.00 93.81 333 ALA A C 1
ATOM 2572 O O . ALA A 1 333 ? 13.941 11.376 -31.093 1.00 93.81 333 ALA A O 1
ATOM 2573 N N . THR A 1 334 ? 14.749 10.323 -32.918 1.00 91.12 334 THR A N 1
ATOM 2574 C CA . THR A 1 334 ? 16.169 10.537 -32.640 1.00 91.12 334 THR A CA 1
ATOM 2575 C C . THR A 1 334 ? 16.697 11.658 -33.522 1.00 91.12 334 THR A C 1
ATOM 2577 O O . THR A 1 334 ? 16.648 11.582 -34.746 1.00 91.12 334 THR A O 1
ATOM 2580 N N . VAL A 1 335 ? 17.209 12.704 -32.886 1.00 91.38 335 VAL A N 1
ATOM 2581 C CA . VAL A 1 335 ? 17.884 13.837 -33.508 1.00 91.38 335 VAL A CA 1
ATOM 2582 C C . VAL A 1 335 ? 19.381 13.561 -33.518 1.00 91.38 335 VAL A C 1
ATOM 2584 O O . VAL A 1 335 ? 19.963 13.253 -32.472 1.00 91.38 335 VAL A O 1
ATOM 2587 N N . LEU A 1 336 ? 19.992 13.680 -34.694 1.00 87.06 336 LEU A N 1
ATOM 2588 C CA . LEU A 1 336 ? 21.410 13.413 -34.905 1.00 87.06 336 LEU A CA 1
ATOM 2589 C C . LEU A 1 336 ? 22.028 14.427 -35.869 1.00 87.06 336 LEU A C 1
ATOM 2591 O O . LEU A 1 336 ? 21.371 14.928 -36.787 1.00 87.06 336 LEU A O 1
ATOM 2595 N N . GLU A 1 337 ? 23.302 14.728 -35.641 1.00 81.44 337 GLU A N 1
ATOM 2596 C CA . GLU A 1 337 ? 24.100 15.562 -36.534 1.00 81.44 337 GLU A CA 1
ATOM 2597 C C . GLU A 1 337 ? 24.578 14.719 -37.719 1.00 81.44 337 GLU A C 1
ATOM 2599 O O . GLU A 1 337 ? 25.158 13.645 -37.551 1.00 81.44 337 GLU A O 1
ATOM 2604 N N . THR A 1 338 ? 24.296 15.193 -38.927 1.00 74.50 338 THR A N 1
ATOM 2605 C CA . THR A 1 338 ? 24.711 14.562 -40.180 1.00 74.50 338 THR A CA 1
ATOM 2606 C C . THR A 1 338 ? 25.739 15.435 -40.864 1.00 74.50 338 THR A C 1
ATOM 2608 O O . THR A 1 338 ? 25.527 16.643 -40.983 1.00 74.50 338 THR A O 1
ATOM 2611 N N . SER A 1 339 ? 26.793 14.826 -41.395 1.00 67.12 339 SER A N 1
ATOM 2612 C CA . SER A 1 339 ? 27.722 15.508 -42.285 1.00 67.12 339 SER A CA 1
ATOM 2613 C C . SER A 1 339 ? 27.769 14.841 -43.651 1.00 67.12 339 SER A C 1
ATOM 2615 O O . SER A 1 339 ? 27.891 13.620 -43.775 1.00 67.12 339 SER A O 1
ATOM 2617 N N . ARG A 1 340 ? 27.645 15.656 -44.701 1.00 65.75 340 ARG A N 1
ATOM 2618 C CA . ARG A 1 340 ? 27.784 15.211 -46.085 1.00 65.75 340 ARG A CA 1
ATOM 2619 C C . ARG A 1 340 ? 29.240 15.368 -46.500 1.00 65.75 340 ARG A C 1
ATOM 2621 O O . ARG A 1 340 ? 29.784 16.472 -46.492 1.00 65.75 340 ARG A O 1
ATOM 2628 N N . VAL A 1 341 ? 29.864 14.254 -46.871 1.00 61.84 341 VAL A N 1
ATOM 2629 C CA . VAL A 1 341 ? 31.250 14.222 -47.348 1.00 61.84 341 VAL A CA 1
ATOM 2630 C C . VAL A 1 341 ? 31.244 14.041 -48.862 1.00 61.84 341 VAL A C 1
ATOM 2632 O O . VAL A 1 341 ? 30.769 13.023 -49.358 1.00 61.84 341 VAL A O 1
ATOM 2635 N N . GLU A 1 342 ? 31.799 15.000 -49.602 1.00 57.81 342 GLU A N 1
ATOM 2636 C CA . GLU A 1 342 ? 32.060 14.860 -51.040 1.00 57.81 342 GLU A CA 1
ATOM 2637 C C . GLU A 1 342 ? 33.569 14.924 -51.287 1.00 57.81 342 GLU A C 1
ATOM 2639 O O . GLU A 1 342 ? 34.273 15.771 -50.740 1.00 57.81 342 GLU A O 1
ATOM 2644 N N . ALA A 1 343 ? 34.091 13.988 -52.086 1.00 56.88 343 ALA A N 1
ATOM 2645 C CA . ALA A 1 343 ? 35.519 13.891 -52.416 1.00 56.88 343 ALA A CA 1
ATOM 2646 C C . ALA A 1 343 ? 36.475 13.888 -51.195 1.00 56.88 343 ALA A C 1
ATOM 2648 O O . ALA A 1 343 ? 37.612 14.345 -51.286 1.00 56.88 343 ALA A O 1
ATOM 2649 N N . GLY A 1 344 ? 36.027 13.355 -50.051 1.00 59.25 344 GLY A N 1
ATOM 2650 C CA . GLY A 1 344 ? 36.829 13.262 -48.825 1.00 59.25 344 GLY A CA 1
ATOM 2651 C C . GLY A 1 344 ? 36.888 14.546 -47.989 1.00 59.25 344 GLY A C 1
ATOM 2652 O O . GLY A 1 344 ? 37.544 14.541 -46.949 1.00 59.25 344 GLY A O 1
ATOM 2653 N N . ALA A 1 345 ? 36.191 15.610 -48.400 1.00 51.91 345 ALA A N 1
ATOM 2654 C CA . ALA A 1 345 ? 36.008 16.830 -47.622 1.00 51.91 345 ALA A CA 1
ATOM 2655 C C . ALA A 1 345 ? 34.572 16.913 -47.083 1.00 51.91 345 ALA A C 1
ATOM 2657 O O . ALA A 1 345 ? 33.617 16.536 -47.760 1.00 51.91 345 ALA A O 1
ATOM 2658 N N . GLU A 1 346 ? 34.422 17.394 -45.852 1.00 65.69 346 GLU A N 1
ATOM 2659 C CA . GLU A 1 346 ? 33.119 17.699 -45.260 1.00 65.69 346 GLU A CA 1
ATOM 2660 C C . GLU A 1 346 ? 32.562 18.967 -45.920 1.00 65.69 346 GLU A C 1
ATOM 2662 O O . GLU A 1 346 ? 33.177 20.031 -45.841 1.00 65.69 346 GLU A O 1
ATOM 2667 N N . VAL A 1 347 ? 31.445 18.834 -46.639 1.00 65.69 347 VAL A N 1
ATOM 2668 C CA . VAL A 1 347 ? 30.882 19.906 -47.479 1.00 65.69 347 VAL A CA 1
ATOM 2669 C C . VAL A 1 347 ? 29.690 20.587 -46.810 1.00 65.69 347 VAL A C 1
ATOM 2671 O O . VAL A 1 347 ? 29.483 21.781 -47.009 1.00 65.69 347 VAL A O 1
ATOM 2674 N N . GLU A 1 348 ? 28.925 19.862 -45.991 1.00 71.88 348 GLU A N 1
ATOM 2675 C CA . GLU A 1 348 ? 27.719 20.387 -45.346 1.00 71.88 348 GLU A CA 1
ATOM 2676 C C . GLU A 1 348 ? 27.440 19.654 -44.026 1.00 71.88 348 GLU A C 1
ATOM 2678 O O . GLU A 1 348 ? 27.460 18.421 -43.987 1.00 71.88 348 GLU A O 1
ATOM 2683 N N . THR A 1 349 ? 27.167 20.407 -42.957 1.00 73.62 349 THR A N 1
ATOM 2684 C CA . THR A 1 349 ? 26.688 19.886 -41.669 1.00 73.62 349 THR A CA 1
ATOM 2685 C C . THR A 1 349 ? 25.219 20.247 -41.480 1.00 73.62 349 THR A C 1
ATOM 2687 O O . THR A 1 349 ? 24.786 21.365 -41.762 1.00 73.62 349 THR A O 1
ATOM 2690 N N . GLY A 1 350 ? 24.432 19.284 -41.014 1.00 80.19 350 GLY A N 1
ATOM 2691 C CA . GLY A 1 350 ? 22.994 19.428 -40.829 1.00 80.19 350 GLY A CA 1
ATOM 2692 C C . GLY A 1 350 ? 22.488 18.626 -39.638 1.00 80.19 350 GLY A C 1
ATOM 2693 O O . GLY A 1 350 ? 23.200 17.805 -39.064 1.00 80.19 350 GLY A O 1
ATOM 2694 N N . VAL A 1 351 ? 21.234 18.863 -39.269 1.00 83.44 351 VAL A N 1
ATOM 2695 C CA . VAL A 1 351 ? 20.531 18.087 -38.245 1.00 83.44 351 VAL A CA 1
ATOM 2696 C C . VAL A 1 351 ? 19.436 17.293 -38.935 1.00 83.44 351 VAL A C 1
ATOM 2698 O O . VAL A 1 351 ? 18.610 17.865 -39.646 1.00 83.44 351 VAL A O 1
ATOM 2701 N N . SER A 1 352 ? 19.413 15.985 -38.705 1.00 85.31 352 SER A N 1
ATOM 2702 C CA . SER A 1 352 ? 18.345 15.110 -39.184 1.00 85.31 352 SER A CA 1
ATOM 2703 C C . SER A 1 352 ? 17.574 14.511 -38.011 1.00 85.31 352 SER A C 1
ATOM 2705 O O . SER A 1 352 ? 18.047 14.481 -36.872 1.00 85.31 352 SER A O 1
ATOM 2707 N N . THR A 1 353 ? 16.339 14.085 -38.272 1.00 88.62 353 THR A N 1
ATOM 2708 C CA . THR A 1 353 ? 15.505 13.371 -37.303 1.00 88.62 353 THR A CA 1
ATOM 2709 C C . THR A 1 353 ? 15.061 12.057 -37.917 1.00 88.62 353 THR A C 1
ATOM 2711 O O . THR A 1 353 ? 14.478 12.052 -39.000 1.00 88.62 353 THR A O 1
ATOM 2714 N N . VAL A 1 354 ? 15.310 10.961 -37.209 1.00 88.06 354 VAL A N 1
ATOM 2715 C CA . VAL A 1 354 ? 14.939 9.607 -37.619 1.00 88.06 354 VAL A CA 1
ATOM 2716 C C . VAL A 1 354 ? 13.883 9.078 -36.659 1.00 88.06 354 VAL A C 1
ATOM 2718 O O . VAL A 1 354 ? 14.010 9.216 -35.442 1.00 88.06 354 VAL A O 1
ATOM 2721 N N . ALA A 1 355 ? 12.817 8.502 -37.211 1.00 88.81 355 ALA A N 1
ATOM 2722 C CA . ALA A 1 355 ? 11.804 7.809 -36.430 1.00 88.81 355 ALA A CA 1
ATOM 2723 C C . ALA A 1 355 ? 12.206 6.340 -36.281 1.00 88.81 355 ALA A C 1
ATOM 2725 O O . ALA A 1 355 ? 12.369 5.641 -37.276 1.00 88.81 355 ALA A O 1
ATOM 2726 N N . ASN A 1 356 ? 12.340 5.876 -35.046 1.00 88.44 356 ASN A N 1
ATOM 2727 C CA . ASN A 1 356 ? 12.706 4.506 -34.706 1.00 88.44 356 ASN A CA 1
ATOM 2728 C C . ASN A 1 356 ? 11.808 3.970 -33.583 1.00 88.44 356 ASN A C 1
ATOM 2730 O O . ASN A 1 356 ? 10.927 4.657 -33.061 1.00 88.44 356 ASN A O 1
ATOM 2734 N N . ALA A 1 357 ? 12.000 2.707 -33.220 1.00 90.69 357 ALA A N 1
ATOM 2735 C CA . ALA A 1 357 ? 11.288 2.075 -32.121 1.00 90.69 357 ALA A CA 1
ATOM 2736 C C . ALA A 1 357 ? 12.243 1.270 -31.246 1.00 90.69 357 ALA A C 1
ATOM 2738 O O . ALA A 1 357 ? 13.363 0.932 -31.635 1.00 90.69 357 ALA A O 1
ATOM 2739 N N . TRP A 1 358 ? 11.787 0.956 -30.042 1.00 91.69 358 TRP A N 1
ATOM 2740 C CA . TRP A 1 358 ? 12.542 0.131 -29.114 1.00 91.69 358 TRP A CA 1
ATOM 2741 C C . TRP A 1 358 ? 11.620 -0.750 -28.284 1.00 91.69 358 TRP A C 1
ATOM 2743 O O . TRP A 1 358 ? 10.446 -0.434 -28.066 1.00 91.69 358 TRP A O 1
ATOM 2753 N N . LEU A 1 359 ? 12.186 -1.853 -27.810 1.00 94.88 359 LEU A N 1
ATOM 2754 C CA . LEU A 1 359 ? 11.556 -2.809 -26.913 1.00 94.88 359 LEU A CA 1
ATOM 2755 C C . LEU A 1 359 ? 12.554 -3.187 -25.823 1.00 94.88 359 LEU A C 1
ATOM 2757 O O . LEU A 1 359 ? 13.735 -3.373 -26.097 1.00 94.88 359 LEU A O 1
ATOM 2761 N N . ALA A 1 360 ? 12.092 -3.331 -24.590 1.00 95.75 360 ALA A N 1
ATOM 2762 C CA . ALA A 1 360 ? 12.886 -3.827 -23.481 1.00 95.75 360 ALA A CA 1
ATOM 2763 C C . ALA A 1 360 ? 12.064 -4.749 -22.590 1.00 95.75 360 ALA A C 1
ATOM 2765 O O . ALA A 1 360 ? 10.853 -4.586 -22.446 1.00 95.75 360 ALA A O 1
ATOM 2766 N N . ALA A 1 361 ? 12.728 -5.714 -21.967 1.00 97.56 361 ALA A N 1
ATOM 2767 C CA . ALA A 1 361 ? 12.124 -6.570 -20.963 1.00 97.56 361 ALA A CA 1
ATOM 2768 C C . ALA A 1 361 ? 13.135 -6.948 -19.883 1.00 97.56 361 ALA A C 1
ATOM 2770 O O . ALA A 1 361 ? 14.335 -7.079 -20.133 1.00 97.56 361 ALA A O 1
ATOM 2771 N N . GLY A 1 362 ? 12.648 -7.139 -18.663 1.00 97.38 362 GLY A N 1
ATOM 2772 C CA . GLY A 1 362 ? 13.494 -7.521 -17.545 1.00 97.38 362 GLY A CA 1
ATOM 2773 C C . GLY A 1 362 ? 12.775 -7.487 -16.212 1.00 97.38 362 GLY A C 1
ATOM 2774 O O . GLY A 1 362 ? 11.572 -7.742 -16.124 1.00 97.38 362 GLY A O 1
ATOM 2775 N N . LEU A 1 363 ? 13.540 -7.209 -15.163 1.00 97.56 363 LEU A N 1
ATOM 2776 C CA . LEU A 1 363 ? 13.078 -7.272 -13.787 1.00 97.56 363 LEU A CA 1
ATOM 2777 C C . LEU A 1 363 ? 13.165 -5.901 -13.132 1.00 97.56 363 LEU A C 1
ATOM 2779 O O . LEU A 1 363 ? 14.161 -5.197 -13.278 1.00 97.56 363 LEU A O 1
ATOM 2783 N N . ARG A 1 364 ? 12.144 -5.569 -12.344 1.00 94.81 364 ARG A N 1
ATOM 2784 C CA . ARG A 1 364 ? 12.121 -4.390 -11.479 1.00 94.81 364 ARG A CA 1
ATOM 2785 C C . ARG A 1 364 ? 11.753 -4.801 -10.066 1.00 94.81 364 ARG A C 1
ATOM 2787 O O . ARG A 1 364 ? 10.777 -5.523 -9.865 1.00 94.81 364 ARG A O 1
ATOM 2794 N N . TRP A 1 365 ? 12.512 -4.326 -9.092 1.00 93.38 365 TRP A N 1
ATOM 2795 C CA . TRP A 1 365 ? 12.305 -4.568 -7.674 1.00 93.38 365 TRP A CA 1
ATOM 2796 C C . TRP A 1 365 ? 11.978 -3.263 -6.954 1.00 93.38 365 TRP A C 1
ATOM 2798 O O . TRP A 1 365 ? 12.733 -2.298 -7.050 1.00 93.38 365 TRP A O 1
ATOM 2808 N N . ARG A 1 366 ? 10.844 -3.230 -6.249 1.00 89.56 366 ARG A N 1
ATOM 2809 C CA . ARG A 1 366 ? 10.420 -2.103 -5.406 1.00 89.56 366 ARG A CA 1
ATOM 2810 C C . ARG A 1 366 ? 10.738 -2.358 -3.934 1.00 89.56 366 ARG A C 1
ATOM 2812 O O . ARG A 1 366 ? 10.479 -3.457 -3.443 1.00 89.56 366 ARG A O 1
ATOM 2819 N N . LEU A 1 367 ? 11.272 -1.330 -3.273 1.00 81.50 367 LEU A N 1
ATOM 2820 C CA . LEU A 1 367 ? 11.819 -1.337 -1.910 1.00 81.50 367 LEU A CA 1
ATOM 2821 C C . LEU A 1 367 ? 10.916 -0.595 -0.908 1.00 81.50 367 LEU A C 1
ATOM 2823 O O . LEU A 1 367 ? 10.346 0.463 -1.269 1.00 81.50 367 LEU A O 1
#

Mean predicted aligned error: 13.87 Å

Nearest PDB structures (foldseek):
  4v3h-assembly2_B  TM=2.182E-01  e=3.793E-02  Klebsiella oxytoca
  3efm-assembly1_A  TM=2.667E-01  e=9.779E-01  Bordetella pertussis
  8p98-assembly1_A  TM=2.524E-01  e=1.468E+00  Bacteroides thetaiotaomicron VPI-5482
  8a60-assembly1_A  TM=2.331E-01  e=4.804E-01  Escherichia coli K-12
  2fcp-assembly1_A  TM=1.770E-01  e=2.095E+00  Escherichia coli K-12

Secondary structure (DSSP, 8-state):
-PPPPPP---------EEEEEEEESS-TTSPPPEETTTTEEHHHHHHHHIIIIIT--SSSSEEEHHHHHHHHHHHHHHHHTTSSS----EEEEEEEESS--EEEETTS-TTEEEEEESSSS-EEEEETTT--EEEEE--SSSSEEEEEESSEEEEEEE-SSEEEEEEEEPPTT-EEESTTS--EEEEGGGTTTTT-SS-SEEEEEEEEEEEE--SSTTPPPEEEEEEEEEEEESS-EEEEEEEEEEEEEE-TTTT-EEEEEEEEEEEEEEEEEE-SS-EEEEEEEEEEEEEEEEESSSPPPEEEEEEEEEEEEEEEEEEETTEEEEEEEEEEEEEEEEEEEETTEEEEEEEEEEEEEEEEEEEEEE-